Protein AF-0000000071196599 (afdb_homodimer)

Sequence (646 aa):
MSPQLPVIDVTPLLEGDSVRSRSTIKDISSALKDLGVFYATGHGISQERVRLILQHTRDFFNLSQEKKARLSYKKNEGYRGYLHFGSEQTAGQVDVKEGMLFGSECQNMSLMYGHNVFPEADDIPTFKEDIVDFMDSLNELGKVISRAFFMEFEAGDSFFKSAFNPPFYIFNLWHYPSNSDSSKFGIGQHTDYEAFTFLLQDDVGGLQVQKKDGSWIDVPPIQGTVLVMIGDAIESWTKGLYKAPVHRVKNTTSQSRYSMAFFFQPNLETVIKPMDIPEILKRNFVPTRKDIKLPYHYGQQLYKNYCQSFGVIEHAVDSTTIQMSPQLPVIDVTPLLEGDSVRSRSTIKDISSALKDLGVFYATGHGISQERVRLILQHTRDFFNLSQEKKARLSYKKNEGYRGYLHFGSEQTAGQVDVKEGMLFGSECQNMSLMYGHNVFPEADDIPTFKEDIVDFMDSLNELGKVISRAFFMEFEAGDSFFKSAFNPPFYIFNLWHYPSNSDSSKFGIGQHTDYEAFTFLLQDDVGGLQVQKKDGSWIDVPPIQGTVLVMIGDAIESWTKGLYKAPVHRVKNTTSQSRYSMAFFFQPNLETVIKPMDIPEILKRNFVPTRKDIKLPYHYGQQLYKNYCQSFGVIEHAVDSTTIQ

InterPro domains:
  IPR005123 Oxoglutarate/iron-dependent dioxygenase domain [PS51471] (166-266)
  IPR026992 Non-haem dioxygenase, N-terminal domain [PF14226] (5-120)
  IPR027443 Isopenicillin N synthase-like superfamily [G3DSA:2.60.120.330] (1-310)
  IPR044861 Isopenicillin N synthase-like, Fe(2+) 2OG dioxygenase domain [PF03171] (173-266)

Foldseek 3Di:
DQPAAAEAECLCLVVVPPVVLLVSLVVLLVSLLFFQKHKYFNLPDDLVLVVVLLVLLVLLVPDDPVQQVVFALLQWFLSAGKADQQLFDDPNHGAGKIKGKDWDADDDPFRNHTDHDDGDCVSPNCNVVSVVVVLVSVLVSLLSSCLSNLVVDDCSNVVSCVWPVPWIKMKMKMKHFADQDQVDFNWDKDFDLFAKKWKDWDQQFFKWWAGPVGDIDTDGDDRRIIMMGGGQLNCQQQLNSRATIIMTGGRNDNGMIIMMMMGIHTDQQDWRHHDPDPNRVPDHRDHPPNPDDPTDRSSVVVVVVCCNTRNDNDNPPVVPPVD/DQPAAAEAECLCLVVVPPPVLLVSLVVLLVSLLFFQKHKYFNLPDDLVLVVVLLVLLVLLVPDDPVQQVVFQLLQWFLSAGKADQQLFDDPNHGAGKIKGKDWDADDDPFRNHTDHDDGDCVSPNCNVVSVVVVLVSVLVSLLSSCLSNQVVDDCSNVVSCVWPVPWIKMKMKMKHFADQDQVDFNWDKDFDLFAKKWKFWDQPFFKWWAGPVRDIDTDGDDRRIIMMGGGQLNCQQQLNSRAGIIMTGTNNDNGMIIMMMMGIHTDQQDWRHHDPDPNRVPDHRDHPPNPDDPTDRSSVVVVVVCCNTRNDNDNPPVVPPVD

Solvent-accessible surface area (backbone atoms only — not comparable to full-atom values): 33947 Å² total; per-residue (Å²): 126,78,89,70,72,54,75,42,66,44,40,36,62,78,70,64,38,69,72,57,25,53,58,43,34,51,52,51,47,52,36,31,44,71,56,9,39,34,31,36,25,58,72,82,73,54,61,67,57,53,52,49,53,51,48,49,50,52,53,54,75,65,46,54,67,68,65,47,56,75,38,27,19,56,79,38,48,33,66,14,16,31,41,53,71,58,50,36,41,42,88,87,36,68,26,49,35,34,35,39,27,38,51,49,71,57,96,59,66,50,75,67,33,27,67,68,66,71,79,54,58,89,80,46,70,63,45,62,61,52,50,54,53,48,51,50,52,49,49,53,46,43,52,52,53,52,46,42,54,34,54,77,42,89,66,14,62,61,49,42,54,67,33,43,62,62,54,35,42,38,36,36,38,37,41,28,59,51,28,88,52,68,84,45,45,31,36,53,68,41,62,48,71,39,34,33,35,43,38,41,62,49,87,74,52,40,36,32,38,46,43,97,86,66,49,74,42,78,52,68,63,54,90,75,43,37,38,38,31,38,6,43,45,44,14,47,32,29,31,49,64,31,41,39,33,40,29,31,30,47,35,58,36,92,51,64,39,47,37,36,42,36,33,38,30,50,23,54,83,31,69,50,46,63,45,99,39,72,81,35,65,73,45,73,71,71,58,77,58,66,70,66,61,85,63,35,35,42,38,62,52,50,49,53,51,43,33,68,29,56,44,73,73,54,54,76,48,66,80,78,52,71,119,124,78,87,70,71,54,76,43,66,44,40,36,62,77,71,65,39,68,74,57,25,53,57,44,34,51,51,51,47,52,36,30,44,70,55,9,39,34,32,35,25,60,70,80,72,54,62,68,57,53,52,49,52,52,46,50,50,51,54,56,73,64,46,54,67,69,66,46,56,76,38,26,20,56,80,39,47,31,64,14,16,29,41,52,70,59,49,37,41,41,86,88,37,68,24,49,34,33,35,41,26,36,52,48,70,57,98,58,66,52,75,68,33,27,67,68,65,71,80,55,58,89,80,45,69,63,46,62,62,53,50,53,53,49,52,50,53,48,50,53,45,43,52,53,54,52,46,42,55,34,55,76,42,88,67,15,62,61,49,44,54,66,33,43,60,62,55,33,41,38,36,35,39,39,42,29,59,52,32,89,54,68,85,42,44,31,36,55,69,42,64,48,71,37,34,32,34,42,38,41,63,48,86,73,52,42,35,31,38,45,44,95,85,67,48,76,42,79,51,69,63,52,89,74,44,36,39,38,31,39,5,44,46,42,14,48,33,29,30,48,64,32,41,40,32,41,29,32,31,46,28,70,36,93,48,65,38,46,37,36,42,36,33,37,29,50,23,53,84,33,70,47,46,64,45,98,39,73,81,35,63,73,45,73,70,71,60,77,57,67,68,64,61,85,63,35,34,43,38,62,52,49,48,52,51,44,33,68,28,58,45,73,74,53,56,76,48,66,78,77,52,72,119

Nearest PDB structures (foldseek):
  8x7c-assembly2_A  TM=8.142E-01  e=5.885E-22  Zea mays
  3oox-assembly2_B  TM=7.912E-01  e=1.450E-21  Caulobacter vibrioides CB15
  6ku3-assembly1_C  TM=7.853E-01  e=7.022E-21  Oryza sativa Japonica Group
  6ku3-assembly1_D  TM=8.046E-01  e=7.486E-20  Oryza sativa Japonica Group
  8cvc-assembly1_A  TM=7.771E-01  e=3.427E-19  Atropa belladonna

Organism: Exaiptasia diaphana (NCBI:txid2652724)

Radius of gyration: 27.6 Å; Cα contacts (8 Å, |Δi|>4): 1364; chains: 2; bounding box: 57×80×72 Å

pLDDT: mean 89.81, std 12.91, range [29.56, 98.75]

Structure (mmCIF, N/CA/C/O backbone):
data_AF-0000000071196599-model_v1
#
loop_
_entity.id
_entity.type
_entity.pdbx_description
1 polymer 'Fe2OG dioxygenase domain-containing protein'
#
loop_
_atom_site.group_PDB
_atom_site.id
_atom_site.type_symbol
_atom_site.label_atom_id
_atom_site.label_alt_id
_atom_site.label_comp_id
_atom_site.label_asym_id
_atom_site.label_entity_id
_atom_site.label_seq_id
_atom_site.pdbx_PDB_ins_code
_atom_site.Cartn_x
_atom_site.Cartn_y
_atom_site.Cartn_z
_atom_site.occupancy
_atom_site.B_iso_or_equiv
_atom_site.auth_seq_id
_atom_site.auth_comp_id
_atom_site.auth_asym_id
_atom_site.auth_atom_id
_atom_site.pdbx_PDB_model_num
ATOM 1 N N . MET A 1 1 ? -21.312 37.875 15.031 1 33.12 1 MET A N 1
ATOM 2 C CA . MET A 1 1 ? -19.859 37.844 14.859 1 33.12 1 MET A CA 1
ATOM 3 C C . MET A 1 1 ? -19.375 36.5 14.359 1 33.12 1 MET A C 1
ATOM 5 O O . MET A 1 1 ? -19.844 35.438 14.844 1 33.12 1 MET A O 1
ATOM 9 N N . SER A 1 2 ? -19.094 36.219 13.133 1 43.03 2 SER A N 1
ATOM 10 C CA . SER A 1 2 ? -18.812 34.938 12.5 1 43.03 2 SER A CA 1
ATOM 11 C C . SER A 1 2 ? -17.984 34.031 13.414 1 43.03 2 SER A C 1
ATOM 13 O O . SER A 1 2 ? -17 34.469 14 1 43.03 2 SER A O 1
ATOM 15 N N . PRO A 1 3 ? -18.656 33 13.961 1 54.5 3 PRO A N 1
ATOM 16 C CA . PRO A 1 3 ? -18 32.219 15.031 1 54.5 3 PRO A CA 1
ATOM 17 C C . PRO A 1 3 ? -16.531 31.938 14.727 1 54.5 3 PRO A C 1
ATOM 19 O O . PRO A 1 3 ? -16.203 31.531 13.609 1 54.5 3 PRO A O 1
ATOM 22 N N . GLN A 1 4 ? -15.531 32.781 15.352 1 77.62 4 GLN A N 1
ATOM 23 C CA . GLN A 1 4 ? -14.07 32.781 15.289 1 77.62 4 GLN A CA 1
ATOM 24 C C . GLN A 1 4 ? -13.477 31.547 15.953 1 77.62 4 GLN A C 1
ATOM 26 O O . GLN A 1 4 ? -14 31.078 16.969 1 77.62 4 GLN A O 1
ATOM 31 N N . LEU A 1 5 ? -12.766 30.766 15.297 1 91.62 5 LEU A N 1
ATOM 32 C CA . LEU A 1 5 ? -12.039 29.641 15.875 1 91.62 5 LEU A CA 1
ATOM 33 C C . LEU A 1 5 ? -11.32 30.062 17.156 1 91.62 5 LEU A C 1
ATOM 35 O O . LEU A 1 5 ? -10.805 31.172 17.25 1 91.62 5 LEU A O 1
ATOM 39 N N . PRO A 1 6 ? -11.406 29.266 18.172 1 95.38 6 PRO A N 1
ATOM 40 C CA . PRO A 1 6 ? -10.711 29.578 19.422 1 95.38 6 PRO A CA 1
ATOM 41 C C . PRO A 1 6 ? -9.211 29.781 19.234 1 95.38 6 PRO A C 1
ATOM 43 O O . PRO A 1 6 ? -8.594 29.094 18.406 1 95.38 6 PRO A O 1
ATOM 46 N N . VAL A 1 7 ? -8.703 30.75 19.922 1 97.31 7 VAL A N 1
ATOM 47 C CA . VAL A 1 7 ? -7.262 30.938 20.062 1 97.31 7 VAL A CA 1
ATOM 48 C C . VAL A 1 7 ? -6.805 30.516 21.453 1 97.31 7 VAL A C 1
ATOM 50 O O . VAL A 1 7 ? -7.219 31.109 22.453 1 97.31 7 VAL A O 1
ATOM 53 N N . ILE A 1 8 ? -5.996 29.516 21.531 1 97.56 8 ILE A N 1
ATOM 54 C CA . ILE A 1 8 ? -5.621 28.938 22.812 1 97.56 8 ILE A CA 1
ATOM 55 C C . ILE A 1 8 ? -4.125 29.125 23.047 1 97.56 8 ILE A C 1
ATOM 57 O O . ILE A 1 8 ? -3.305 28.766 22.203 1 97.56 8 ILE A O 1
ATOM 61 N N . ASP A 1 9 ? -3.779 29.688 24.172 1 97.44 9 ASP A N 1
ATOM 62 C CA . ASP A 1 9 ? -2.385 29.812 24.594 1 97.44 9 ASP A CA 1
ATOM 63 C C . ASP A 1 9 ? -1.861 28.5 25.156 1 97.44 9 ASP A C 1
ATOM 65 O O . ASP A 1 9 ? -2.301 28.062 26.219 1 97.44 9 ASP A O 1
ATOM 69 N N . VAL A 1 10 ? -0.844 27.938 24.5 1 97.69 10 VAL A N 1
ATOM 70 C CA . VAL A 1 10 ? -0.401 26.609 24.906 1 97.69 10 VAL A CA 1
ATOM 71 C C . VAL A 1 10 ? 0.89 26.719 25.719 1 97.69 10 VAL A C 1
ATOM 73 O O . VAL A 1 10 ? 1.539 25.719 26.016 1 97.69 10 VAL A O 1
ATOM 76 N N . THR A 1 11 ? 1.28 27.906 26.109 1 96.56 11 THR A N 1
ATOM 77 C CA . THR A 1 11 ? 2.488 28.172 26.891 1 96.56 11 THR A CA 1
ATOM 78 C C . THR A 1 11 ? 2.535 27.281 28.125 1 96.56 11 THR A C 1
ATOM 80 O O . THR A 1 11 ? 3.584 26.734 28.469 1 96.56 11 THR A O 1
ATOM 83 N N . PRO A 1 12 ? 1.421 27.125 28.859 1 95.88 12 PRO A N 1
ATOM 84 C CA . PRO A 1 12 ? 1.46 26.312 30.078 1 95.88 12 PRO A CA 1
ATOM 85 C C . PRO A 1 12 ? 1.875 24.859 29.812 1 95.88 12 PRO A C 1
ATOM 87 O O . PRO A 1 12 ? 2.482 24.234 30.688 1 95.88 12 PRO A O 1
ATOM 90 N N . LEU A 1 13 ? 1.593 24.297 28.703 1 95.5 13 LEU A N 1
ATOM 91 C CA . LEU A 1 13 ? 1.948 22.922 28.375 1 95.5 13 LEU A CA 1
ATOM 92 C C . LEU A 1 13 ? 3.451 22.781 28.156 1 95.5 13 LEU A C 1
ATOM 94 O O . LEU A 1 13 ? 4.043 21.766 28.516 1 95.5 13 LEU A O 1
ATOM 98 N N . LEU A 1 14 ? 4.027 23.766 27.547 1 93.81 14 LEU A N 1
ATOM 99 C CA . LEU A 1 14 ? 5.453 23.75 27.25 1 93.81 14 LEU A CA 1
ATOM 100 C C . LEU A 1 14 ? 6.285 23.984 28.5 1 93.81 14 LEU A C 1
ATOM 102 O O . LEU A 1 14 ? 7.379 23.422 28.641 1 93.81 14 LEU A O 1
ATOM 106 N N . GLU A 1 15 ? 5.766 24.766 29.406 1 90.25 15 GLU A N 1
ATOM 107 C CA . GLU A 1 15 ? 6.484 25.125 30.625 1 90.25 15 GLU A CA 1
ATOM 108 C C . GLU A 1 15 ? 6.328 24.062 31.688 1 90.25 15 GLU A C 1
ATOM 110 O O . GLU A 1 15 ? 7.086 24.031 32.656 1 90.25 15 GLU A O 1
ATOM 115 N N . GLY A 1 16 ? 5.465 23.156 31.516 1 83.19 16 GLY A N 1
ATOM 116 C CA . GLY A 1 16 ? 5.238 22.109 32.5 1 83.19 16 GLY A CA 1
ATOM 117 C C . GLY A 1 16 ? 4.5 22.594 33.75 1 83.19 16 GLY A C 1
ATOM 118 O O . GLY A 1 16 ? 4.684 22.062 34.844 1 83.19 16 GLY A O 1
ATOM 119 N N . ASP A 1 17 ? 3.814 23.688 33.594 1 77.31 17 ASP A N 1
ATOM 120 C CA . ASP A 1 17 ? 2.967 24.188 34.656 1 77.31 17 ASP A CA 1
ATOM 121 C C . ASP A 1 17 ? 1.729 23.312 34.844 1 77.31 17 ASP A C 1
ATOM 123 O O . ASP A 1 17 ? 0.766 23.422 34.094 1 77.31 17 ASP A O 1
ATOM 127 N N . SER A 1 18 ? 1.711 22.594 35.875 1 75.94 18 SER A N 1
ATOM 128 C CA . SER A 1 18 ? 0.713 21.547 36.031 1 75.94 18 SER A CA 1
ATOM 129 C C . SER A 1 18 ? -0.692 22.125 36.156 1 75.94 18 SER A C 1
ATOM 131 O O . SER A 1 18 ? -1.635 21.609 35.531 1 75.94 18 SER A O 1
ATOM 133 N N . VAL A 1 19 ? -0.9 23.25 36.969 1 79.12 1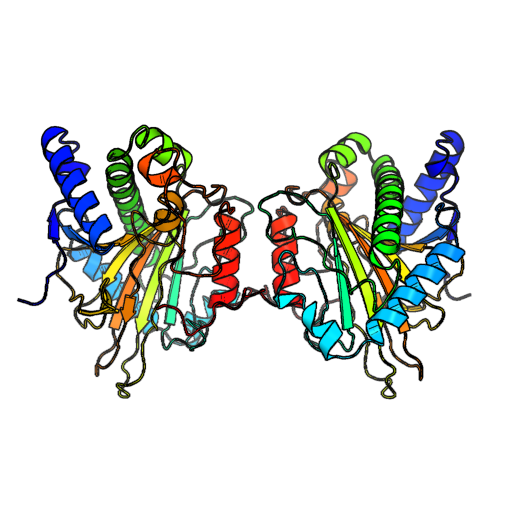9 VAL A N 1
ATOM 134 C CA . VAL A 1 19 ? -2.229 23.812 37.188 1 79.12 19 VAL A CA 1
ATOM 135 C C . VAL A 1 19 ? -2.752 24.438 35.906 1 79.12 19 VAL A C 1
ATOM 137 O O . VAL A 1 19 ? -3.855 24.125 35.469 1 79.12 19 VAL A O 1
ATOM 140 N N . ARG A 1 20 ? -2.045 25.234 35.312 1 86.19 20 ARG A N 1
ATOM 141 C CA . ARG A 1 20 ? -2.461 25.922 34.062 1 86.19 20 ARG A CA 1
ATOM 142 C C . ARG A 1 20 ? -2.58 24.938 32.906 1 86.19 20 ARG A C 1
ATOM 144 O O . ARG A 1 20 ? -3.389 25.141 32 1 86.19 20 ARG A O 1
ATOM 151 N N . SER A 1 21 ? -1.88 23.938 33.062 1 91.5 21 SER A N 1
ATOM 152 C CA . SER A 1 21 ? -1.918 22.922 32.031 1 91.5 21 SER A CA 1
ATOM 153 C C . SER A 1 21 ? -3.277 22.234 31.969 1 91.5 21 SER A C 1
ATOM 155 O O . SER A 1 21 ? -3.791 21.938 30.891 1 91.5 21 SER A O 1
ATOM 157 N N . ARG A 1 22 ? -3.852 22.047 33.062 1 92.44 22 ARG A N 1
ATOM 158 C CA . ARG A 1 22 ? -5.145 21.375 33.125 1 92.44 22 ARG A CA 1
ATOM 159 C C . ARG A 1 22 ? -6.219 22.188 32.406 1 92.44 22 ARG A C 1
ATOM 161 O O . ARG A 1 22 ? -7.027 21.641 31.672 1 92.44 22 ARG A O 1
ATOM 168 N N . SER A 1 23 ? -6.23 23.469 32.688 1 93.88 23 SER A N 1
ATOM 169 C CA . SER A 1 23 ? -7.188 24.344 32 1 93.88 23 SER A CA 1
ATOM 170 C C . SER A 1 23 ? -6.949 24.391 30.5 1 93.88 23 SER A C 1
ATOM 172 O O . SER A 1 23 ? -7.902 24.375 29.719 1 93.88 23 SER A O 1
ATOM 174 N N . THR A 1 24 ? -5.75 24.469 30.156 1 96.19 24 THR A N 1
ATOM 175 C CA . THR A 1 24 ? -5.391 24.5 28.734 1 96.19 24 THR A CA 1
ATOM 176 C C . THR A 1 24 ? -5.836 23.219 28.047 1 96.19 24 THR A C 1
ATOM 178 O O . THR A 1 24 ? -6.371 23.25 26.938 1 96.19 24 THR A O 1
ATOM 181 N N . ILE A 1 25 ? -5.629 22.109 28.719 1 95.69 25 ILE A N 1
ATOM 182 C CA . ILE A 1 25 ? -6.023 20.812 28.188 1 95.69 25 ILE A CA 1
ATOM 183 C C . ILE A 1 25 ? -7.531 20.781 27.953 1 95.69 25 ILE A C 1
ATOM 185 O O . ILE A 1 25 ? -7.996 20.312 26.906 1 95.69 25 ILE A O 1
ATOM 189 N N . LYS A 1 26 ? -8.273 21.281 28.844 1 95.38 26 LYS A N 1
ATOM 190 C CA . LYS A 1 26 ? -9.727 21.328 28.703 1 95.38 26 LYS A CA 1
ATOM 191 C C . LYS A 1 26 ? -10.141 22.219 27.531 1 95.38 26 LYS A C 1
ATOM 193 O O . LYS A 1 26 ? -11.078 21.891 26.812 1 95.38 26 LYS A O 1
ATOM 198 N N . ASP A 1 27 ? -9.461 23.328 27.422 1 96.25 27 ASP A N 1
ATOM 199 C CA . ASP A 1 27 ? -9.758 24.234 26.312 1 96.25 27 ASP A CA 1
ATOM 200 C C . ASP A 1 27 ? -9.492 23.562 24.969 1 96.25 27 ASP A C 1
ATOM 202 O O . ASP A 1 27 ? -10.305 23.672 24.031 1 96.25 27 ASP A O 1
ATOM 206 N N . ILE A 1 28 ? -8.398 22.875 24.875 1 97.06 28 ILE A N 1
ATOM 207 C CA . ILE A 1 28 ? -8.023 22.172 23.656 1 97.06 28 ILE A CA 1
ATOM 208 C C . ILE A 1 28 ? -9.062 21.094 23.344 1 97.06 28 ILE A C 1
ATOM 210 O O . ILE A 1 28 ? -9.555 21 22.219 1 97.06 28 ILE A O 1
ATOM 214 N N . SER A 1 29 ? -9.359 20.328 24.328 1 96.38 29 SER A N 1
ATOM 215 C CA . SER A 1 29 ? -10.336 19.25 24.172 1 96.38 29 SER A CA 1
ATOM 216 C C . SER A 1 29 ? -11.68 19.797 23.688 1 96.38 29 SER A C 1
ATOM 218 O O . SER A 1 29 ? -12.289 19.234 22.766 1 96.38 29 SER A O 1
ATOM 220 N N . SER A 1 30 ? -12.117 20.844 24.281 1 96.62 30 SER A N 1
ATOM 221 C CA . SER A 1 30 ? -13.391 21.453 23.922 1 96.62 30 SER A CA 1
ATOM 222 C C . SER A 1 30 ? -13.375 21.953 22.484 1 96.62 30 SER A C 1
ATOM 224 O O . SER A 1 30 ? -14.328 21.734 21.734 1 96.62 30 SER A O 1
ATOM 226 N N . ALA A 1 31 ? -12.328 22.625 22.109 1 96.62 31 ALA A N 1
ATOM 227 C CA . ALA A 1 31 ? -12.203 23.156 20.75 1 96.62 31 ALA A CA 1
ATOM 228 C C . ALA A 1 31 ? -12.211 22.031 19.719 1 96.62 31 ALA A C 1
ATOM 230 O O . ALA A 1 31 ? -12.883 22.125 18.688 1 96.62 31 ALA A O 1
ATOM 231 N N . LEU A 1 32 ? -11.484 20.953 20.016 1 97.44 32 LEU A N 1
ATOM 232 C CA . LEU A 1 32 ? -11.352 19.859 19.062 1 97.44 32 LEU A CA 1
ATOM 233 C C . LEU A 1 32 ? -12.633 19.031 19 1 97.44 32 LEU A C 1
ATOM 235 O O . LEU A 1 32 ? -12.953 18.453 17.969 1 97.44 32 LEU A O 1
ATOM 239 N N . LYS A 1 33 ? -13.32 19 20.078 1 96 33 LYS A N 1
ATOM 240 C CA . LYS A 1 33 ? -14.602 18.297 20.094 1 96 33 LYS A CA 1
ATOM 241 C C . LYS A 1 33 ? -15.641 19.062 19.266 1 96 33 LYS A C 1
ATOM 243 O O . LYS A 1 33 ? -16.516 18.453 18.641 1 96 33 LYS A O 1
ATOM 248 N N . ASP A 1 34 ? -15.539 20.297 19.266 1 94.5 34 ASP A N 1
ATOM 249 C CA . ASP A 1 34 ? -16.516 21.125 18.578 1 94.5 34 ASP A CA 1
ATOM 250 C C . ASP A 1 34 ? -16.25 21.156 17.078 1 94.5 34 ASP A C 1
ATOM 252 O O . ASP A 1 34 ? -16.969 20.516 16.297 1 94.5 34 ASP A O 1
ATOM 256 N N . LEU A 1 35 ? -15.102 21.688 16.641 1 94.75 35 LEU A N 1
ATOM 257 C CA . LEU A 1 35 ? -14.883 21.891 15.219 1 94.75 35 LEU A CA 1
ATOM 258 C C . LEU A 1 35 ? -13.656 21.125 14.742 1 94.75 35 LEU A C 1
ATOM 260 O O . LEU A 1 35 ? -13.367 21.094 13.539 1 94.75 35 LEU A O 1
ATOM 264 N N . GLY A 1 36 ? -12.945 20.625 15.641 1 97.31 36 GLY A N 1
ATOM 265 C CA . GLY A 1 36 ? -11.773 19.844 15.281 1 97.31 36 GLY A CA 1
ATOM 266 C C . GLY A 1 36 ? -10.57 20.703 14.93 1 97.31 36 GLY A C 1
ATOM 267 O O . GLY A 1 36 ? -9.609 20.219 14.336 1 97.31 36 GLY A O 1
ATOM 268 N N . VAL A 1 37 ? -10.633 22 15.289 1 97.88 37 VAL A N 1
ATOM 269 C CA . VAL A 1 37 ? -9.586 22.922 14.875 1 97.88 37 VAL A CA 1
ATOM 270 C C . VAL A 1 37 ? -9.484 24.078 15.875 1 97.88 37 VAL A C 1
ATOM 272 O O . VAL A 1 37 ? -10.484 24.484 16.469 1 97.88 37 VAL A O 1
ATOM 275 N N . PHE A 1 38 ? -8.305 24.594 16.109 1 97.94 38 PHE A N 1
ATOM 276 C CA . PHE A 1 38 ? -8.078 25.781 16.906 1 97.94 38 PHE A CA 1
ATOM 277 C C . PHE A 1 38 ? -6.75 26.438 16.531 1 97.94 38 PHE A C 1
ATOM 279 O O . PHE A 1 38 ? -5.914 25.812 15.875 1 97.94 38 PHE A O 1
ATOM 286 N N . TYR A 1 39 ? -6.609 27.719 16.922 1 97.94 39 TYR A N 1
ATOM 287 C CA . TYR A 1 39 ? -5.324 28.391 16.812 1 97.94 39 TYR A CA 1
ATOM 288 C C . TYR A 1 39 ? -4.516 28.25 18.094 1 97.94 39 TYR A C 1
ATOM 290 O O . TYR A 1 39 ? -5.035 28.453 19.188 1 97.94 39 TYR A O 1
ATOM 298 N N . ALA A 1 40 ? -3.283 27.859 17.953 1 98.19 40 ALA A N 1
ATOM 299 C CA . ALA A 1 40 ? -2.395 27.766 19.109 1 98.19 40 ALA A CA 1
ATOM 300 C C . ALA A 1 40 ? -1.428 28.953 19.156 1 98.19 40 ALA A C 1
ATOM 302 O O . ALA A 1 40 ? -0.688 29.188 18.203 1 98.19 40 ALA A O 1
ATOM 303 N N . THR A 1 41 ? -1.459 29.688 20.203 1 97.38 41 THR A N 1
ATOM 304 C CA . THR A 1 41 ? -0.448 30.703 20.484 1 97.38 41 THR A CA 1
ATOM 305 C C . THR A 1 41 ? 0.488 30.234 21.594 1 97.38 41 THR A C 1
ATOM 307 O O . THR A 1 41 ? 0.249 29.203 22.234 1 97.38 41 THR A O 1
ATOM 310 N N . GLY A 1 42 ? 1.642 30.969 21.719 1 96.88 42 GLY A N 1
ATOM 311 C CA . GLY A 1 42 ? 2.59 30.578 22.75 1 96.88 42 GLY A CA 1
ATOM 312 C C . GLY A 1 42 ? 3.252 29.234 22.469 1 96.88 42 GLY A C 1
ATOM 313 O O . GLY A 1 42 ? 3.613 28.516 23.406 1 96.88 42 GLY A O 1
ATOM 314 N N . HIS A 1 43 ? 3.367 28.844 21.219 1 96.75 43 HIS A N 1
ATOM 315 C CA . HIS A 1 43 ? 3.828 27.516 20.812 1 96.75 43 HIS A CA 1
ATOM 316 C C . HIS A 1 43 ? 5.352 27.469 20.766 1 96.75 43 HIS A C 1
ATOM 318 O O . HIS A 1 43 ? 5.926 26.391 20.531 1 96.75 43 HIS A O 1
ATOM 324 N N . GLY A 1 44 ? 6.043 28.516 20.922 1 94.94 44 GLY A N 1
ATOM 325 C CA . GLY A 1 44 ? 7.484 28.5 21.094 1 94.94 44 GLY A CA 1
ATOM 326 C C . GLY A 1 44 ? 8.242 28.672 19.797 1 94.94 44 GLY A C 1
ATOM 327 O O . GLY A 1 44 ? 9.477 28.75 19.797 1 94.94 44 GLY A O 1
ATOM 328 N N . ILE A 1 45 ? 7.637 28.766 18.656 1 96.44 45 ILE A N 1
ATOM 329 C CA . ILE A 1 45 ? 8.281 29.031 17.375 1 96.44 45 ILE A CA 1
ATOM 330 C C . ILE A 1 45 ? 8.203 30.516 17.047 1 96.44 45 ILE A C 1
ATOM 332 O O . ILE A 1 45 ? 7.113 31.078 16.938 1 96.44 45 ILE A O 1
ATOM 336 N N . SER A 1 46 ? 9.328 31.125 16.844 1 96.25 46 SER A N 1
ATOM 337 C CA . SER A 1 46 ? 9.344 32.562 16.625 1 96.25 46 SER A CA 1
ATOM 338 C C . SER A 1 46 ? 8.766 32.938 15.266 1 96.25 46 SER A C 1
ATOM 340 O O . SER A 1 46 ? 8.867 32.156 14.312 1 96.25 46 SER A O 1
ATOM 342 N N . GLN A 1 47 ? 8.211 34.094 15.242 1 95.56 47 GLN A N 1
ATOM 343 C CA . GLN A 1 47 ? 7.66 34.594 13.984 1 95.56 47 GLN A CA 1
ATOM 344 C C . GLN A 1 47 ? 8.758 34.75 12.938 1 95.56 47 GLN A C 1
ATOM 346 O O . GLN A 1 47 ? 8.516 34.562 11.742 1 95.56 47 GLN A O 1
ATOM 351 N N . GLU A 1 48 ? 9.883 35.125 13.367 1 96.5 48 GLU A N 1
ATOM 352 C CA . GLU A 1 48 ? 11.023 35.281 12.461 1 96.5 48 GLU A CA 1
ATOM 353 C C . GLU A 1 48 ? 11.344 33.969 11.758 1 96.5 48 GLU A C 1
ATOM 355 O O . GLU A 1 48 ? 11.633 33.938 10.562 1 96.5 48 GLU A O 1
ATOM 360 N N . ARG A 1 49 ? 11.312 32.875 12.5 1 97.06 49 ARG A N 1
ATOM 361 C CA . ARG A 1 49 ? 11.578 31.562 11.922 1 97.06 49 ARG A CA 1
ATOM 362 C C . ARG A 1 49 ? 10.492 31.172 10.922 1 97.06 49 ARG A C 1
ATOM 364 O O . ARG A 1 49 ? 10.789 30.609 9.867 1 97.06 49 ARG A O 1
ATOM 371 N N . VAL A 1 50 ? 9.289 31.469 11.266 1 97.62 50 VAL A N 1
ATOM 372 C CA . VAL A 1 50 ? 8.172 31.188 10.359 1 97.62 50 VAL A CA 1
ATOM 373 C C . VAL A 1 50 ? 8.359 31.953 9.055 1 97.62 50 VAL A C 1
ATOM 375 O O . VAL A 1 50 ? 8.219 31.391 7.969 1 97.62 50 VAL A O 1
ATOM 378 N N . ARG A 1 51 ? 8.711 33.219 9.148 1 97.06 51 ARG A N 1
ATOM 379 C CA . ARG A 1 51 ? 8.938 34.031 7.977 1 97.06 51 ARG A CA 1
ATOM 380 C C . ARG A 1 51 ? 10.086 33.5 7.129 1 97.06 51 ARG A C 1
ATOM 382 O O . ARG A 1 51 ? 10.023 33.531 5.898 1 97.06 51 ARG A O 1
ATOM 389 N N . LEU A 1 52 ? 11.07 33.062 7.816 1 97.94 52 LEU A N 1
ATOM 390 C CA . LEU A 1 52 ? 12.227 32.531 7.109 1 97.94 52 LEU A CA 1
ATOM 391 C C . LEU A 1 52 ? 11.836 31.297 6.293 1 97.94 52 LEU A C 1
ATOM 393 O O . LEU A 1 52 ? 12.211 31.188 5.125 1 97.94 52 LEU A O 1
ATOM 397 N N . ILE A 1 53 ? 11.117 30.359 6.879 1 98.44 53 ILE A N 1
ATOM 398 C CA . ILE A 1 53 ? 10.742 29.141 6.188 1 98.44 53 ILE A CA 1
ATOM 399 C C . ILE A 1 53 ? 9.789 29.453 5.043 1 98.44 53 ILE A C 1
ATOM 401 O O . ILE A 1 53 ? 9.844 28.844 3.977 1 98.44 53 ILE A O 1
ATOM 405 N N . LEU A 1 54 ? 8.891 30.422 5.242 1 97.88 54 LEU A N 1
ATOM 406 C CA . LEU A 1 54 ? 8.016 30.859 4.156 1 97.88 54 LEU A CA 1
ATOM 407 C C . LEU A 1 54 ? 8.828 31.438 3.002 1 97.88 54 LEU A C 1
ATOM 409 O O . LEU A 1 54 ? 8.492 31.219 1.834 1 97.88 54 LEU A O 1
ATOM 413 N N . GLN A 1 55 ? 9.812 32.156 3.357 1 97.81 55 GLN A N 1
ATOM 414 C CA . GLN A 1 55 ? 10.695 32.688 2.32 1 97.81 55 GLN A CA 1
ATOM 415 C C . GLN A 1 55 ? 11.391 31.562 1.573 1 97.81 55 GLN A C 1
ATOM 417 O O . GLN A 1 55 ? 11.484 31.578 0.344 1 97.81 55 GLN A O 1
ATOM 422 N N . HIS A 1 56 ? 11.898 30.578 2.357 1 98.25 56 HIS A N 1
ATOM 423 C CA . HIS A 1 56 ? 12.492 29.406 1.729 1 98.25 56 HIS A CA 1
ATOM 424 C C . HIS A 1 56 ? 11.5 28.734 0.785 1 98.25 56 HIS A C 1
ATOM 426 O O . HIS A 1 56 ? 11.875 28.281 -0.3 1 98.25 56 HIS A O 1
ATOM 432 N N . THR A 1 57 ? 10.297 28.656 1.217 1 98.38 57 THR A N 1
ATOM 433 C CA . THR A 1 57 ? 9.234 28.047 0.409 1 98.38 57 THR A CA 1
ATOM 434 C C . THR A 1 57 ? 9.07 28.812 -0.908 1 98.38 57 THR A C 1
ATOM 436 O O . THR A 1 57 ? 9.055 28.203 -1.979 1 98.38 57 THR A O 1
ATOM 439 N N . ARG A 1 58 ? 9.008 30.078 -0.83 1 97.19 58 ARG A N 1
ATOM 440 C CA . ARG A 1 58 ? 8.898 30.922 -2.02 1 97.19 58 ARG A CA 1
ATOM 441 C C . ARG A 1 58 ? 10.109 30.734 -2.93 1 97.19 58 ARG A C 1
ATOM 443 O O . ARG A 1 58 ? 9.961 30.594 -4.145 1 97.19 58 ARG A O 1
ATOM 450 N N . ASP A 1 59 ? 11.242 30.812 -2.312 1 98.19 59 ASP A N 1
ATOM 451 C CA . ASP A 1 59 ? 12.484 30.672 -3.076 1 98.19 59 ASP A CA 1
ATOM 452 C C . ASP A 1 59 ? 12.523 29.328 -3.814 1 98.19 59 ASP A C 1
ATOM 454 O O . ASP A 1 59 ? 12.93 29.266 -4.977 1 98.19 59 ASP A O 1
ATOM 458 N N . PHE A 1 60 ? 12.141 28.312 -3.182 1 98.44 60 PHE A N 1
ATOM 459 C CA . PHE A 1 60 ? 12.164 27 -3.809 1 98.44 60 PHE A CA 1
ATOM 460 C C . PHE A 1 60 ? 11.258 26.969 -5.027 1 98.44 60 PHE A C 1
ATOM 462 O O . PHE A 1 60 ? 11.664 26.516 -6.102 1 98.44 60 PHE A O 1
ATOM 469 N N . PHE A 1 61 ? 10.008 27.422 -4.82 1 97.56 61 PHE A N 1
ATOM 470 C CA . PHE A 1 61 ? 9.031 27.297 -5.895 1 97.56 61 PHE A CA 1
ATOM 471 C C . PHE A 1 61 ? 9.32 28.281 -7.016 1 97.56 61 PHE A C 1
ATOM 473 O O . PHE A 1 61 ? 8.719 28.203 -8.094 1 97.56 61 PHE A O 1
ATOM 480 N N . ASN A 1 62 ? 10.234 29.141 -6.789 1 96.88 62 ASN A N 1
ATOM 481 C CA . ASN A 1 62 ? 10.68 30.062 -7.828 1 96.88 62 ASN A CA 1
ATOM 482 C C . ASN A 1 62 ? 11.867 29.5 -8.609 1 96.88 62 ASN A C 1
ATOM 484 O O . ASN A 1 62 ? 12.297 30.094 -9.602 1 96.88 62 ASN A O 1
ATOM 488 N N . LEU A 1 63 ? 12.398 28.391 -8.156 1 97.56 63 LEU A N 1
ATOM 489 C CA . LEU A 1 63 ? 13.445 27.734 -8.938 1 97.56 63 LEU A CA 1
ATOM 490 C C . LEU A 1 63 ? 12.922 27.312 -10.305 1 97.56 63 LEU A C 1
ATOM 492 O O . LEU A 1 63 ? 11.711 27.219 -10.508 1 97.56 63 LEU A O 1
ATOM 496 N N . SER A 1 64 ? 13.914 27.062 -11.281 1 96.81 64 SER A N 1
ATOM 497 C CA . SER A 1 64 ? 13.523 26.562 -12.594 1 96.81 64 SER A CA 1
ATOM 498 C C . SER A 1 64 ? 12.859 25.203 -12.5 1 96.81 64 SER A C 1
ATOM 500 O O . SER A 1 64 ? 13.133 24.438 -11.57 1 96.81 64 SER A O 1
ATOM 502 N N . GLN A 1 65 ? 12.07 25 -13.445 1 95.31 65 GLN A N 1
ATOM 503 C CA . GLN A 1 65 ? 11.406 23.703 -13.484 1 95.31 65 GLN A CA 1
ATOM 504 C C . GLN A 1 65 ? 12.422 22.562 -13.5 1 95.31 65 GLN A C 1
ATOM 506 O O . GLN A 1 65 ? 12.195 21.5 -12.891 1 95.31 65 GLN A O 1
ATOM 511 N N . GLU A 1 66 ? 13.43 22.766 -14.164 1 95.25 66 GLU A N 1
ATOM 512 C CA . GLU A 1 66 ? 14.477 21.75 -14.258 1 95.25 66 GLU A CA 1
ATOM 513 C C . GLU A 1 66 ? 15.047 21.422 -12.883 1 95.25 66 GLU A C 1
ATOM 515 O O . GLU A 1 66 ? 15.211 20.25 -12.531 1 95.25 66 GLU A O 1
ATOM 520 N N . LYS A 1 67 ? 15.352 22.406 -12.141 1 96.56 67 LYS A N 1
ATOM 521 C CA . LYS A 1 67 ? 15.93 22.219 -10.812 1 96.56 67 LYS A CA 1
ATOM 522 C C . LYS A 1 67 ? 14.93 21.547 -9.867 1 96.56 67 LYS A C 1
ATOM 524 O O . LYS A 1 67 ? 15.297 20.656 -9.109 1 96.56 67 LYS A O 1
ATOM 529 N N . LYS A 1 68 ? 13.703 22 -9.922 1 97 68 LYS A N 1
ATOM 530 C CA . LYS A 1 68 ? 12.672 21.375 -9.094 1 97 68 LYS A CA 1
ATOM 531 C C . LYS A 1 68 ? 12.445 19.922 -9.484 1 97 68 LYS A C 1
ATOM 533 O O . LYS A 1 68 ? 12.344 19.047 -8.617 1 97 68 LYS A O 1
ATOM 538 N N . ALA A 1 69 ? 12.438 19.625 -10.75 1 95.06 69 ALA A N 1
ATOM 539 C CA . ALA A 1 69 ? 12.148 18.297 -11.266 1 95.06 69 ALA A CA 1
ATOM 540 C C . ALA A 1 69 ? 13.219 17.297 -10.844 1 95.06 69 ALA A C 1
ATOM 542 O O . ALA A 1 69 ? 12.945 16.094 -10.719 1 95.06 69 ALA A O 1
ATOM 543 N N . ARG A 1 70 ? 14.391 17.75 -10.609 1 95.06 70 ARG A N 1
ATOM 544 C CA . ARG A 1 70 ? 15.461 16.891 -10.141 1 95.06 70 ARG A CA 1
ATOM 545 C C . ARG A 1 70 ? 15.125 16.297 -8.766 1 95.06 70 ARG A C 1
ATOM 547 O O . ARG A 1 70 ? 15.664 15.266 -8.383 1 95.06 70 ARG A O 1
ATOM 554 N N . LEU A 1 71 ? 14.234 16.969 -8.117 1 96.81 71 LEU A N 1
ATOM 555 C CA . LEU A 1 71 ? 13.852 16.562 -6.77 1 96.81 71 LEU A CA 1
ATOM 556 C C . LEU A 1 71 ? 12.477 15.914 -6.766 1 96.81 71 LEU A C 1
ATOM 558 O O . LEU A 1 71 ? 11.812 15.852 -5.723 1 96.81 71 LEU A O 1
ATOM 562 N N . SER A 1 72 ? 12.055 15.422 -7.895 1 95.25 72 SER A N 1
ATOM 563 C CA . SER A 1 72 ? 10.719 14.859 -8.008 1 95.25 72 SER A CA 1
ATOM 564 C C . SER A 1 72 ? 10.492 13.75 -6.996 1 95.25 72 SER A C 1
ATOM 566 O O . SER A 1 72 ? 11.367 12.914 -6.777 1 95.25 72 SER A O 1
ATOM 568 N N . TYR A 1 73 ? 9.312 13.75 -6.426 1 93.25 73 TYR A N 1
ATOM 569 C CA . TYR A 1 73 ? 8.969 12.703 -5.465 1 93.25 73 TYR A CA 1
ATOM 570 C C . TYR A 1 73 ? 8.961 11.336 -6.129 1 93.25 73 TYR A C 1
ATOM 572 O O . TYR A 1 73 ? 9.141 10.312 -5.457 1 93.25 73 TYR A O 1
ATOM 580 N N . LYS A 1 74 ? 8.789 11.227 -7.355 1 88.75 74 LYS A N 1
ATOM 581 C CA . LYS A 1 74 ? 8.75 9.969 -8.102 1 88.75 74 LYS A CA 1
ATOM 582 C C . LYS A 1 74 ? 10.117 9.297 -8.109 1 88.75 74 LYS A C 1
ATOM 584 O O . LYS A 1 74 ? 10.234 8.109 -8.422 1 88.75 74 LYS A O 1
ATOM 589 N N . LYS A 1 75 ? 11.125 10.047 -7.812 1 88 75 LYS A N 1
ATOM 590 C CA . LYS A 1 75 ? 12.492 9.539 -7.832 1 88 75 LYS A CA 1
ATOM 591 C C . LYS A 1 75 ? 12.938 9.102 -6.441 1 88 75 LYS A C 1
ATOM 593 O O . LYS A 1 75 ? 14.055 8.609 -6.266 1 88 75 LYS A O 1
ATOM 598 N N . ASN A 1 76 ? 12.086 9.297 -5.492 1 88.19 76 ASN A N 1
ATOM 599 C CA . ASN A 1 76 ? 12.461 9.039 -4.105 1 88.19 76 ASN A CA 1
ATOM 600 C C . ASN A 1 76 ? 11.461 8.117 -3.414 1 88.19 76 ASN A C 1
ATOM 602 O O . ASN A 1 76 ? 10.32 7.988 -3.859 1 88.19 76 ASN A O 1
ATOM 606 N N . GLU A 1 77 ? 11.945 7.5 -2.375 1 86.19 77 GLU A N 1
ATOM 607 C CA . GLU A 1 77 ? 11.062 6.66 -1.566 1 86.19 77 GLU A CA 1
ATOM 608 C C . GLU A 1 77 ? 10.273 7.496 -0.56 1 86.19 77 GLU A C 1
ATOM 610 O O . GLU A 1 77 ? 10.688 8.602 -0.203 1 86.19 77 GLU A O 1
ATOM 615 N N . GLY A 1 78 ? 9.125 6.945 -0.171 1 89.94 78 GLY A N 1
ATOM 616 C CA . GLY A 1 78 ? 8.391 7.531 0.937 1 89.94 78 GLY A CA 1
ATOM 617 C C . GLY A 1 78 ? 7.719 8.844 0.58 1 89.94 78 GLY A C 1
ATOM 618 O O . GLY A 1 78 ? 7.492 9.688 1.449 1 89.94 78 GLY A O 1
ATOM 619 N N . TYR A 1 79 ? 7.566 9.109 -0.732 1 93.12 79 TYR A N 1
ATOM 620 C CA . TYR A 1 79 ? 6.914 10.328 -1.207 1 93.12 79 TYR A CA 1
ATOM 621 C C . TYR A 1 79 ? 7.66 11.562 -0.727 1 93.12 79 TYR A C 1
ATOM 623 O O . TYR A 1 79 ? 7.051 12.492 -0.188 1 93.12 79 TYR A O 1
ATOM 631 N N . ARG A 1 80 ? 8.969 11.547 -0.826 1 96.12 80 ARG A N 1
ATOM 632 C CA . ARG A 1 80 ? 9.828 12.688 -0.512 1 96.12 80 ARG A CA 1
ATOM 633 C C . ARG A 1 80 ? 10.188 13.461 -1.773 1 96.12 80 ARG A C 1
ATOM 635 O O . ARG A 1 80 ? 10.516 12.867 -2.801 1 96.12 80 ARG A O 1
ATOM 642 N N . GLY A 1 81 ? 10.039 14.75 -1.707 1 97.25 81 GLY A N 1
ATOM 643 C CA . GLY A 1 81 ? 10.5 15.562 -2.822 1 97.25 81 GLY A CA 1
ATOM 644 C C . GLY A 1 81 ? 9.414 16.422 -3.436 1 97.25 81 GLY A C 1
ATOM 645 O O . GLY A 1 81 ? 8.391 16.672 -2.795 1 97.25 81 GLY A O 1
ATOM 646 N N . TYR A 1 82 ? 9.711 16.859 -4.648 1 97.56 82 TYR A N 1
ATOM 647 C CA . TYR A 1 82 ? 8.898 17.844 -5.359 1 97.56 82 TYR A CA 1
ATOM 648 C C . TYR A 1 82 ? 7.684 17.188 -6.004 1 97.56 82 TYR A C 1
ATOM 650 O O . TYR A 1 82 ? 7.82 16.25 -6.793 1 97.56 82 TYR A O 1
ATOM 658 N N . LEU A 1 83 ? 6.562 17.609 -5.598 1 94.88 83 LEU A N 1
ATOM 659 C CA . LEU A 1 83 ? 5.293 17.266 -6.223 1 94.88 83 LEU A CA 1
ATOM 660 C C . LEU A 1 83 ? 4.918 18.266 -7.301 1 94.88 83 LEU A C 1
ATOM 662 O O . LEU A 1 83 ? 4.652 19.438 -7 1 94.88 83 LEU A O 1
ATOM 666 N N . HIS A 1 84 ? 4.789 17.828 -8.492 1 90.31 84 HIS A N 1
ATOM 667 C CA . HIS A 1 84 ? 4.508 18.719 -9.617 1 90.31 84 HIS A CA 1
ATOM 668 C C . HIS A 1 84 ? 3.02 19.031 -9.703 1 90.31 84 HIS A C 1
ATOM 670 O O . HIS A 1 84 ? 2.191 18.328 -9.133 1 90.31 84 HIS A O 1
ATOM 676 N N . PHE A 1 85 ? 2.771 20.094 -10.453 1 83.88 85 PHE A N 1
ATOM 677 C CA . PHE A 1 85 ? 1.378 20.453 -10.688 1 83.88 85 PHE A CA 1
ATOM 678 C C . PHE A 1 85 ? 0.614 19.281 -11.297 1 83.88 85 PHE A C 1
ATOM 680 O O . PHE A 1 85 ? 1.123 18.594 -12.188 1 83.88 85 PHE A O 1
ATOM 687 N N . GLY A 1 86 ? -0.564 19.031 -10.758 1 76.56 86 GLY A N 1
ATOM 688 C CA . GLY A 1 86 ? -1.43 18.016 -11.336 1 76.56 86 GLY A CA 1
ATOM 689 C C . GLY A 1 86 ? -1.136 16.625 -10.82 1 76.56 86 GLY A C 1
ATOM 690 O O . GLY A 1 86 ? -1.829 15.664 -11.18 1 76.56 86 GLY A O 1
ATOM 691 N N . SER A 1 87 ? -0.197 16.453 -10.031 1 76.44 87 SER A N 1
ATOM 692 C CA . SER A 1 87 ? 0.211 15.133 -9.555 1 76.44 87 SER A CA 1
ATOM 693 C C . SER A 1 87 ? -0.726 14.625 -8.469 1 76.44 87 SER A C 1
ATOM 695 O O . SER A 1 87 ? -0.733 13.43 -8.148 1 76.44 87 SER A O 1
ATOM 697 N N . GLU A 1 88 ? -1.497 15.484 -7.953 1 79.44 88 GLU A N 1
ATOM 698 C CA . GLU A 1 88 ? -2.361 15.117 -6.836 1 79.44 88 GLU A CA 1
ATOM 699 C C . GLU A 1 88 ? -3.834 15.281 -7.199 1 79.44 88 GLU A C 1
ATOM 701 O O . GLU A 1 88 ? -4.199 16.219 -7.918 1 79.44 88 GLU A O 1
ATOM 706 N N . GLN A 1 89 ? -4.594 14.305 -6.727 1 71 89 GLN A N 1
ATOM 707 C CA . GLN A 1 89 ? -6.043 14.391 -6.875 1 71 89 GLN A CA 1
ATOM 708 C C . GLN A 1 89 ? -6.742 14.305 -5.523 1 71 89 GLN A C 1
ATOM 710 O O . GLN A 1 89 ? -6.34 13.516 -4.664 1 71 89 GLN A O 1
ATOM 715 N N . THR A 1 90 ? -7.602 15.172 -5.363 1 63.59 90 THR A N 1
ATOM 716 C CA . THR A 1 90 ? -8.461 15.156 -4.184 1 63.59 90 THR A CA 1
ATOM 717 C C . THR A 1 90 ? -9.93 15.086 -4.586 1 63.59 90 THR A C 1
ATOM 719 O O . THR A 1 90 ? -10.391 15.883 -5.398 1 63.59 90 THR A O 1
ATOM 722 N N . ALA A 1 91 ? -10.594 14.109 -4.07 1 62.5 91 ALA A N 1
ATOM 723 C CA . ALA A 1 91 ? -12.008 13.891 -4.348 1 62.5 91 ALA A CA 1
ATOM 724 C C . ALA A 1 91 ? -12.266 13.844 -5.852 1 62.5 91 ALA A C 1
ATOM 726 O O . ALA A 1 91 ? -13.211 14.469 -6.344 1 62.5 91 ALA A O 1
ATOM 727 N N . GLY A 1 92 ? -11.367 13.289 -6.523 1 62.78 92 GLY A N 1
ATOM 728 C CA . GLY A 1 92 ? -11.57 13.078 -7.949 1 62.78 92 GLY A CA 1
ATOM 729 C C . GLY A 1 92 ? -11.195 14.281 -8.789 1 62.78 92 GLY A C 1
ATOM 730 O O . GLY A 1 92 ? -11.305 14.25 -10.016 1 62.78 92 GLY A O 1
ATOM 731 N N . GLN A 1 93 ? -10.781 15.344 -8.148 1 68.75 93 GLN A N 1
ATOM 732 C CA . GLN A 1 93 ? -10.398 16.547 -8.875 1 68.75 93 GLN A CA 1
ATOM 733 C C . GLN A 1 93 ? -8.898 16.812 -8.75 1 68.75 93 GLN A C 1
ATOM 735 O O . GLN A 1 93 ? -8.312 16.625 -7.68 1 68.75 93 GLN A O 1
ATOM 740 N N . VAL A 1 94 ? -8.359 17.172 -9.836 1 73.56 94 VAL A N 1
ATOM 741 C CA . VAL A 1 94 ? -6.93 17.484 -9.844 1 73.56 94 VAL A CA 1
ATOM 742 C C . VAL A 1 94 ? -6.684 18.797 -9.078 1 73.56 94 VAL A C 1
ATOM 744 O O . VAL A 1 94 ? -7.344 19.797 -9.336 1 73.56 94 VAL A O 1
ATOM 747 N N . ASP A 1 95 ? -5.82 18.734 -8.156 1 77 95 ASP A N 1
ATOM 748 C CA . ASP A 1 95 ? -5.449 19.922 -7.387 1 77 95 ASP A CA 1
ATOM 749 C C . ASP A 1 95 ? -4.512 20.828 -8.18 1 77 95 ASP A C 1
ATOM 751 O O . ASP A 1 95 ? -3.65 20.344 -8.922 1 77 95 ASP A O 1
ATOM 755 N N . VAL A 1 96 ? -4.711 22.094 -8.039 1 83 96 VAL A N 1
ATOM 756 C CA . VAL A 1 96 ? -3.838 23.047 -8.711 1 83 96 VAL A CA 1
ATOM 757 C C . VAL A 1 96 ? -2.824 23.609 -7.719 1 83 96 VAL A C 1
ATOM 759 O O . VAL A 1 96 ? -2.936 24.766 -7.289 1 83 96 VAL A O 1
ATOM 762 N N . LYS A 1 97 ? -1.944 22.828 -7.422 1 89.25 97 LYS A N 1
ATOM 763 C CA . LYS A 1 97 ? -0.875 23.203 -6.504 1 89.25 97 LYS A CA 1
ATOM 764 C C . LYS A 1 97 ? 0.375 22.359 -6.734 1 89.25 97 LYS A C 1
ATOM 766 O O . LYS A 1 97 ? 0.32 21.328 -7.398 1 89.25 97 LYS A O 1
ATOM 771 N N . GLU A 1 98 ? 1.465 22.859 -6.309 1 93.75 98 GLU A N 1
ATOM 772 C CA . GLU A 1 98 ? 2.707 22.094 -6.238 1 93.75 98 GLU A CA 1
ATOM 773 C C . GLU A 1 98 ? 3.242 22.047 -4.809 1 93.75 98 GLU A C 1
ATOM 775 O O . GLU A 1 98 ? 2.795 22.812 -3.947 1 93.75 98 GLU A O 1
ATOM 780 N N . GLY A 1 99 ? 4.117 21.078 -4.562 1 96.69 99 GLY A N 1
ATOM 781 C CA . GLY A 1 99 ? 4.551 20.891 -3.188 1 96.69 99 GLY A CA 1
ATOM 782 C C . GLY A 1 99 ? 5.957 20.328 -3.074 1 96.69 99 GLY A C 1
ATOM 783 O O . GLY A 1 99 ? 6.523 19.859 -4.059 1 96.69 99 GLY A O 1
ATOM 784 N N . MET A 1 100 ? 6.543 20.516 -2 1 98.31 100 MET A N 1
ATOM 785 C CA . MET A 1 100 ? 7.777 19.875 -1.564 1 98.31 100 MET A CA 1
ATOM 786 C C . MET A 1 100 ? 7.559 19.094 -0.27 1 98.31 100 MET A C 1
ATOM 788 O O . MET A 1 100 ? 7.223 19.688 0.76 1 98.31 100 MET A O 1
ATOM 792 N N . LEU A 1 101 ? 7.766 17.781 -0.363 1 97.94 101 LEU A N 1
ATOM 793 C CA . LEU A 1 101 ? 7.387 16.891 0.734 1 97.94 101 LEU A CA 1
ATOM 794 C C . LEU A 1 101 ? 8.617 16.359 1.452 1 97.94 101 LEU A C 1
ATOM 796 O O . LEU A 1 101 ? 9.555 15.883 0.812 1 97.94 101 LEU A O 1
ATOM 800 N N . PHE A 1 102 ? 8.625 16.469 2.803 1 98.19 102 PHE A N 1
ATOM 801 C CA . PHE A 1 102 ? 9.633 15.922 3.703 1 98.19 102 PHE A CA 1
ATOM 802 C C . PHE A 1 102 ? 8.992 15 4.734 1 98.19 102 PHE A C 1
ATOM 804 O O . PHE A 1 102 ? 7.77 14.891 4.805 1 98.19 102 PHE A O 1
ATOM 811 N N . GLY A 1 103 ? 9.828 14.32 5.527 1 96.5 103 GLY A N 1
ATOM 812 C CA . GLY A 1 103 ? 9.266 13.5 6.586 1 96.5 103 GLY A CA 1
ATOM 813 C C . GLY A 1 103 ? 10.328 12.852 7.457 1 96.5 103 GLY A C 1
ATOM 814 O O . GLY A 1 103 ? 11.516 13.156 7.336 1 96.5 103 GLY A O 1
ATOM 815 N N . SER A 1 104 ? 9.82 12.031 8.453 1 94.19 104 SER A N 1
ATOM 816 C CA . SER A 1 104 ? 10.695 11.258 9.32 1 94.19 104 SER A CA 1
ATOM 817 C C . SER A 1 104 ? 11.617 10.352 8.516 1 94.19 104 SER A C 1
ATOM 819 O O . SER A 1 104 ? 11.195 9.742 7.535 1 94.19 104 SER A O 1
ATOM 821 N N . GLU A 1 105 ? 12.812 10.422 9.039 1 90.38 105 GLU A N 1
ATOM 822 C CA . GLU A 1 105 ? 13.766 9.508 8.414 1 90.38 105 GLU A CA 1
ATOM 823 C C . GLU A 1 105 ? 14.102 8.344 9.344 1 90.38 105 GLU A C 1
ATOM 825 O O . GLU A 1 105 ? 14.219 8.523 10.555 1 90.38 105 GLU A O 1
ATOM 830 N N . CYS A 1 106 ? 13.711 7.18 9.016 1 76.5 106 CYS A N 1
ATOM 831 C CA . CYS A 1 106 ? 14.086 6.004 9.797 1 76.5 106 CYS A CA 1
ATOM 832 C C . CYS A 1 106 ? 14.469 4.848 8.883 1 76.5 106 CYS A C 1
ATOM 834 O O . CYS A 1 106 ? 14.148 4.852 7.695 1 76.5 106 CYS A O 1
ATOM 836 N N . GLN A 1 107 ? 15.25 4.066 9.531 1 66.38 107 GLN A N 1
ATOM 837 C CA . GLN A 1 107 ? 15.711 2.891 8.797 1 66.38 107 GLN A CA 1
ATOM 838 C C . GLN A 1 107 ? 14.742 1.723 8.961 1 66.38 107 GLN A C 1
ATOM 840 O O . GLN A 1 107 ? 15.031 0.765 9.68 1 66.38 107 GLN A O 1
ATOM 845 N N . ASN A 1 108 ? 13.438 2.039 8.719 1 68.69 108 ASN A N 1
ATOM 846 C CA . ASN A 1 108 ? 12.539 0.886 8.734 1 68.69 108 ASN A CA 1
ATOM 847 C C . ASN A 1 108 ? 12.055 0.537 7.328 1 68.69 108 ASN A C 1
ATOM 849 O O . ASN A 1 108 ? 12.375 1.229 6.363 1 68.69 108 ASN A O 1
ATOM 853 N N . MET A 1 109 ? 11.375 -0.569 7.258 1 73.94 109 MET A N 1
ATOM 854 C CA . MET A 1 109 ? 11.055 -1.146 5.953 1 73.94 109 MET A CA 1
ATOM 855 C C . MET A 1 109 ? 9.688 -0.679 5.473 1 73.94 109 MET A C 1
ATOM 857 O O . MET A 1 109 ? 9.141 -1.234 4.52 1 73.94 109 MET A O 1
ATOM 861 N N . SER A 1 110 ? 9.164 0.351 6.145 1 79 110 SER A N 1
ATOM 862 C CA . SER A 1 110 ? 7.895 0.878 5.664 1 79 110 SER A CA 1
ATOM 863 C C . SER A 1 110 ? 8.062 1.628 4.348 1 79 110 SER A C 1
ATOM 865 O O . SER A 1 110 ? 9.047 2.346 4.16 1 79 110 SER A O 1
ATOM 867 N N . LEU A 1 111 ? 7.027 1.509 3.541 1 83.56 111 LEU A N 1
ATOM 868 C CA . LEU A 1 111 ? 7.031 2.18 2.246 1 83.56 111 LEU A CA 1
ATOM 869 C C . LEU A 1 111 ? 6.82 3.682 2.412 1 83.56 111 LEU A C 1
ATOM 871 O O . LEU A 1 111 ? 7.035 4.449 1.472 1 83.56 111 LEU A O 1
ATOM 875 N N . MET A 1 112 ? 6.469 4.109 3.631 1 90.5 112 MET A N 1
ATOM 876 C CA . MET A 1 112 ? 6.238 5.531 3.879 1 90.5 112 MET A CA 1
ATOM 877 C C . MET A 1 112 ? 7.52 6.219 4.332 1 90.5 112 MET A C 1
ATOM 879 O O . MET A 1 112 ? 7.574 7.449 4.406 1 90.5 112 MET A O 1
ATOM 883 N N . TYR A 1 113 ? 8.508 5.461 4.609 1 90.06 113 TYR A N 1
ATOM 884 C CA . TYR A 1 113 ? 9.781 6.055 4.988 1 90.06 113 TYR A CA 1
ATOM 885 C C . TYR A 1 113 ? 10.633 6.348 3.76 1 90.06 113 TYR A C 1
ATOM 887 O O . TYR A 1 113 ? 10.539 5.645 2.748 1 90.06 113 TYR A O 1
ATOM 895 N N . GLY A 1 114 ? 11.461 7.348 3.867 1 89.44 114 GLY A N 1
ATOM 896 C CA . GLY A 1 114 ? 12.398 7.777 2.85 1 89.44 114 GLY A CA 1
ATOM 897 C C . GLY A 1 114 ? 13.383 8.82 3.346 1 89.44 114 GLY A C 1
ATOM 898 O O . GLY A 1 114 ? 13.234 9.344 4.453 1 89.44 114 GLY A O 1
ATOM 899 N N . HIS A 1 115 ? 14.344 9.031 2.516 1 92.81 115 HIS A N 1
ATOM 900 C CA . HIS A 1 115 ? 15.289 10.102 2.818 1 92.81 115 HIS A CA 1
ATOM 901 C C . HIS A 1 115 ? 14.836 11.422 2.213 1 92.81 115 HIS A C 1
ATOM 903 O O . HIS A 1 115 ? 14.367 11.461 1.074 1 92.81 115 HIS A O 1
ATOM 909 N N . ASN A 1 116 ? 14.961 12.445 3.016 1 96.81 116 ASN A N 1
ATOM 910 C CA . ASN A 1 116 ? 14.609 13.766 2.51 1 96.81 116 ASN A CA 1
ATOM 911 C C . ASN A 1 116 ? 15.617 14.25 1.468 1 96.81 116 ASN A C 1
ATOM 913 O O . ASN A 1 116 ? 16.812 13.953 1.563 1 96.81 116 ASN A O 1
ATOM 917 N N . VAL A 1 117 ? 15.117 14.961 0.505 1 97.19 117 VAL A N 1
ATOM 918 C CA . VAL A 1 117 ? 15.961 15.586 -0.511 1 97.19 117 VAL A CA 1
ATOM 919 C C . VAL A 1 117 ? 15.789 17.109 -0.466 1 97.19 117 VAL A C 1
ATOM 921 O O . VAL A 1 117 ? 14.719 17.594 -0.096 1 97.19 117 VAL A O 1
ATOM 924 N N . PHE A 1 118 ? 16.875 17.797 -0.778 1 98.25 118 PHE A N 1
ATOM 925 C CA . PHE A 1 118 ? 16.891 19.25 -0.654 1 98.25 118 PHE A CA 1
ATOM 926 C C . PHE A 1 118 ? 17.516 19.891 -1.892 1 98.25 118 PHE A C 1
ATOM 928 O O . PHE A 1 118 ? 18.281 19.25 -2.609 1 98.25 118 PHE A O 1
ATOM 935 N N . PRO A 1 119 ? 17.094 21.188 -2.131 1 97.62 119 PRO A N 1
ATOM 936 C CA . PRO A 1 119 ? 17.812 21.906 -3.191 1 97.62 119 PRO A CA 1
ATOM 937 C C . PRO A 1 119 ? 19.297 22.094 -2.891 1 97.62 119 PRO A C 1
ATOM 939 O O . PRO A 1 119 ? 19.703 22 -1.733 1 97.62 119 PRO A O 1
ATOM 942 N N . GLU A 1 120 ? 20.031 22.328 -3.969 1 95.75 120 GLU A N 1
ATOM 943 C CA . GLU A 1 120 ? 21.453 22.594 -3.805 1 95.75 120 GLU A CA 1
ATOM 944 C C . GLU A 1 120 ? 21.703 23.844 -2.961 1 95.75 120 GLU A C 1
ATOM 946 O O . GLU A 1 120 ? 20.953 24.828 -3.072 1 95.75 120 GLU A O 1
ATOM 951 N N . ALA A 1 121 ? 22.781 23.781 -2.246 1 94.94 121 ALA A N 1
ATOM 952 C CA . ALA A 1 121 ? 23.094 24.891 -1.342 1 94.94 121 ALA A CA 1
ATOM 953 C C . ALA A 1 121 ? 23.344 26.172 -2.119 1 94.94 121 ALA A C 1
ATOM 955 O O . ALA A 1 121 ? 23.047 27.266 -1.632 1 94.94 121 ALA A O 1
ATOM 956 N N . ASP A 1 122 ? 23.812 26.031 -3.305 1 95.75 122 ASP A N 1
ATOM 957 C CA . ASP A 1 122 ? 24.078 27.203 -4.129 1 95.75 122 ASP A CA 1
ATOM 958 C C . ASP A 1 122 ? 22.781 27.859 -4.598 1 95.75 122 ASP A C 1
ATOM 960 O O . ASP A 1 122 ? 22.75 29.078 -4.844 1 95.75 122 ASP A O 1
ATOM 964 N N . ASP A 1 123 ? 21.734 27.156 -4.688 1 96.62 123 ASP A N 1
ATOM 965 C CA . ASP A 1 123 ? 20.453 27.688 -5.137 1 96.62 123 ASP A CA 1
ATOM 966 C C . ASP A 1 123 ? 19.719 28.375 -3.994 1 96.62 123 ASP A C 1
ATOM 968 O O . ASP A 1 123 ? 19.156 29.453 -4.176 1 96.62 123 ASP A O 1
ATOM 972 N N . ILE A 1 124 ? 19.609 27.766 -2.877 1 97.69 124 ILE A N 1
ATOM 973 C CA . ILE A 1 124 ? 18.969 28.328 -1.689 1 97.69 124 ILE A CA 1
ATOM 974 C C . ILE A 1 124 ? 19.828 28.031 -0.46 1 97.69 124 ILE A C 1
ATOM 976 O O . ILE A 1 124 ? 19.641 27.016 0.203 1 97.69 124 ILE A O 1
ATOM 980 N N . PRO A 1 125 ? 20.656 28.969 -0.122 1 96.44 125 PRO A N 1
ATOM 981 C CA . PRO A 1 125 ? 21.547 28.75 1.029 1 96.44 125 PRO A CA 1
ATOM 982 C C . PRO A 1 125 ? 20.766 28.469 2.318 1 96.44 125 PRO A C 1
ATOM 984 O O . PRO A 1 125 ? 19.719 29.062 2.545 1 96.44 125 PRO A O 1
ATOM 987 N N . THR A 1 126 ? 21.172 27.547 3.131 1 97 126 THR A N 1
ATOM 988 C CA . THR A 1 126 ? 20.734 27.203 4.48 1 97 126 THR A CA 1
ATOM 989 C C . THR A 1 126 ? 19.359 26.547 4.461 1 97 126 THR A C 1
ATOM 991 O O . THR A 1 126 ? 18.766 26.312 5.512 1 97 126 THR A O 1
ATOM 994 N N . PHE A 1 127 ? 18.844 26.25 3.293 1 98.31 127 PHE A N 1
ATOM 995 C CA . PHE A 1 127 ? 17.531 25.656 3.168 1 98.31 127 PHE A CA 1
ATOM 996 C C . PHE A 1 127 ? 17.422 24.375 3.996 1 98.31 127 PHE A C 1
ATOM 998 O O . PHE A 1 127 ? 16.547 24.25 4.848 1 98.31 127 PHE A O 1
ATOM 1005 N N . LYS A 1 128 ? 18.297 23.469 3.803 1 98.12 128 LYS A N 1
ATOM 1006 C CA . LYS A 1 128 ? 18.266 22.172 4.465 1 98.12 128 LYS A CA 1
ATOM 1007 C C . LYS A 1 128 ? 18.312 22.328 5.984 1 98.12 128 LYS A C 1
ATOM 1009 O O . LYS A 1 128 ? 17.469 21.781 6.699 1 98.12 128 LYS A O 1
ATOM 1014 N N . GLU A 1 129 ? 19.219 23.078 6.469 1 97.88 129 GLU A N 1
ATOM 1015 C CA . GLU A 1 129 ? 19.406 23.25 7.902 1 97.88 129 GLU A CA 1
ATOM 1016 C C . GLU A 1 129 ? 18.172 23.875 8.547 1 97.88 129 GLU A C 1
ATOM 1018 O O . GLU A 1 129 ? 17.734 23.422 9.609 1 97.88 129 GLU A O 1
ATOM 1023 N N . ASP A 1 130 ? 17.688 24.891 7.898 1 98.31 130 ASP A N 1
ATOM 1024 C CA . ASP A 1 130 ? 16.531 25.609 8.453 1 98.31 130 ASP A CA 1
ATOM 1025 C C . ASP A 1 130 ? 15.289 24.734 8.453 1 98.31 130 ASP A C 1
ATOM 1027 O O . ASP A 1 130 ? 14.523 24.734 9.414 1 98.31 130 ASP A O 1
ATOM 1031 N N . ILE A 1 131 ? 15.102 23.953 7.367 1 98.56 131 ILE A N 1
ATOM 1032 C CA . ILE A 1 131 ? 13.938 23.078 7.25 1 98.56 131 ILE A CA 1
ATOM 1033 C C . ILE A 1 131 ? 14.016 21.969 8.297 1 98.56 131 ILE A C 1
ATOM 1035 O O . ILE A 1 131 ? 13.031 21.688 8.977 1 98.56 131 ILE A O 1
ATOM 1039 N N . VAL A 1 132 ? 15.117 21.359 8.43 1 98.19 132 VAL A N 1
ATOM 1040 C CA . VAL A 1 132 ? 15.305 20.25 9.375 1 98.19 132 VAL A CA 1
ATOM 1041 C C . VAL A 1 132 ? 15.062 20.75 10.805 1 98.19 132 VAL A C 1
ATOM 1043 O O . VAL A 1 132 ? 14.344 20.125 11.578 1 98.19 132 VAL A O 1
ATOM 1046 N N . ASP A 1 133 ? 15.648 21.891 11.086 1 97.94 133 ASP A N 1
ATOM 1047 C CA . ASP A 1 133 ? 15.469 22.484 12.406 1 97.94 133 ASP A CA 1
ATOM 1048 C C . ASP A 1 133 ? 13.992 2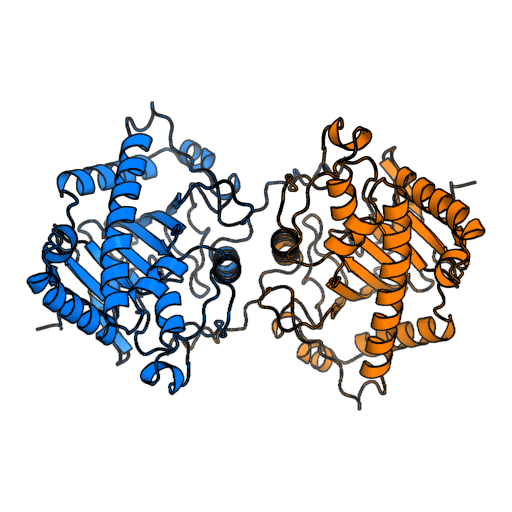2.797 12.664 1 97.94 133 ASP A C 1
ATOM 1050 O O . ASP A 1 133 ? 13.5 22.609 13.781 1 97.94 133 ASP A O 1
ATOM 1054 N N . PHE A 1 134 ? 13.344 23.328 11.672 1 98.38 134 PHE A N 1
ATOM 1055 C CA . PHE A 1 134 ? 11.938 23.688 11.797 1 98.38 134 PHE A CA 1
ATOM 1056 C C . PHE A 1 134 ? 11.078 22.453 12.023 1 98.38 134 PHE A C 1
ATOM 1058 O O . PHE A 1 134 ? 10.195 22.438 12.883 1 98.38 134 PHE A O 1
ATOM 1065 N N . MET A 1 135 ? 11.32 21.359 11.273 1 98.12 135 MET A N 1
ATOM 1066 C CA . MET A 1 135 ? 10.617 20.094 11.461 1 98.12 135 MET A CA 1
ATOM 1067 C C . MET A 1 135 ? 10.805 19.562 12.883 1 98.12 135 MET A C 1
ATOM 1069 O O . MET A 1 135 ? 9.859 19.062 13.492 1 98.12 135 MET A O 1
ATOM 1073 N N . ASP A 1 136 ? 11.992 19.719 13.406 1 97.5 136 ASP A N 1
ATOM 1074 C CA . ASP A 1 136 ? 12.266 19.266 14.773 1 97.5 136 ASP A CA 1
ATOM 1075 C C . ASP A 1 136 ? 11.414 20.031 15.781 1 97.5 136 ASP A C 1
ATOM 1077 O O . ASP A 1 136 ? 10.883 19.453 16.719 1 97.5 136 ASP A O 1
ATOM 1081 N N . SER A 1 137 ? 11.336 21.328 15.57 1 97.69 137 SER A N 1
ATOM 1082 C CA . SER A 1 137 ? 10.523 22.156 16.453 1 97.69 137 SER A CA 1
ATOM 1083 C C . SER A 1 137 ? 9.055 21.75 16.391 1 97.69 137 SER A C 1
ATOM 1085 O O . SER A 1 137 ? 8.383 21.688 17.438 1 97.69 137 SER A O 1
ATOM 1087 N N . LEU A 1 138 ? 8.594 21.516 15.195 1 98.38 138 LEU A N 1
ATOM 1088 C CA . LEU A 1 138 ? 7.199 21.109 15.023 1 98.38 138 LEU A CA 1
ATOM 1089 C C . LEU A 1 138 ? 6.953 19.734 15.625 1 98.38 138 LEU A C 1
ATOM 1091 O O . LEU A 1 138 ? 5.875 19.469 16.156 1 98.38 138 LEU A O 1
ATOM 1095 N N . ASN A 1 139 ? 7.914 18.844 15.477 1 97.81 139 ASN A N 1
ATOM 1096 C CA . ASN A 1 139 ? 7.812 17.531 16.094 1 97.81 139 ASN A CA 1
ATOM 1097 C C . ASN A 1 139 ? 7.652 17.625 17.609 1 97.81 139 ASN A C 1
ATOM 1099 O O . ASN A 1 139 ? 6.824 16.938 18.188 1 97.81 139 ASN A O 1
ATOM 1103 N N . GLU A 1 140 ? 8.438 18.484 18.188 1 97 140 GLU A N 1
ATOM 1104 C CA . GLU A 1 140 ? 8.336 18.688 19.641 1 97 140 GLU A CA 1
ATOM 1105 C C . GLU A 1 140 ? 6.977 19.281 20.016 1 97 140 GLU A C 1
ATOM 1107 O O . GLU A 1 140 ? 6.367 18.859 21 1 97 140 GLU A O 1
ATOM 1112 N N . LEU A 1 141 ? 6.559 20.266 19.266 1 97.75 141 LEU A N 1
ATOM 1113 C CA . LEU A 1 141 ? 5.234 20.828 19.5 1 97.75 141 LEU A CA 1
ATOM 1114 C C . LEU A 1 141 ? 4.152 19.766 19.359 1 97.75 141 LEU A C 1
ATOM 1116 O O . LEU A 1 141 ? 3.211 19.719 20.156 1 97.75 141 LEU A O 1
ATOM 1120 N N . GLY A 1 142 ? 4.234 18.938 18.297 1 98 142 GLY A N 1
ATOM 1121 C CA . GLY A 1 142 ? 3.307 17.844 18.094 1 98 142 GLY A CA 1
ATOM 1122 C C . GLY A 1 142 ? 3.223 16.906 19.281 1 98 142 GLY A C 1
ATOM 1123 O O . GLY A 1 142 ? 2.131 16.5 19.688 1 98 142 GLY A O 1
ATOM 1124 N N . LYS A 1 143 ? 4.344 16.578 19.859 1 96.75 143 LYS A N 1
ATOM 1125 C CA . LYS A 1 143 ? 4.375 15.727 21.047 1 96.75 143 LYS A CA 1
ATOM 1126 C C . LYS A 1 143 ? 3.631 16.375 22.203 1 96.75 143 LYS A C 1
ATOM 1128 O O . LYS A 1 143 ? 2.83 15.719 22.875 1 96.75 143 LYS A O 1
ATOM 1133 N N . VAL A 1 144 ? 3.867 17.609 22.391 1 95.69 144 VAL A N 1
ATOM 1134 C CA . VAL A 1 144 ? 3.293 18.328 23.531 1 95.69 144 VAL A CA 1
ATOM 1135 C C . VAL A 1 144 ? 1.774 18.406 23.375 1 95.69 144 VAL A C 1
ATOM 1137 O O . VAL A 1 144 ? 1.035 18.062 24.297 1 95.69 144 VAL A O 1
ATOM 1140 N N . ILE A 1 145 ? 1.326 18.812 22.25 1 96.81 145 ILE A N 1
ATOM 1141 C CA . ILE A 1 145 ? -0.1 19.031 22.016 1 96.81 145 ILE A CA 1
ATOM 1142 C C . ILE A 1 145 ? -0.829 17.688 22 1 96.81 145 ILE A C 1
ATOM 1144 O O . ILE A 1 145 ? -1.91 17.547 22.594 1 96.81 145 ILE A O 1
ATOM 1148 N N . SER A 1 146 ? -0.286 16.672 21.344 1 96.5 146 SER A N 1
ATOM 1149 C CA . SER A 1 146 ? -0.916 15.359 21.297 1 96.5 146 SER A CA 1
ATOM 1150 C C . SER A 1 146 ? -1.011 14.734 22.672 1 96.5 146 SER A C 1
ATOM 1152 O O . SER A 1 146 ? -2.041 14.156 23.031 1 96.5 146 SER A O 1
ATOM 1154 N N . ARG A 1 147 ? 0.04 14.844 23.422 1 94.5 147 ARG A N 1
ATOM 1155 C CA . ARG A 1 147 ? 0.003 14.328 24.797 1 94.5 147 ARG A CA 1
ATOM 1156 C C . ARG A 1 147 ? -1.086 15.016 25.609 1 94.5 147 ARG A C 1
ATOM 1158 O O . ARG A 1 147 ? -1.84 14.359 26.328 1 94.5 147 ARG A O 1
ATOM 1165 N N . ALA A 1 148 ? -1.101 16.312 25.516 1 95 148 ALA A N 1
ATOM 1166 C CA . ALA A 1 148 ? -2.123 17.078 26.219 1 95 148 ALA A CA 1
ATOM 1167 C C . ALA A 1 148 ? -3.523 16.594 25.859 1 95 148 ALA A C 1
ATOM 1169 O O . ALA A 1 148 ? -4.371 16.406 26.734 1 95 148 ALA A O 1
ATOM 1170 N N . PHE A 1 149 ? -3.781 16.375 24.641 1 96 149 PHE A N 1
ATOM 1171 C CA . PHE A 1 149 ? -5.082 15.906 24.188 1 96 149 PHE A CA 1
ATOM 1172 C C . PHE A 1 149 ? -5.434 14.578 24.844 1 96 149 PHE A C 1
ATOM 1174 O O . PHE A 1 149 ? -6.535 14.414 25.375 1 96 149 PHE A O 1
ATOM 1181 N N . PHE A 1 150 ? -4.512 13.609 24.781 1 94.69 150 PHE A N 1
ATOM 1182 C CA . PHE A 1 150 ? -4.809 12.266 25.266 1 94.69 150 PHE A CA 1
ATOM 1183 C C . PHE A 1 150 ? -4.918 12.242 26.781 1 94.69 150 PHE A C 1
ATOM 1185 O O . PHE A 1 150 ? -5.551 11.352 27.344 1 94.69 150 PHE A O 1
ATOM 1192 N N . MET A 1 151 ? -4.336 13.18 27.453 1 91.31 151 MET A N 1
ATOM 1193 C CA . MET A 1 151 ? -4.398 13.258 28.906 1 91.31 151 MET A CA 1
ATOM 1194 C C . MET A 1 151 ? -5.828 13.516 29.375 1 91.31 151 MET A C 1
ATOM 1196 O O . MET A 1 151 ? -6.152 13.297 30.547 1 91.31 151 MET A O 1
ATOM 1200 N N . GLU A 1 152 ? -6.613 13.992 28.5 1 88.56 152 GLU A N 1
ATOM 1201 C CA . GLU A 1 152 ? -8.023 14.18 28.828 1 88.56 152 GLU A CA 1
ATOM 1202 C C . GLU A 1 152 ? -8.719 12.844 29.078 1 88.56 152 GLU A C 1
ATOM 1204 O O . GLU A 1 152 ? -9.789 12.805 29.688 1 88.56 152 GLU A O 1
ATOM 1209 N N . PHE A 1 153 ? -8.164 11.773 28.609 1 89.44 153 PHE A N 1
ATOM 1210 C CA . PHE A 1 153 ? -8.758 10.445 28.734 1 89.44 153 PHE A CA 1
ATOM 1211 C C . PHE A 1 153 ? -8.047 9.633 29.797 1 89.44 153 PHE A C 1
ATOM 1213 O O . PHE A 1 153 ? -6.863 9.852 30.078 1 89.44 153 PHE A O 1
ATOM 1220 N N . GLU A 1 154 ? -8.805 8.695 30.297 1 83 154 GLU A N 1
ATOM 1221 C CA . GLU A 1 154 ? -8.18 7.746 31.203 1 83 154 GLU A CA 1
ATOM 1222 C C . GLU A 1 154 ? -7.074 6.961 30.5 1 83 154 GLU A C 1
ATOM 1224 O O . GLU A 1 154 ? -7.234 6.539 29.359 1 83 154 GLU A O 1
ATOM 1229 N N . ALA A 1 155 ? -5.949 6.73 31.078 1 78.5 155 ALA A N 1
ATOM 1230 C CA . ALA A 1 155 ? -4.789 6.02 30.547 1 78.5 155 ALA A CA 1
ATOM 1231 C C . ALA A 1 155 ? -4.254 6.707 29.297 1 78.5 155 ALA A C 1
ATOM 1233 O O . ALA A 1 155 ? -3.664 6.059 28.422 1 78.5 155 ALA A O 1
ATOM 1234 N N . GLY A 1 156 ? -4.57 7.953 29.266 1 85.5 156 GLY A N 1
ATOM 1235 C CA . GLY A 1 156 ? -4.195 8.719 28.094 1 85.5 156 GLY A CA 1
ATOM 1236 C C . GLY A 1 156 ? -2.699 8.758 27.859 1 85.5 156 GLY A C 1
ATOM 1237 O O . GLY A 1 156 ? -2.24 8.641 26.719 1 85.5 156 GLY A O 1
ATOM 1238 N N . ASP A 1 157 ? -1.939 8.836 28.906 1 86.56 157 ASP A N 1
ATOM 1239 C CA . ASP A 1 157 ? -0.487 8.906 28.781 1 86.56 157 ASP A CA 1
ATOM 1240 C C . ASP A 1 157 ? 0.074 7.605 28.203 1 86.56 157 ASP A C 1
ATOM 1242 O O . ASP A 1 157 ? 0.957 7.637 27.344 1 86.56 157 ASP A O 1
ATOM 1246 N N . SER A 1 158 ? -0.41 6.52 28.656 1 89.5 158 SER A N 1
ATOM 1247 C CA . SER A 1 158 ? 0.02 5.219 28.156 1 89.5 158 SER A CA 1
ATOM 1248 C C . SER A 1 158 ? -0.339 5.051 26.688 1 89.5 158 SER A C 1
ATOM 1250 O O . SER A 1 158 ? 0.447 4.508 25.906 1 89.5 158 SER A O 1
ATOM 1252 N N . PHE A 1 159 ? -1.471 5.543 26.422 1 90.5 159 PHE A N 1
ATOM 1253 C CA . PHE A 1 159 ? -1.911 5.477 25.031 1 90.5 159 PHE A CA 1
ATOM 1254 C C . PHE A 1 159 ? -0.986 6.285 24.141 1 90.5 159 PHE A C 1
ATOM 1256 O O . PHE A 1 159 ? -0.53 5.789 23.109 1 90.5 159 PHE A O 1
ATOM 1263 N N . PHE A 1 160 ? -0.716 7.441 24.578 1 91.06 160 PHE A N 1
ATOM 1264 C CA . PHE A 1 160 ? 0.181 8.305 23.812 1 91.06 160 PHE A CA 1
ATOM 1265 C C . PHE A 1 160 ? 1.539 7.641 23.625 1 91.06 160 PHE A C 1
ATOM 1267 O O . PHE A 1 160 ? 2.061 7.594 22.516 1 91.06 160 PHE A O 1
ATOM 1274 N N . LYS A 1 161 ? 2.062 7.07 24.609 1 91.88 161 LYS A N 1
ATOM 1275 C CA . LYS A 1 161 ? 3.385 6.453 24.547 1 91.88 161 LYS A CA 1
ATOM 1276 C C . LYS A 1 161 ? 3.391 5.246 23.625 1 91.88 161 LYS A C 1
ATOM 1278 O O . LYS A 1 161 ? 4.387 4.984 22.938 1 91.88 161 LYS A O 1
ATOM 1283 N N . SER A 1 162 ? 2.369 4.633 23.594 1 92.94 162 SER A N 1
ATOM 1284 C CA . SER A 1 162 ? 2.291 3.443 22.75 1 92.94 162 SER A CA 1
ATOM 1285 C C . SER A 1 162 ? 2.146 3.816 21.281 1 92.94 162 SER A C 1
ATOM 1287 O O . SER A 1 162 ? 2.723 3.164 20.406 1 92.94 162 SER A O 1
ATOM 1289 N N . ALA A 1 163 ? 1.434 4.859 21.031 1 94.62 163 ALA A N 1
ATOM 1290 C CA . ALA A 1 163 ? 1.074 5.188 19.656 1 94.62 163 ALA A CA 1
ATOM 1291 C C . ALA A 1 163 ? 2.109 6.109 19.016 1 94.62 163 ALA A C 1
ATOM 1293 O O . ALA A 1 163 ? 2.314 6.082 17.797 1 94.62 163 ALA A O 1
ATOM 1294 N N . PHE A 1 164 ? 2.74 6.926 19.828 1 95.81 164 PHE A N 1
ATOM 1295 C CA . PHE A 1 164 ? 3.561 7.984 19.266 1 95.81 164 PHE A CA 1
ATOM 1296 C C . PHE A 1 164 ? 5.02 7.828 19.672 1 95.81 164 PHE A C 1
ATOM 1298 O O . PHE A 1 164 ? 5.727 8.82 19.859 1 95.81 164 PHE A O 1
ATOM 1305 N N . ASN A 1 165 ? 5.48 6.586 19.797 1 89.75 165 ASN A N 1
ATOM 1306 C CA . ASN A 1 165 ? 6.871 6.34 20.172 1 89.75 165 ASN A CA 1
ATOM 1307 C C . ASN A 1 165 ? 7.527 5.328 19.234 1 89.75 165 ASN A C 1
ATOM 1309 O O . ASN A 1 165 ? 7.406 4.121 19.438 1 89.75 165 ASN A O 1
ATOM 1313 N N . PRO A 1 166 ? 8.398 5.75 18.422 1 91.69 166 PRO A N 1
ATOM 1314 C CA . PRO A 1 166 ? 8.469 7.156 18.016 1 91.69 166 PRO A CA 1
ATOM 1315 C C . PRO A 1 166 ? 7.312 7.582 17.125 1 91.69 166 PRO A C 1
ATOM 1317 O O . PRO A 1 166 ? 6.688 6.734 16.484 1 91.69 166 PRO A O 1
ATOM 1320 N N . PRO A 1 167 ? 7.008 8.844 17.125 1 95.56 167 PRO A N 1
ATOM 1321 C CA . PRO A 1 167 ? 6.027 9.328 16.156 1 95.56 167 PRO A CA 1
ATOM 1322 C C . PRO A 1 167 ? 6.57 9.336 14.719 1 95.56 167 PRO A C 1
ATOM 1324 O O . PRO A 1 167 ? 7.773 9.156 14.516 1 95.56 167 PRO A O 1
ATOM 1327 N N . PHE A 1 168 ? 5.672 9.344 13.789 1 96.19 168 PHE A N 1
ATOM 1328 C CA . PHE A 1 168 ? 5.957 9.602 12.391 1 96.19 168 PHE A CA 1
ATOM 1329 C C . PHE A 1 168 ? 5.445 10.977 11.977 1 96.19 168 PHE A C 1
ATOM 1331 O O . PHE A 1 168 ? 4.531 11.516 12.609 1 96.19 168 PHE A O 1
ATOM 1338 N N . TYR A 1 169 ? 6.117 11.609 11.031 1 97.75 169 TYR A N 1
ATOM 1339 C CA . TYR A 1 169 ? 5.57 12.875 10.555 1 97.75 169 TYR A CA 1
ATOM 1340 C C . TYR A 1 169 ? 5.914 13.102 9.086 1 97.75 169 TYR A C 1
ATOM 1342 O O . TYR A 1 169 ? 6.848 12.492 8.555 1 97.75 169 TYR A O 1
ATOM 1350 N N . ILE A 1 170 ? 5.094 13.867 8.453 1 97.94 170 ILE A N 1
ATOM 1351 C CA . ILE A 1 170 ? 5.285 14.422 7.117 1 97.94 170 ILE A CA 1
ATOM 1352 C C . ILE A 1 170 ? 5.18 15.938 7.164 1 97.94 170 ILE A C 1
ATOM 1354 O O . ILE A 1 170 ? 4.328 16.484 7.871 1 97.94 170 ILE A O 1
ATOM 1358 N N . PHE A 1 171 ? 6.094 16.609 6.5 1 98.62 171 PHE A N 1
ATOM 1359 C CA . PHE A 1 171 ? 6.086 18.062 6.406 1 98.62 171 PHE A CA 1
ATOM 1360 C C . PHE A 1 171 ? 6.027 18.516 4.949 1 98.62 171 PHE A C 1
ATOM 1362 O O . PHE A 1 171 ? 6.93 18.203 4.168 1 98.62 171 PHE A O 1
ATOM 1369 N N . ASN A 1 172 ? 4.957 19.234 4.613 1 98.38 172 ASN A N 1
ATOM 1370 C CA . ASN A 1 172 ? 4.746 19.672 3.236 1 98.38 172 ASN A CA 1
ATOM 1371 C C . ASN A 1 172 ? 4.805 21.188 3.111 1 98.38 172 ASN A C 1
ATOM 1373 O O . ASN A 1 172 ? 4.156 21.906 3.877 1 98.38 172 ASN A O 1
ATOM 1377 N N . LEU A 1 173 ? 5.602 21.625 2.176 1 98.44 173 LEU A N 1
ATOM 1378 C CA . LEU A 1 173 ? 5.508 23 1.692 1 98.44 173 LEU A CA 1
ATOM 1379 C C . LEU A 1 173 ? 4.602 23.078 0.47 1 98.44 173 LEU A C 1
ATOM 1381 O O . LEU A 1 173 ? 4.75 22.297 -0.475 1 98.44 173 LEU A O 1
ATOM 1385 N N . TRP A 1 174 ? 3.688 24.047 0.495 1 96.44 174 TRP A N 1
ATOM 1386 C CA . TRP A 1 174 ? 2.715 24.125 -0.588 1 96.44 174 TRP A CA 1
ATOM 1387 C C . TRP A 1 174 ? 2.783 25.5 -1.273 1 96.44 174 TRP A C 1
ATOM 1389 O O . TRP A 1 174 ? 2.943 26.516 -0.611 1 96.44 174 TRP A O 1
ATOM 1399 N N . HIS A 1 175 ? 2.586 25.469 -2.564 1 95.38 175 HIS A N 1
ATOM 1400 C CA . HIS A 1 175 ? 2.396 26.656 -3.4 1 95.38 175 HIS A CA 1
ATOM 1401 C C . HIS A 1 175 ? 1.108 26.547 -4.211 1 95.38 175 HIS A C 1
ATOM 1403 O O . HIS A 1 175 ? 0.946 25.625 -5.016 1 95.38 175 HIS A O 1
ATOM 1409 N N . TYR A 1 176 ? 0.221 27.422 -3.955 1 91.5 176 TYR A N 1
ATOM 1410 C CA . TYR A 1 176 ? -1.001 27.594 -4.734 1 91.5 176 TYR A CA 1
ATOM 1411 C C . TYR A 1 176 ? -0.897 28.797 -5.664 1 91.5 176 TYR A C 1
ATOM 1413 O O . TYR A 1 176 ? -0.977 29.938 -5.215 1 91.5 176 TYR A O 1
ATOM 1421 N N . PRO A 1 177 ? -0.824 28.5 -6.891 1 88.31 177 PRO A N 1
ATOM 1422 C CA . PRO A 1 177 ? -0.696 29.641 -7.805 1 88.31 177 PRO A CA 1
ATOM 1423 C C . PRO A 1 177 ? -1.966 30.484 -7.875 1 88.31 177 PRO A C 1
ATOM 1425 O O . PRO A 1 177 ? -3.049 30 -7.523 1 88.31 177 PRO A O 1
ATOM 1428 N N . SER A 1 178 ? -1.703 31.656 -8.297 1 83.88 178 SER A N 1
ATOM 1429 C CA . SER A 1 178 ? -2.855 32.531 -8.516 1 83.88 178 SER A CA 1
ATOM 1430 C C . SER A 1 178 ? -3.764 31.984 -9.609 1 83.88 178 SER A C 1
ATOM 1432 O O . SER A 1 178 ? -3.291 31.344 -10.547 1 83.88 178 SER A O 1
ATOM 1434 N N . ASN A 1 179 ? -4.996 32.062 -9.328 1 76 179 ASN A N 1
ATOM 1435 C CA . ASN A 1 179 ? -5.977 31.594 -10.305 1 76 179 ASN A CA 1
ATOM 1436 C C . ASN A 1 179 ? -7.121 32.594 -10.453 1 76 179 ASN A C 1
ATOM 1438 O O . ASN A 1 179 ? -7.75 32.969 -9.469 1 76 179 ASN A O 1
ATOM 1442 N N . SER A 1 180 ? -7.312 33 -11.641 1 68.94 180 SER A N 1
ATOM 1443 C CA . SER A 1 180 ? -8.359 33.969 -11.891 1 68.94 180 SER A CA 1
ATOM 1444 C C . SER A 1 180 ? -9.742 33.312 -11.906 1 68.94 180 SER A C 1
ATOM 1446 O O . SER A 1 180 ? -10.758 34 -11.773 1 68.94 180 SER A O 1
ATOM 1448 N N . ASP A 1 181 ? -9.719 32.094 -12.047 1 69.94 181 ASP A N 1
ATOM 1449 C CA . ASP A 1 181 ? -10.992 31.391 -12.07 1 69.94 181 ASP A CA 1
ATOM 1450 C C . ASP A 1 181 ? -11.484 31.094 -10.656 1 69.94 181 ASP A C 1
ATOM 1452 O O . ASP A 1 181 ? -10.969 30.188 -10 1 69.94 181 ASP A O 1
ATOM 1456 N N . SER A 1 182 ? -12.453 31.781 -10.203 1 65.06 182 SER A N 1
ATOM 1457 C CA . SER A 1 182 ? -12.961 31.719 -8.836 1 65.06 182 SER A CA 1
ATOM 1458 C C . SER A 1 182 ? -13.641 30.375 -8.562 1 65.06 182 SER A C 1
ATOM 1460 O O . SER A 1 182 ? -13.914 30.047 -7.41 1 65.06 182 SER A O 1
ATOM 1462 N N . SER A 1 183 ? -13.828 29.672 -9.547 1 66.38 183 SER A N 1
ATOM 1463 C CA . SER A 1 183 ? -14.531 28.406 -9.375 1 66.38 183 SER A CA 1
ATOM 1464 C C . SER A 1 183 ? -13.57 27.266 -9.031 1 66.38 183 SER A C 1
ATOM 1466 O O . SER A 1 183 ? -13.992 26.203 -8.602 1 66.38 183 SER A O 1
ATOM 1468 N N . LYS A 1 184 ? -12.336 27.578 -9.102 1 72.44 184 LYS A N 1
ATOM 1469 C CA . LYS A 1 184 ? -11.375 26.5 -8.906 1 72.44 184 LYS A CA 1
ATOM 1470 C C . LYS A 1 184 ? -10.797 26.531 -7.496 1 72.44 184 LYS A C 1
ATOM 1472 O O . LYS A 1 184 ? -10.547 27.594 -6.941 1 72.44 184 LYS A O 1
ATOM 1477 N N . PHE A 1 185 ? -10.789 25.422 -6.992 1 77.5 185 PHE A N 1
ATOM 1478 C CA . PHE A 1 185 ? -10.172 25.266 -5.68 1 77.5 185 PHE A CA 1
ATOM 1479 C C . PHE A 1 185 ? -8.695 24.906 -5.816 1 77.5 185 PHE A C 1
ATOM 1481 O O . PHE A 1 185 ? -8.312 24.203 -6.75 1 77.5 185 PHE A O 1
ATOM 1488 N N . GLY A 1 186 ? -7.902 25.578 -4.906 1 80.12 186 GLY A N 1
ATOM 1489 C CA . GLY A 1 186 ? -6.551 25.047 -4.785 1 80.12 186 GLY A CA 1
ATOM 1490 C C . GLY A 1 186 ? -6.512 23.594 -4.402 1 80.12 186 GLY A C 1
ATOM 1491 O O . GLY A 1 186 ? -5.844 22.781 -5.059 1 80.12 186 GLY A O 1
ATOM 1492 N N . ILE A 1 187 ? -7.238 23.281 -3.365 1 84.38 187 ILE A N 1
ATOM 1493 C CA . ILE A 1 187 ? -7.492 21.906 -2.961 1 84.38 187 ILE A CA 1
ATOM 1494 C C . ILE A 1 187 ? -8.953 21.75 -2.543 1 84.38 187 ILE A C 1
ATOM 1496 O O . ILE A 1 187 ? -9.5 22.609 -1.847 1 84.38 187 ILE A O 1
ATOM 1500 N N . GLY A 1 188 ? -9.617 20.734 -2.98 1 85.56 188 GLY A N 1
ATOM 1501 C CA . GLY A 1 188 ? -11.016 20.453 -2.678 1 85.56 188 GLY A CA 1
ATOM 1502 C C . GLY A 1 188 ? -11.242 20 -1.249 1 85.56 188 GLY A C 1
ATOM 1503 O O . GLY A 1 188 ? -10.289 19.891 -0.471 1 85.56 188 GLY A O 1
ATOM 1504 N N . GLN A 1 189 ? -12.547 19.859 -0.893 1 89.75 189 GLN A N 1
ATOM 1505 C CA . GLN A 1 189 ? -12.914 19.453 0.457 1 89.75 189 GLN A CA 1
ATOM 1506 C C . GLN A 1 189 ? -12.297 18.094 0.806 1 89.75 189 GLN A C 1
ATOM 1508 O O . GLN A 1 189 ? -12.258 17.188 -0.031 1 89.75 189 GLN A O 1
ATOM 1513 N N . HIS A 1 190 ? -11.758 17.984 1.981 1 92.06 190 HIS A N 1
ATOM 1514 C CA . HIS A 1 190 ? -11.125 16.766 2.447 1 92.06 190 HIS A CA 1
ATOM 1515 C C . HIS A 1 190 ? -10.906 16.797 3.957 1 92.06 190 HIS A C 1
ATOM 1517 O O . HIS A 1 190 ? -11.117 17.828 4.598 1 92.06 190 HIS A O 1
ATOM 1523 N N . THR A 1 191 ? -10.656 15.672 4.48 1 95.44 191 THR A N 1
ATOM 1524 C CA . THR A 1 191 ? -10.094 15.547 5.82 1 95.44 191 THR A CA 1
ATOM 1525 C C . THR A 1 191 ? -8.641 15.078 5.754 1 95.44 191 THR A C 1
ATOM 1527 O O . THR A 1 191 ? -8.211 14.531 4.738 1 95.44 191 THR A O 1
ATOM 1530 N N . ASP A 1 192 ? -7.922 15.414 6.75 1 96.56 192 ASP A N 1
ATOM 1531 C CA . ASP A 1 192 ? -6.551 14.922 6.832 1 96.56 192 ASP A CA 1
ATOM 1532 C C . ASP A 1 192 ? -6.512 13.484 7.344 1 96.56 192 ASP A C 1
ATOM 1534 O O . ASP A 1 192 ? -7.266 13.125 8.25 1 96.56 192 ASP A O 1
ATOM 1538 N N . TYR A 1 193 ? -5.621 12.68 6.863 1 95.69 193 TYR A N 1
ATOM 1539 C CA . TYR A 1 193 ? -5.5 11.273 7.227 1 95.69 193 TYR A CA 1
ATOM 1540 C C . TYR A 1 193 ? -4.945 11.117 8.633 1 95.69 193 TYR A C 1
ATOM 1542 O O . TYR A 1 193 ? -5.262 10.156 9.336 1 95.69 193 TYR A O 1
ATOM 1550 N N . GLU A 1 194 ? -4.145 12.031 9.055 1 97.25 194 GLU A N 1
ATOM 1551 C CA . GLU A 1 194 ? -3.213 11.898 10.172 1 97.25 194 GLU A CA 1
ATOM 1552 C C . GLU A 1 194 ? -3.898 12.188 11.5 1 97.25 194 GLU A C 1
ATOM 1554 O O . GLU A 1 194 ? -5.129 12.242 11.578 1 97.25 194 GLU A O 1
ATOM 1559 N N . ALA A 1 195 ? -3.119 12.195 12.57 1 98.31 195 ALA A N 1
ATOM 1560 C CA . ALA A 1 195 ? -3.674 12.484 13.891 1 98.31 195 ALA A CA 1
ATOM 1561 C C . ALA A 1 195 ? -3.852 13.984 14.102 1 98.31 195 ALA A C 1
ATOM 1563 O O . ALA A 1 195 ? -4.965 14.453 14.352 1 98.31 195 ALA A O 1
ATOM 1564 N N . PHE A 1 196 ? -2.771 14.703 13.891 1 98.69 196 PHE A N 1
ATOM 1565 C CA . PHE A 1 196 ? -2.799 16.156 14.047 1 98.69 196 PHE A CA 1
ATOM 1566 C C . PHE A 1 196 ? -2.115 16.828 12.867 1 98.69 196 PHE A C 1
ATOM 1568 O O . PHE A 1 196 ? -1.104 16.344 12.359 1 98.69 196 PHE A O 1
ATOM 1575 N N . THR A 1 197 ? -2.637 17.906 12.508 1 98.75 197 THR A N 1
ATOM 1576 C CA . THR A 1 197 ? -2.031 18.781 11.508 1 98.75 197 THR A CA 1
ATOM 1577 C C . THR A 1 197 ? -1.703 20.141 12.109 1 98.75 197 THR A C 1
ATOM 1579 O O . THR A 1 197 ? -2.541 20.75 12.781 1 98.75 197 THR A O 1
ATOM 1582 N N . PHE A 1 198 ? -0.53 20.562 11.977 1 98.69 198 PHE A N 1
ATOM 1583 C CA . PHE A 1 198 ? -0.087 21.906 12.289 1 98.69 198 PHE A CA 1
ATOM 1584 C C . PHE A 1 198 ? 0.13 22.719 11.023 1 98.69 198 PHE A C 1
ATOM 1586 O O . PHE A 1 198 ? 1.066 22.469 10.266 1 98.69 198 PHE A O 1
ATOM 1593 N N . LEU A 1 199 ? -0.734 23.672 10.836 1 98.19 199 LEU A N 1
ATOM 1594 C CA . LEU A 1 199 ? -0.763 24.391 9.57 1 98.19 199 LEU A CA 1
ATOM 1595 C C . LEU A 1 199 ? -0.328 25.844 9.758 1 98.19 199 LEU A C 1
ATOM 1597 O O . LEU A 1 199 ? -0.842 26.531 10.641 1 98.19 199 LEU A O 1
ATOM 1601 N N . LEU A 1 200 ? 0.657 26.234 9.008 1 96.75 200 LEU A N 1
ATOM 1602 C CA . LEU A 1 200 ? 1.109 27.609 8.914 1 96.75 200 LEU A CA 1
ATOM 1603 C C . LEU A 1 200 ? 0.9 28.156 7.508 1 96.75 200 LEU A C 1
ATOM 1605 O O . LEU A 1 200 ? 1.076 27.438 6.523 1 96.75 200 LEU A O 1
ATOM 1609 N N . GLN A 1 201 ? 0.486 29.344 7.414 1 92.88 201 GLN A N 1
ATOM 1610 C CA . GLN A 1 201 ? 0.15 29.906 6.109 1 92.88 201 GLN A CA 1
ATOM 1611 C C . GLN A 1 201 ? 0.561 31.375 6.023 1 92.88 201 GLN A C 1
ATOM 1613 O O . GLN A 1 201 ? 0.767 32.031 7.047 1 92.88 201 GLN A O 1
ATOM 1618 N N . ASP A 1 202 ? 0.679 31.875 4.812 1 93 202 ASP A N 1
ATOM 1619 C CA . ASP A 1 202 ? 0.932 33.312 4.605 1 93 202 ASP A CA 1
ATOM 1620 C C . ASP A 1 202 ? -0.33 34.125 4.852 1 93 202 ASP A C 1
ATOM 1622 O O . ASP A 1 202 ? -1.258 33.656 5.52 1 93 202 ASP A O 1
ATOM 1626 N N . ASP A 1 203 ? -0.312 35.312 4.348 1 91.62 203 ASP A N 1
ATOM 1627 C CA . ASP A 1 203 ? -1.377 36.25 4.727 1 91.62 203 ASP A CA 1
ATOM 1628 C C . ASP A 1 203 ? -2.479 36.25 3.668 1 91.62 203 ASP A C 1
ATOM 1630 O O . ASP A 1 203 ? -3.377 37.094 3.725 1 91.62 203 ASP A O 1
ATOM 1634 N N . VAL A 1 204 ? -2.498 35.406 2.752 1 88.94 204 VAL A N 1
ATOM 1635 C CA . VAL A 1 204 ? -3.398 35.469 1.606 1 88.94 204 VAL A CA 1
ATOM 1636 C C . VAL A 1 204 ? -4.777 34.938 2.004 1 88.94 204 VAL A C 1
ATOM 1638 O O . VAL A 1 204 ? -5.801 35.469 1.552 1 88.94 204 VAL A O 1
ATOM 1641 N N . GLY A 1 205 ? -4.77 33.938 2.895 1 89.25 205 GLY A N 1
ATOM 1642 C CA . GLY A 1 205 ? -6.039 33.344 3.301 1 89.25 205 GLY A CA 1
ATOM 1643 C C . GLY A 1 205 ? -6.559 32.312 2.324 1 89.25 205 GLY A C 1
ATOM 1644 O O . GLY A 1 205 ? -5.773 31.656 1.637 1 89.25 205 GLY A O 1
ATOM 1645 N N . GLY A 1 206 ? -7.953 32 2.432 1 89.56 206 GLY A N 1
ATOM 1646 C CA . GLY A 1 206 ? -8.586 31.062 1.521 1 89.56 206 GLY A CA 1
ATOM 1647 C C . GLY A 1 206 ? -8.992 29.766 2.189 1 89.56 206 GLY A C 1
ATOM 1648 O O . GLY A 1 206 ? -9.82 29.016 1.663 1 89.56 206 GLY A O 1
ATOM 1649 N N . LEU A 1 207 ? -8.43 29.453 3.285 1 93 207 LEU A N 1
ATOM 1650 C CA . LEU A 1 207 ? -8.766 28.219 3.996 1 93 207 LEU A CA 1
ATOM 1651 C C . LEU A 1 207 ? -10.156 28.312 4.613 1 93 207 LEU A C 1
ATOM 1653 O O . LEU A 1 207 ? -10.523 29.328 5.191 1 93 207 LEU A O 1
ATOM 1657 N N . GLN A 1 208 ? -10.898 27.266 4.387 1 93.38 208 GLN A N 1
ATOM 1658 C CA . GLN A 1 208 ? -12.234 27.156 4.973 1 93.38 208 GLN A CA 1
ATOM 1659 C C . GLN A 1 208 ? -12.438 25.812 5.668 1 93.38 208 GLN A C 1
ATOM 1661 O O . GLN A 1 208 ? -11.852 24.812 5.266 1 93.38 208 GLN A O 1
ATOM 1666 N N . VAL A 1 209 ? -13.234 25.844 6.684 1 95.5 209 VAL A N 1
ATOM 1667 C CA . VAL A 1 209 ? -13.633 24.641 7.391 1 95.5 209 VAL A CA 1
ATOM 1668 C C . VAL A 1 209 ? -15.156 24.5 7.383 1 95.5 209 VAL A C 1
ATOM 1670 O O . VAL A 1 209 ? -15.867 25.516 7.438 1 95.5 209 VAL A O 1
ATOM 1673 N N . GLN A 1 210 ? -15.594 23.297 7.344 1 94.75 210 GLN A N 1
ATOM 1674 C CA . GLN A 1 210 ? -17.031 23.016 7.328 1 94.75 210 GLN A CA 1
ATOM 1675 C C . GLN A 1 210 ? -17.578 22.859 8.742 1 94.75 210 GLN A C 1
ATOM 1677 O O . GLN A 1 210 ? -17.016 22.078 9.539 1 94.75 210 GLN A O 1
ATOM 1682 N N . LYS A 1 211 ? -18.672 23.5 9.016 1 93.38 211 LYS A N 1
ATOM 1683 C CA . LYS A 1 211 ? -19.359 23.344 10.297 1 93.38 211 LYS A CA 1
ATOM 1684 C C . LYS A 1 211 ? -20.25 22.094 10.297 1 93.38 211 LYS A C 1
ATOM 1686 O O . LYS A 1 211 ? -20.453 21.469 9.258 1 93.38 211 LYS A O 1
ATOM 1691 N N . LYS A 1 212 ? -20.688 21.844 11.492 1 88.62 212 LYS A N 1
ATOM 1692 C CA . LYS A 1 212 ? -21.531 20.656 11.664 1 88.62 212 LYS A CA 1
ATOM 1693 C C . LYS A 1 212 ? -22.812 20.781 10.836 1 88.62 212 LYS A C 1
ATOM 1695 O O . LYS A 1 212 ? -23.344 19.766 10.359 1 88.62 212 LYS A O 1
ATOM 1700 N N . ASP A 1 213 ? -23.25 21.984 10.602 1 90.44 213 ASP A N 1
ATOM 1701 C CA . ASP A 1 213 ? -24.5 22.188 9.867 1 90.44 213 ASP A CA 1
ATOM 1702 C C . ASP A 1 213 ? -24.25 22.203 8.367 1 90.44 213 ASP A C 1
ATOM 1704 O O . ASP A 1 213 ? -25.172 22.453 7.582 1 90.44 213 ASP A O 1
ATOM 1708 N N . GLY A 1 214 ? -23 22.047 7.984 1 91.5 214 GLY A N 1
ATOM 1709 C CA . GLY A 1 214 ? -22.672 21.984 6.57 1 91.5 214 GLY A CA 1
ATOM 1710 C C . GLY A 1 214 ? -22.188 23.297 6 1 91.5 214 GLY A C 1
ATOM 1711 O O . GLY A 1 214 ? -21.656 23.344 4.891 1 91.5 214 GLY A O 1
ATOM 1712 N N . SER A 1 215 ? -22.406 24.344 6.781 1 93.44 215 SER A N 1
ATOM 1713 C CA . SER A 1 215 ? -21.938 25.656 6.305 1 93.44 215 SER A CA 1
ATOM 1714 C C . SER A 1 215 ? -20.438 25.781 6.445 1 93.44 215 SER A C 1
ATOM 1716 O O . SER A 1 215 ? -19.797 25.031 7.191 1 93.44 215 SER A O 1
ATOM 1718 N N . TRP A 1 216 ? -19.891 26.75 5.703 1 93 216 TRP A N 1
ATOM 1719 C CA . TRP A 1 216 ? -18.438 26.938 5.684 1 93 216 TRP A CA 1
ATOM 1720 C C . TRP A 1 216 ? -18.047 28.234 6.406 1 93 216 TRP A C 1
ATOM 1722 O O . TRP A 1 216 ? -18.734 29.25 6.277 1 93 216 TRP A O 1
ATOM 1732 N N . ILE A 1 217 ? -16.984 28.188 7.098 1 93.19 217 ILE A N 1
ATOM 1733 C CA . ILE A 1 217 ? -16.438 29.391 7.711 1 93.19 217 ILE A CA 1
ATOM 1734 C C . ILE A 1 217 ? -14.992 29.594 7.258 1 93.19 217 ILE A C 1
ATOM 1736 O O . ILE A 1 217 ? -14.25 28.625 7.066 1 93.19 217 ILE A O 1
ATOM 1740 N N . ASP A 1 218 ? -14.586 30.859 7.137 1 93 218 ASP A N 1
ATOM 1741 C CA . ASP A 1 218 ? -13.211 31.188 6.797 1 93 218 ASP A CA 1
ATOM 1742 C C . ASP A 1 218 ? -12.281 31 8 1 93 218 ASP A C 1
ATOM 1744 O O . ASP A 1 218 ? -12.695 31.203 9.141 1 93 218 ASP A O 1
ATOM 1748 N N . VAL A 1 219 ? -11.109 30.578 7.668 1 94.25 219 VAL A N 1
ATOM 1749 C CA . VAL A 1 219 ? -10.047 30.438 8.656 1 94.25 219 VAL A CA 1
ATOM 1750 C C . VAL A 1 219 ? -8.883 31.359 8.297 1 94.25 219 VAL A C 1
ATOM 1752 O O . VAL A 1 219 ? -7.871 30.906 7.754 1 94.25 219 VAL A O 1
ATOM 1755 N N . PRO A 1 220 ? -9.008 32.625 8.656 1 93.38 220 PRO A N 1
ATOM 1756 C CA . PRO A 1 220 ? -7.961 33.594 8.273 1 93.38 220 PRO A CA 1
ATOM 1757 C C . PRO A 1 220 ? -6.641 33.312 9 1 93.38 220 PRO A C 1
ATOM 1759 O O . PRO A 1 220 ? -6.641 32.844 10.133 1 93.38 220 PRO A O 1
ATOM 1762 N N . PRO A 1 221 ? -5.543 33.688 8.297 1 93.62 221 PRO A N 1
ATOM 1763 C CA . PRO A 1 221 ? -4.27 33.625 9.023 1 93.62 221 PRO A CA 1
ATOM 1764 C C . PRO A 1 221 ? -4.207 34.594 10.195 1 93.62 221 PRO A C 1
ATOM 1766 O O . PRO A 1 221 ? -4.734 35.688 10.109 1 93.62 221 PRO A O 1
ATOM 1769 N N . ILE A 1 222 ? -3.678 34.094 11.297 1 94.75 222 ILE A N 1
ATOM 1770 C CA . ILE A 1 222 ? -3.395 34.938 12.453 1 94.75 222 ILE A CA 1
ATOM 1771 C C . ILE A 1 222 ? -1.907 34.875 12.789 1 94.75 222 ILE A C 1
ATOM 1773 O O . ILE A 1 222 ? -1.391 33.812 13.133 1 94.75 222 ILE A O 1
ATOM 1777 N N . GLN A 1 223 ? -1.273 36.031 12.703 1 94.06 223 GLN A N 1
ATOM 1778 C CA . GLN A 1 223 ? 0.161 36.062 12.961 1 94.06 223 GLN A CA 1
ATOM 1779 C C . GLN A 1 223 ? 0.479 35.562 14.367 1 94.06 223 GLN A C 1
ATOM 1781 O O . GLN A 1 223 ? -0.235 35.875 15.32 1 94.06 223 GLN A O 1
ATOM 1786 N N . GLY A 1 224 ? 1.497 34.781 14.438 1 95.19 224 GLY A N 1
ATOM 1787 C CA . GLY A 1 224 ? 1.956 34.312 15.727 1 95.19 224 GLY A CA 1
ATOM 1788 C C . GLY A 1 224 ? 1.234 33.062 16.188 1 95.19 224 GLY A C 1
ATOM 1789 O O . GLY A 1 224 ? 1.492 32.531 17.281 1 95.19 224 GLY A O 1
ATOM 1790 N N . THR A 1 225 ? 0.352 32.531 15.352 1 96.88 225 THR A N 1
ATOM 1791 C CA . THR A 1 225 ? -0.369 31.328 15.719 1 96.88 225 THR A CA 1
ATOM 1792 C C . THR A 1 225 ? -0.087 30.203 14.727 1 96.88 225 THR A C 1
ATOM 1794 O O . THR A 1 225 ? 0.383 30.469 13.617 1 96.88 225 THR A O 1
ATOM 1797 N N . VAL A 1 226 ? -0.271 29 15.188 1 97.81 226 VAL A N 1
ATOM 1798 C CA . VAL A 1 226 ? -0.31 27.797 14.367 1 97.81 226 VAL A CA 1
ATOM 1799 C C . VAL A 1 226 ? -1.712 27.188 14.414 1 97.81 226 VAL A C 1
ATOM 1801 O O . VAL A 1 226 ? -2.307 27.062 15.484 1 97.81 226 VAL A O 1
ATOM 1804 N N . LEU A 1 227 ? -2.234 26.953 13.258 1 98 227 LEU A N 1
ATOM 1805 C CA . LEU A 1 227 ? -3.523 26.266 13.219 1 98 227 LEU A CA 1
ATOM 1806 C C . LEU A 1 227 ? -3.357 24.781 13.5 1 98 227 LEU A C 1
ATOM 1808 O O . LEU A 1 227 ? -2.57 24.094 12.828 1 98 227 LEU A O 1
ATOM 1812 N N . VAL A 1 228 ? -4.086 24.266 14.477 1 98.62 228 VAL A N 1
ATOM 1813 C CA . VAL A 1 228 ? -4.031 22.859 14.836 1 98.62 228 VAL A CA 1
ATOM 1814 C C . VAL A 1 228 ? -5.355 22.172 14.492 1 98.62 228 VAL A C 1
ATOM 1816 O O . VAL A 1 228 ? -6.422 22.656 14.891 1 98.62 228 VAL A O 1
ATOM 1819 N N . MET A 1 229 ? -5.281 21.062 13.75 1 98.44 229 MET A N 1
ATOM 1820 C CA . MET A 1 229 ? -6.461 20.297 13.359 1 98.44 229 MET A CA 1
ATOM 1821 C C . MET A 1 229 ? -6.258 18.812 13.633 1 98.44 229 MET A C 1
ATOM 1823 O O . MET A 1 229 ? -5.137 18.297 13.523 1 98.44 229 MET A O 1
ATOM 1827 N N . ILE A 1 230 ? -7.316 18.109 13.953 1 98.44 230 ILE A N 1
ATOM 1828 C CA . ILE A 1 230 ? -7.234 16.656 14.094 1 98.44 230 ILE A CA 1
ATOM 1829 C C . ILE A 1 230 ? -7.629 15.984 12.781 1 98.44 230 ILE A C 1
ATOM 1831 O O . ILE A 1 230 ? -8.258 16.609 11.922 1 98.44 230 ILE A O 1
ATOM 1835 N N . GLY A 1 231 ? -7.219 14.789 12.617 1 98.25 231 GLY A N 1
ATOM 1836 C CA . GLY A 1 231 ? -7.5 14.062 11.391 1 98.25 231 GLY A CA 1
ATOM 1837 C C . GLY A 1 231 ? -8.273 12.773 11.617 1 98.25 231 GLY A C 1
ATOM 1838 O O . GLY A 1 231 ? -8.867 12.586 12.68 1 98.25 231 GLY A O 1
ATOM 1839 N N . ASP A 1 232 ? -8.305 11.953 10.617 1 97.69 232 ASP A N 1
ATOM 1840 C CA . ASP A 1 232 ? -9.094 10.727 10.578 1 97.69 232 ASP A CA 1
ATOM 1841 C C . ASP A 1 232 ? -8.648 9.75 11.656 1 97.69 232 ASP A C 1
ATOM 1843 O O . ASP A 1 232 ? -9.453 8.977 12.18 1 97.69 232 ASP A O 1
ATOM 1847 N N . ALA A 1 233 ? -7.348 9.766 11.984 1 98 233 ALA A N 1
ATOM 1848 C CA . ALA A 1 233 ? -6.852 8.852 13.008 1 98 233 ALA A CA 1
ATOM 1849 C C . ALA A 1 233 ? -7.512 9.125 14.359 1 98 233 ALA A C 1
ATOM 1851 O O . ALA A 1 233 ? -7.961 8.203 15.039 1 98 233 ALA A O 1
ATOM 1852 N N . ILE A 1 234 ? -7.578 10.414 14.719 1 98 234 ILE A N 1
ATOM 1853 C CA . ILE A 1 234 ? -8.219 10.781 15.977 1 98 234 ILE A CA 1
ATOM 1854 C C . ILE A 1 234 ? -9.703 10.461 15.922 1 98 234 ILE A C 1
ATOM 1856 O O . ILE A 1 234 ? -10.266 9.93 16.875 1 98 234 ILE A O 1
ATOM 1860 N N . GLU A 1 235 ? -10.344 10.82 14.828 1 97.94 235 GLU A N 1
ATOM 1861 C CA . GLU A 1 235 ? -11.758 10.477 14.648 1 97.94 235 GLU A CA 1
ATOM 1862 C C . GLU A 1 235 ? -11.984 8.977 14.828 1 97.94 235 GLU A C 1
ATOM 1864 O O . GLU A 1 235 ? -12.945 8.562 15.477 1 97.94 235 GLU A O 1
ATOM 1869 N N . SER A 1 236 ? -11.125 8.172 14.273 1 97.44 236 SER A N 1
ATOM 1870 C CA . SER A 1 236 ? -11.219 6.715 14.352 1 97.44 236 SER A CA 1
ATOM 1871 C C . SER A 1 236 ? -11.016 6.227 15.781 1 97.44 236 SER A C 1
ATOM 1873 O O . SER A 1 236 ? -11.82 5.445 16.297 1 97.44 236 SER A O 1
ATOM 1875 N N . TRP A 1 237 ? -9.953 6.719 16.469 1 97.25 237 TRP A N 1
ATOM 1876 C CA . TRP A 1 237 ? -9.672 6.328 17.859 1 97.25 237 TRP A CA 1
ATOM 1877 C C . TRP A 1 237 ? -10.852 6.656 18.766 1 97.25 237 TRP A C 1
ATOM 1879 O O . TRP A 1 237 ? -11.07 5.977 19.766 1 97.25 237 TRP A O 1
ATOM 1889 N N . THR A 1 238 ? -11.625 7.66 18.406 1 97.06 238 THR A N 1
ATOM 1890 C CA . THR A 1 238 ? -12.664 8.148 19.312 1 97.06 238 THR A CA 1
ATOM 1891 C C . THR A 1 238 ? -14.055 7.824 18.766 1 97.06 238 THR A C 1
ATOM 1893 O O . THR A 1 238 ? -15.062 8.32 19.266 1 97.06 238 THR A O 1
ATOM 1896 N N . LYS A 1 239 ? -14.094 7.07 17.672 1 96.94 239 LYS A N 1
ATOM 1897 C CA . LYS A 1 239 ? -15.336 6.691 17 1 96.94 239 LYS A CA 1
ATOM 1898 C C . LYS A 1 239 ? -16.234 7.902 16.766 1 96.94 239 LYS A C 1
ATOM 1900 O O . LYS A 1 239 ? -17.438 7.855 17.047 1 96.94 239 LYS A O 1
ATOM 1905 N N . GLY A 1 240 ? -15.586 9.023 16.5 1 96.5 240 GLY A N 1
ATOM 1906 C CA . GLY A 1 240 ? -16.344 10.188 16.078 1 96.5 240 GLY A CA 1
ATOM 1907 C C . GLY A 1 240 ? -16.672 11.133 17.234 1 96.5 240 GLY A C 1
ATOM 1908 O O . GLY A 1 240 ? -17.281 12.188 17.016 1 96.5 240 GLY A O 1
ATOM 1909 N N . LEU A 1 241 ? -16.328 10.766 18.422 1 96.44 241 LEU A N 1
ATOM 1910 C CA . LEU A 1 241 ? -16.453 11.75 19.5 1 96.44 241 LEU A CA 1
ATOM 1911 C C . LEU A 1 241 ? -15.734 13.047 19.141 1 96.44 241 LEU A C 1
ATOM 1913 O O . LEU A 1 241 ? -16.234 14.141 19.422 1 96.44 241 LEU A O 1
ATOM 1917 N N . TYR A 1 242 ? -14.594 12.953 18.656 1 97.12 242 TYR A N 1
ATOM 1918 C CA . TYR A 1 242 ? -13.867 14.023 17.984 1 97.12 242 TYR A CA 1
ATOM 1919 C C . TYR A 1 242 ? -13.828 13.797 16.484 1 97.12 242 TYR A C 1
ATOM 1921 O O . TYR A 1 242 ? -13.32 12.773 16.016 1 97.12 242 TYR A O 1
ATOM 1929 N N . LYS A 1 243 ? -14.266 14.711 15.703 1 96.94 243 LYS A N 1
ATOM 1930 C CA . LYS A 1 243 ? -14.391 14.523 14.266 1 96.94 243 LYS A CA 1
ATOM 1931 C C . LYS A 1 243 ? -13.344 15.336 13.508 1 96.94 243 LYS A C 1
ATOM 1933 O O . LYS A 1 243 ? -13.078 16.5 13.844 1 96.94 243 LYS A O 1
ATOM 1938 N N . ALA A 1 244 ? -12.75 14.688 12.555 1 97.5 244 ALA A N 1
ATOM 1939 C CA . ALA A 1 244 ? -11.844 15.406 11.656 1 97.5 244 ALA A CA 1
ATOM 1940 C C . ALA A 1 244 ? -12.594 16.484 10.883 1 97.5 244 ALA A C 1
ATOM 1942 O O . ALA A 1 244 ? -13.609 16.219 10.25 1 97.5 244 ALA A O 1
ATOM 1943 N N . PRO A 1 245 ? -12.109 17.672 10.93 1 96.75 245 PRO A N 1
ATOM 1944 C CA . PRO A 1 245 ? -12.805 18.734 10.195 1 96.75 245 PRO A CA 1
ATOM 1945 C C . PRO A 1 245 ? -12.625 18.625 8.68 1 96.75 245 PRO A C 1
ATOM 1947 O O . PRO A 1 245 ? -11.508 18.453 8.203 1 96.75 245 PRO A O 1
ATOM 1950 N N . VAL A 1 246 ? -13.734 18.703 8.008 1 95.5 246 VAL A N 1
ATOM 1951 C CA . VAL A 1 246 ? -13.672 18.859 6.559 1 95.5 246 VAL A CA 1
ATOM 1952 C C . VAL A 1 246 ? -13.219 20.281 6.215 1 95.5 246 VAL A C 1
ATOM 1954 O O . VAL A 1 246 ? -13.719 21.25 6.781 1 95.5 246 VAL A O 1
ATOM 1957 N N . HIS A 1 247 ? -12.25 20.406 5.363 1 94.5 247 HIS A N 1
ATOM 1958 C CA . HIS A 1 247 ? -11.734 21.719 5.023 1 94.5 247 HIS A CA 1
ATOM 1959 C C . HIS A 1 247 ? -11.328 21.797 3.557 1 94.5 247 HIS A C 1
ATOM 1961 O O . HIS A 1 247 ? -11.227 20.766 2.885 1 94.5 247 HIS A O 1
ATOM 1967 N N . ARG A 1 248 ? -11.172 22.969 3.062 1 90.94 248 ARG A N 1
ATOM 1968 C CA . ARG A 1 248 ? -10.797 23.25 1.68 1 90.94 248 ARG A CA 1
ATOM 1969 C C . ARG A 1 248 ? -10.07 24.578 1.573 1 90.94 248 ARG A C 1
ATOM 1971 O O . ARG A 1 248 ? -10.016 25.344 2.539 1 90.94 248 ARG A O 1
ATOM 1978 N N . VAL A 1 249 ? -9.359 24.766 0.471 1 89.44 249 VAL A N 1
ATOM 1979 C CA . VAL A 1 249 ? -8.695 26.031 0.21 1 89.44 249 VAL A CA 1
ATOM 1980 C C . VAL A 1 249 ? -9.227 26.641 -1.084 1 89.44 249 VAL A C 1
ATOM 1982 O O . VAL A 1 249 ? -9.172 26.016 -2.143 1 89.44 249 VAL A O 1
ATOM 1985 N N . LYS A 1 250 ? -9.766 27.812 -0.979 1 82.25 250 LYS A N 1
ATOM 1986 C CA . LYS A 1 250 ? -10.203 28.594 -2.133 1 82.25 250 LYS A CA 1
ATOM 1987 C C . LYS A 1 250 ? -9.133 29.594 -2.561 1 82.25 250 LYS A C 1
ATOM 1989 O O . LYS A 1 250 ? -8.742 30.469 -1.78 1 82.25 250 LYS A O 1
ATOM 1994 N N . ASN A 1 251 ? -8.477 29.359 -3.648 1 72.69 251 ASN A N 1
ATOM 1995 C CA . ASN A 1 251 ? -7.477 30.328 -4.109 1 72.69 251 ASN A CA 1
ATOM 1996 C C . ASN A 1 251 ? -8.062 31.297 -5.129 1 72.69 251 ASN A C 1
ATOM 1998 O O . ASN A 1 251 ? -7.969 31.078 -6.336 1 72.69 251 ASN A O 1
ATOM 2002 N N . THR A 1 252 ? -8.789 32.188 -4.789 1 65.88 252 THR A N 1
ATOM 2003 C CA . THR A 1 252 ? -9.469 33.062 -5.727 1 65.88 252 THR A CA 1
ATOM 2004 C C . THR A 1 252 ? -8.75 34.406 -5.828 1 65.88 252 THR A C 1
ATOM 2006 O O . THR A 1 252 ? -9.273 35.344 -6.426 1 65.88 252 THR A O 1
ATOM 2009 N N . THR A 1 253 ? -7.586 34.312 -5.402 1 67.5 253 THR A N 1
ATOM 2010 C CA . THR A 1 253 ? -6.961 35.625 -5.387 1 67.5 253 THR A CA 1
ATOM 2011 C C . THR A 1 253 ? -5.945 35.75 -6.52 1 67.5 253 THR A C 1
ATOM 2013 O O . THR A 1 253 ? -5.645 34.781 -7.207 1 67.5 253 THR A O 1
ATOM 2016 N N . SER A 1 254 ? -5.691 36.938 -6.781 1 77.5 254 SER A N 1
ATOM 2017 C CA . SER A 1 254 ? -4.676 37.312 -7.754 1 77.5 254 SER A CA 1
ATOM 2018 C C . SER A 1 254 ? -3.273 37.031 -7.238 1 77.5 254 SER A C 1
ATOM 2020 O O . SER A 1 254 ? -2.289 37.219 -7.957 1 77.5 254 SER A O 1
ATOM 2022 N N . GLN A 1 255 ? -3.232 36.5 -6.102 1 85.88 255 GLN A N 1
ATOM 2023 C CA . GLN A 1 255 ? -1.917 36.25 -5.523 1 85.88 255 GLN A CA 1
ATOM 2024 C C . GLN A 1 255 ? -1.716 34.75 -5.242 1 85.88 255 GLN A C 1
ATOM 2026 O O . GLN A 1 255 ? -2.668 34.031 -4.91 1 85.88 255 GLN A O 1
ATOM 2031 N N . SER A 1 256 ? -0.439 34.375 -5.305 1 90.56 256 SER A N 1
ATOM 2032 C CA . SER A 1 256 ? -0.075 33.031 -4.898 1 90.56 256 SER A CA 1
ATOM 2033 C C . SER A 1 256 ? -0.182 32.875 -3.389 1 90.56 256 SER A C 1
ATOM 2035 O O . SER A 1 256 ? 0.126 33.781 -2.631 1 90.56 256 SER A O 1
ATOM 2037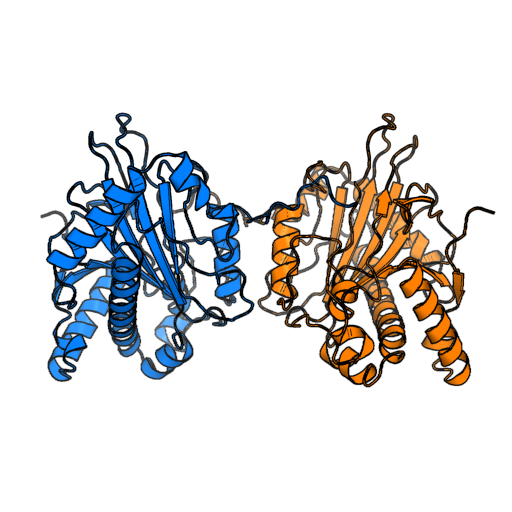 N N . ARG A 1 257 ? -0.609 31.719 -3.07 1 92.38 257 ARG A N 1
ATOM 2038 C CA . ARG A 1 257 ? -0.687 31.344 -1.661 1 92.38 257 ARG A CA 1
ATOM 2039 C C . ARG A 1 257 ? 0.369 30.297 -1.312 1 92.38 257 ARG A C 1
ATOM 2041 O O . ARG A 1 257 ? 0.601 29.359 -2.078 1 92.38 257 ARG A O 1
ATOM 2048 N N . TYR A 1 258 ? 1.077 30.547 -0.189 1 95.31 258 TYR A N 1
ATOM 2049 C CA . TYR A 1 258 ? 2.035 29.578 0.332 1 95.31 258 TYR A CA 1
ATOM 2050 C C . TYR A 1 258 ? 1.629 29.109 1.722 1 95.31 258 TYR A C 1
ATOM 2052 O O . TYR A 1 258 ? 1.149 29.891 2.539 1 95.31 258 TYR A O 1
ATOM 2060 N N . SER A 1 259 ? 1.764 27.859 1.935 1 96.31 259 SER A N 1
ATOM 2061 C CA . SER A 1 259 ? 1.452 27.281 3.242 1 96.31 259 SER A CA 1
ATOM 2062 C C . SER A 1 259 ? 2.387 26.125 3.576 1 96.31 259 SER A C 1
ATOM 2064 O O . SER A 1 259 ? 3.109 25.641 2.707 1 96.31 259 SER A O 1
ATOM 2066 N N . MET A 1 260 ? 2.441 25.828 4.801 1 98.12 260 MET A N 1
ATOM 2067 C CA . MET A 1 260 ? 3.223 24.719 5.34 1 98.12 260 MET A CA 1
ATOM 2068 C C . MET A 1 260 ? 2.363 23.828 6.23 1 98.12 260 MET A C 1
ATOM 2070 O O . MET A 1 260 ? 1.716 24.312 7.16 1 98.12 260 MET A O 1
ATOM 2074 N N . ALA A 1 261 ? 2.348 22.578 5.957 1 98.44 261 ALA A N 1
ATOM 2075 C CA . ALA A 1 261 ? 1.545 21.625 6.738 1 98.44 261 ALA A CA 1
ATOM 2076 C C . ALA A 1 261 ? 2.42 20.547 7.352 1 98.44 261 ALA A C 1
ATOM 2078 O O . ALA A 1 261 ? 3.119 19.828 6.637 1 98.44 261 ALA A O 1
ATOM 2079 N N . PHE A 1 262 ? 2.441 20.484 8.656 1 98.75 262 PHE A N 1
ATOM 2080 C CA . PHE A 1 262 ? 3.125 19.438 9.398 1 98.75 262 PHE A CA 1
ATOM 2081 C C . PHE A 1 262 ? 2.127 18.422 9.945 1 98.75 262 PHE A C 1
ATOM 2083 O O . PHE A 1 262 ? 1.299 18.75 10.797 1 98.75 262 PHE A O 1
ATOM 2090 N N . PHE A 1 263 ? 2.252 17.219 9.469 1 98.75 263 PHE A N 1
ATOM 2091 C CA . PHE A 1 263 ? 1.347 16.141 9.859 1 98.75 263 PHE A CA 1
ATOM 2092 C C . PHE A 1 263 ? 1.991 15.242 10.906 1 98.75 263 PHE A C 1
ATOM 2094 O O . PHE A 1 263 ? 2.889 14.461 10.594 1 98.75 263 PHE A O 1
ATOM 2101 N N . PHE A 1 264 ? 1.518 15.406 12.102 1 98.56 264 PHE A N 1
ATOM 2102 C CA . PHE A 1 264 ? 1.993 14.602 13.227 1 98.56 264 PHE A CA 1
ATOM 2103 C C . PHE A 1 264 ? 1.165 13.336 13.367 1 98.56 264 PHE A C 1
ATOM 2105 O O . PHE A 1 264 ? -0.062 13.391 13.477 1 98.56 264 PHE A O 1
ATOM 2112 N N . GLN A 1 265 ? 1.852 12.227 13.359 1 97.62 265 GLN A N 1
ATOM 2113 C CA . GLN A 1 265 ? 1.187 10.938 13.188 1 97.62 265 GLN A CA 1
ATOM 2114 C C . GLN A 1 265 ? 1.724 9.898 14.164 1 97.62 265 GLN A C 1
ATOM 2116 O O . GLN A 1 265 ? 2.818 10.062 14.703 1 97.62 265 GLN A O 1
ATOM 2121 N N . PRO A 1 266 ? 0.913 8.836 14.453 1 97.06 266 PRO A N 1
ATOM 2122 C CA . PRO A 1 266 ? 1.448 7.73 15.258 1 97.06 266 PRO A CA 1
ATOM 2123 C C . PRO A 1 266 ? 2.516 6.926 14.516 1 97.06 266 PRO A C 1
ATOM 2125 O O . PRO A 1 266 ? 2.725 7.133 13.312 1 97.06 266 PRO A O 1
ATOM 2128 N N . ASN A 1 267 ? 3.1 6.102 15.328 1 94.62 267 ASN A N 1
ATOM 2129 C CA . ASN A 1 267 ? 3.992 5.125 14.719 1 94.62 267 ASN A CA 1
ATOM 2130 C C . ASN A 1 267 ? 3.295 4.359 13.594 1 94.62 267 ASN A C 1
ATOM 2132 O O . ASN A 1 267 ? 2.135 3.969 13.734 1 94.62 267 ASN A O 1
ATOM 2136 N N . LEU A 1 268 ? 4.031 4.105 12.492 1 93 268 LEU A N 1
ATOM 2137 C CA . LEU A 1 268 ? 3.439 3.492 11.312 1 93 268 LEU A CA 1
ATOM 2138 C C . LEU A 1 268 ? 2.967 2.074 11.617 1 93 268 LEU A C 1
ATOM 2140 O O . LEU A 1 268 ? 2.146 1.519 10.883 1 93 268 LEU A O 1
ATOM 2144 N N . GLU A 1 269 ? 3.426 1.439 12.656 1 89.94 269 GLU A N 1
ATOM 2145 C CA . GLU A 1 269 ? 3.035 0.081 13.023 1 89.94 269 GLU A CA 1
ATOM 2146 C C . GLU A 1 269 ? 1.809 0.084 13.93 1 89.94 269 GLU A C 1
ATOM 2148 O O . GLU A 1 269 ? 1.3 -0.977 14.297 1 89.94 269 GLU A O 1
ATOM 2153 N N . THR A 1 270 ? 1.311 1.222 14.195 1 93.94 270 THR A N 1
ATOM 2154 C CA . THR A 1 270 ? 0.177 1.348 15.102 1 93.94 270 THR A CA 1
ATOM 2155 C C . THR A 1 270 ? -1.083 0.752 14.484 1 93.94 270 THR A C 1
ATOM 2157 O O . THR A 1 270 ? -1.353 0.957 13.297 1 93.94 270 THR A O 1
ATOM 2160 N N . VAL A 1 271 ? -1.806 0.002 15.305 1 94 271 VAL A N 1
ATOM 2161 C CA . VAL A 1 271 ? -3.15 -0.423 14.93 1 94 271 VAL A CA 1
ATOM 2162 C C . VAL A 1 271 ? -4.176 0.56 15.492 1 94 271 VAL A C 1
ATOM 2164 O O . VAL A 1 271 ? -4.23 0.795 16.703 1 94 271 VAL A O 1
ATOM 2167 N N . ILE A 1 272 ? -4.945 1.137 14.617 1 96.31 272 ILE A N 1
ATOM 2168 C CA . ILE A 1 272 ? -5.988 2.07 15.023 1 96.31 272 ILE A CA 1
ATOM 2169 C C . ILE A 1 272 ? -7.266 1.303 15.367 1 96.31 272 ILE A C 1
ATOM 2171 O O . ILE A 1 272 ? -7.855 0.651 14.5 1 96.31 272 ILE A O 1
ATOM 2175 N N . LYS A 1 273 ? -7.629 1.355 16.562 1 95.75 273 LYS A N 1
ATOM 2176 C CA . LYS A 1 273 ? -8.875 0.822 17.109 1 95.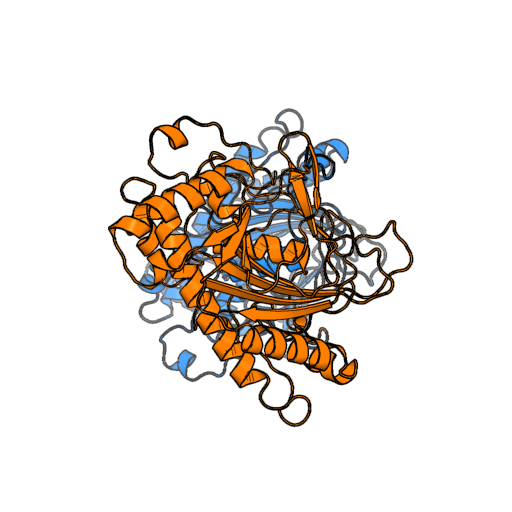75 273 LYS A CA 1
ATOM 2177 C C . LYS A 1 273 ? -9.461 1.752 18.172 1 95.75 273 LYS A C 1
ATOM 2179 O O . LYS A 1 273 ? -8.734 2.561 18.75 1 95.75 273 LYS A O 1
ATOM 2184 N N . PRO A 1 274 ? -10.781 1.638 18.375 1 95.94 274 PRO A N 1
ATOM 2185 C CA . PRO A 1 274 ? -11.375 2.535 19.359 1 95.94 274 PRO A CA 1
ATOM 2186 C C . PRO A 1 274 ? -10.711 2.434 20.734 1 95.94 274 PRO A C 1
ATOM 2188 O O . PRO A 1 274 ? -10.359 1.334 21.172 1 95.94 274 PRO A O 1
ATOM 2191 N N . MET A 1 275 ? -10.469 3.564 21.312 1 94.25 275 MET A N 1
ATOM 2192 C CA . MET A 1 275 ? -9.945 3.572 22.688 1 94.25 275 MET A CA 1
ATOM 2193 C C . MET A 1 275 ? -10.906 2.865 23.641 1 94.25 275 MET A C 1
ATOM 2195 O O . MET A 1 275 ? -12.125 2.977 23.484 1 94.25 275 MET A O 1
ATOM 2199 N N . ASP A 1 276 ? -10.297 2.25 24.641 1 92.19 276 ASP A N 1
ATOM 2200 C CA . ASP A 1 276 ? -11.086 1.485 25.609 1 92.19 276 ASP A CA 1
ATOM 2201 C C . ASP A 1 276 ? -11.703 2.398 26.656 1 92.19 276 ASP A C 1
ATOM 2203 O O . ASP A 1 276 ? -11.352 2.314 27.844 1 92.19 276 ASP A O 1
ATOM 2207 N N . ILE A 1 277 ? -12.555 3.25 26.266 1 92.75 277 ILE A N 1
ATOM 2208 C CA . ILE A 1 277 ? -13.32 4.195 27.078 1 92.75 277 ILE A CA 1
ATOM 2209 C C . ILE A 1 277 ? -14.812 3.988 26.828 1 92.75 277 ILE A C 1
ATOM 2211 O O . ILE A 1 277 ? -15.273 3.986 25.688 1 92.75 277 ILE A O 1
ATOM 2215 N N . PRO A 1 278 ? -15.578 3.812 27.891 1 93.19 278 PRO A N 1
ATOM 2216 C CA . PRO A 1 278 ? -17 3.469 27.75 1 93.19 278 PRO A CA 1
ATOM 2217 C C . PRO A 1 278 ? -17.734 4.414 26.812 1 93.19 278 PRO A C 1
ATOM 2219 O O . PRO A 1 278 ? -18.516 3.965 25.969 1 93.19 278 PRO A O 1
ATOM 2222 N N . GLU A 1 279 ? -17.484 5.699 26.953 1 92.88 279 GLU A N 1
ATOM 2223 C CA . GLU A 1 279 ? -18.172 6.684 26.125 1 92.88 279 GLU A CA 1
ATOM 2224 C C . GLU A 1 279 ? -17.875 6.465 24.641 1 92.88 279 GLU A C 1
ATOM 2226 O O . GLU A 1 279 ? -18.719 6.738 23.781 1 92.88 279 GLU A O 1
ATOM 2231 N N . ILE A 1 280 ? -16.766 6 24.328 1 94.81 280 ILE A N 1
ATOM 2232 C CA . ILE A 1 280 ? -16.312 5.785 22.953 1 94.81 280 ILE A CA 1
ATOM 2233 C C . ILE A 1 280 ? -16.828 4.434 22.469 1 94.81 280 ILE A C 1
ATOM 2235 O O . ILE A 1 280 ? -17.344 4.328 21.344 1 94.81 280 ILE A O 1
ATOM 2239 N N . LEU A 1 281 ? -16.719 3.428 23.281 1 94.31 281 LEU A N 1
ATOM 2240 C CA . LEU A 1 281 ? -17.078 2.066 22.891 1 94.31 281 LEU A CA 1
ATOM 2241 C C . LEU A 1 281 ? -18.562 1.968 22.578 1 94.31 281 LEU A C 1
ATOM 2243 O O . LEU A 1 281 ? -18.984 1.142 21.766 1 94.31 281 LEU A O 1
ATOM 2247 N N . LYS A 1 282 ? -19.359 2.803 23.156 1 96.06 282 LYS A N 1
ATOM 2248 C CA . LYS A 1 282 ? -20.812 2.764 22.984 1 96.06 282 LYS A CA 1
ATOM 2249 C C . LYS A 1 282 ? -21.219 3.445 21.672 1 96.06 282 LYS A C 1
ATOM 2251 O O . LYS A 1 282 ? -22.359 3.291 21.219 1 96.06 282 LYS A O 1
ATOM 2256 N N . ARG A 1 283 ? -20.375 4.129 21.062 1 95.31 283 ARG A N 1
ATOM 2257 C CA . ARG A 1 283 ? -20.688 4.879 19.859 1 95.31 283 ARG A CA 1
ATOM 2258 C C . ARG A 1 283 ? -20.672 3.975 18.625 1 95.31 283 ARG A C 1
ATOM 2260 O O . ARG A 1 283 ? -19.891 3.014 18.578 1 95.31 283 ARG A O 1
ATOM 2267 N N . ASN A 1 284 ? -21.516 4.363 17.672 1 94.75 284 ASN A N 1
ATOM 2268 C CA . ASN A 1 284 ? -21.406 3.805 16.328 1 94.75 284 ASN A CA 1
ATOM 2269 C C . ASN A 1 284 ? -20.422 4.605 15.477 1 94.75 284 ASN A C 1
ATOM 2271 O O . ASN A 1 284 ? -20.484 5.832 15.438 1 94.75 284 ASN A O 1
ATOM 2275 N N . PHE A 1 285 ? -19.609 3.924 14.93 1 93.12 285 PHE A N 1
ATOM 2276 C CA . PHE A 1 285 ? -18.594 4.621 14.141 1 93.12 285 PHE A CA 1
ATOM 2277 C C . PHE A 1 285 ? -19.109 4.879 12.727 1 93.12 285 PHE A C 1
ATOM 2279 O O . PHE A 1 285 ? -19.391 3.939 11.984 1 93.12 285 PHE A O 1
ATOM 2286 N N . VAL A 1 286 ? -19.219 6.105 12.375 1 92.31 286 VAL A N 1
ATOM 2287 C CA . VAL A 1 286 ? -19.531 6.582 11.031 1 92.31 286 VAL A CA 1
ATOM 2288 C C . VAL A 1 286 ? -18.406 7.492 10.539 1 92.31 286 VAL A C 1
ATOM 2290 O O . VAL A 1 286 ? -18.422 8.695 10.797 1 92.31 286 VAL A O 1
ATOM 2293 N N . PRO A 1 287 ? -17.5 6.914 9.852 1 91.75 287 PRO A N 1
ATOM 2294 C CA . PRO A 1 287 ? -16.344 7.707 9.461 1 91.75 287 PRO A CA 1
ATOM 2295 C C . PRO A 1 287 ? -16.688 8.82 8.477 1 91.75 287 PRO A C 1
ATOM 2297 O O . PRO A 1 287 ? -17.562 8.641 7.617 1 91.75 287 PRO A O 1
ATOM 2300 N N . THR A 1 288 ? -16.047 9.953 8.586 1 90.19 288 THR A N 1
ATOM 2301 C CA . THR A 1 288 ? -16.172 11.023 7.602 1 90.19 288 THR A CA 1
ATOM 2302 C C . THR A 1 288 ? -15.664 10.555 6.238 1 90.19 288 THR A C 1
ATOM 2304 O O . THR A 1 288 ? -16.328 10.781 5.219 1 90.19 288 THR A O 1
ATOM 2307 N N . ARG A 1 289 ? -14.555 9.914 6.285 1 86.94 289 ARG A N 1
ATOM 2308 C CA . ARG A 1 289 ? -14.062 9.25 5.086 1 86.94 289 ARG A CA 1
ATOM 2309 C C . ARG A 1 289 ? -14.609 7.832 4.973 1 86.94 289 ARG A C 1
ATOM 2311 O O . ARG A 1 289 ? -14.234 6.949 5.746 1 86.94 289 ARG A O 1
ATOM 2318 N N . LYS A 1 290 ? -15.352 7.52 4.066 1 79.06 290 LYS A N 1
ATOM 2319 C CA . LYS A 1 290 ? -16.203 6.34 4 1 79.06 290 LYS A CA 1
ATOM 2320 C C . LYS A 1 290 ? -15.383 5.07 3.828 1 79.06 290 LYS A C 1
ATOM 2322 O O . LYS A 1 290 ? -15.844 3.971 4.145 1 79.06 290 LYS A O 1
ATOM 2327 N N . ASP A 1 291 ? -14.203 5.137 3.396 1 77.56 291 ASP A N 1
ATOM 2328 C CA . ASP A 1 291 ? -13.43 3.932 3.104 1 77.56 291 ASP A CA 1
ATOM 2329 C C . ASP A 1 291 ? -12.672 3.449 4.34 1 77.56 291 ASP A C 1
ATOM 2331 O O . ASP A 1 291 ? -11.961 2.443 4.285 1 77.56 291 ASP A O 1
ATOM 2335 N N . ILE A 1 292 ? -12.906 4.055 5.441 1 86.81 292 ILE A N 1
ATOM 2336 C CA . ILE A 1 292 ? -12.211 3.658 6.66 1 86.81 292 ILE A CA 1
ATOM 2337 C C . ILE A 1 292 ? -13.039 2.627 7.422 1 86.81 292 ILE A C 1
ATOM 2339 O O . ILE A 1 292 ? -14.211 2.865 7.723 1 86.81 292 ILE A O 1
ATOM 2343 N N . LYS A 1 293 ? -12.477 1.515 7.703 1 86 293 LYS A N 1
ATOM 2344 C CA . LYS A 1 293 ? -13.055 0.465 8.539 1 86 293 LYS A CA 1
ATOM 2345 C C . LYS A 1 293 ? -12.148 0.136 9.719 1 86 293 LYS A C 1
ATOM 2347 O O . LYS A 1 293 ? -10.938 -0.007 9.555 1 86 293 LYS A O 1
ATOM 2352 N N . LEU A 1 294 ? -12.797 0.002 10.859 1 91.25 294 LEU A N 1
ATOM 2353 C CA . LEU A 1 294 ? -12.031 -0.298 12.062 1 91.25 294 LEU A CA 1
ATOM 2354 C C . LEU A 1 294 ? -12.031 -1.796 12.352 1 91.25 294 LEU A C 1
ATOM 2356 O O . LEU A 1 294 ? -13.023 -2.479 12.102 1 91.25 294 LEU A O 1
ATOM 2360 N N . PRO A 1 295 ? -10.953 -2.367 12.945 1 93.31 295 PRO A N 1
ATOM 2361 C CA . PRO A 1 295 ? -9.648 -1.726 13.102 1 93.31 295 PRO A CA 1
ATOM 2362 C C . PRO A 1 295 ? -8.828 -1.732 11.82 1 93.31 295 PRO A C 1
ATOM 2364 O O . PRO A 1 295 ? -9.141 -2.473 10.883 1 93.31 295 PRO A O 1
ATOM 2367 N N . TYR A 1 296 ? -7.84 -0.857 11.711 1 91.56 296 TYR A N 1
ATOM 2368 C CA . TYR A 1 296 ? -6.938 -0.893 10.562 1 91.56 296 TYR A CA 1
ATOM 2369 C C . TYR A 1 296 ? -5.5 -0.631 10.992 1 91.56 296 TYR A C 1
ATOM 2371 O O . TYR A 1 296 ? -5.258 -0.013 12.031 1 91.56 296 TYR A O 1
ATOM 2379 N N . HIS A 1 297 ? -4.551 -1.152 10.234 1 92.12 297 HIS A N 1
ATOM 2380 C CA . HIS A 1 297 ? -3.129 -0.856 10.391 1 92.12 297 HIS A CA 1
ATOM 2381 C C . HIS A 1 297 ? -2.787 0.516 9.812 1 92.12 297 HIS A C 1
ATOM 2383 O O . HIS A 1 297 ? -2.926 0.745 8.609 1 92.12 297 HIS A O 1
ATOM 2389 N N . TYR A 1 298 ? -2.252 1.416 10.594 1 94.31 298 TYR A N 1
ATOM 2390 C CA . TYR A 1 298 ? -2.137 2.824 10.234 1 94.31 298 TYR A CA 1
ATOM 2391 C C . TYR A 1 298 ? -1.229 3.004 9.023 1 94.31 298 TYR A C 1
ATOM 2393 O O . TYR A 1 298 ? -1.606 3.662 8.047 1 94.31 298 TYR A O 1
ATOM 2401 N N . GLY A 1 299 ? -0.036 2.408 9.109 1 93 299 GLY A N 1
ATOM 2402 C CA . GLY A 1 299 ? 0.916 2.568 8.023 1 93 299 GLY A CA 1
ATOM 2403 C C . GLY A 1 299 ? 0.385 2.078 6.688 1 93 299 GLY A C 1
ATOM 2404 O O . GLY A 1 299 ? 0.601 2.719 5.656 1 93 299 GLY A O 1
ATOM 2405 N N . GLN A 1 300 ? -0.27 0.981 6.672 1 90.19 300 GLN A N 1
ATOM 2406 C CA . GLN A 1 300 ? -0.829 0.43 5.441 1 90.19 300 GLN A CA 1
ATOM 2407 C C . GLN A 1 300 ? -1.935 1.325 4.891 1 90.19 300 GLN A C 1
ATOM 2409 O O . GLN A 1 300 ? -1.987 1.586 3.688 1 90.19 300 GLN A O 1
ATOM 2414 N N . GLN A 1 301 ? -2.803 1.77 5.809 1 91.81 301 GLN A N 1
ATOM 2415 C CA . GLN A 1 301 ? -3.881 2.658 5.387 1 91.81 301 GLN A CA 1
ATOM 2416 C C . GLN A 1 301 ? -3.33 3.969 4.832 1 91.81 301 GLN A C 1
ATOM 2418 O O . GLN A 1 301 ? -3.828 4.48 3.828 1 91.81 301 GLN A O 1
ATOM 2423 N N . LEU A 1 302 ? -2.352 4.449 5.523 1 94.25 302 LEU A N 1
ATOM 2424 C CA . LEU A 1 302 ? -1.73 5.688 5.062 1 94.25 302 LEU A CA 1
ATOM 2425 C C . LEU A 1 302 ? -1.149 5.516 3.662 1 94.25 302 LEU A C 1
ATOM 2427 O O . LEU A 1 302 ? -1.342 6.371 2.795 1 94.25 302 LEU A O 1
ATOM 2431 N N . TYR A 1 303 ? -0.44 4.465 3.449 1 92.75 303 TYR A N 1
ATOM 2432 C CA . TYR A 1 303 ? 0.149 4.195 2.143 1 92.75 303 TYR A CA 1
ATOM 2433 C C . TYR A 1 303 ? -0.927 4.094 1.069 1 92.75 303 TYR A C 1
ATOM 2435 O O . TYR A 1 303 ? -0.771 4.633 -0.028 1 92.75 303 TYR A O 1
ATOM 2443 N N . LYS A 1 304 ? -1.93 3.357 1.376 1 90.31 304 LYS A N 1
ATOM 2444 C CA . LYS A 1 304 ? -3.057 3.26 0.452 1 90.31 304 LYS A CA 1
ATOM 2445 C C . LYS A 1 304 ? -3.582 4.645 0.081 1 90.31 304 LYS A C 1
ATOM 2447 O O . LYS A 1 304 ? -3.814 4.93 -1.096 1 90.31 304 LYS A O 1
ATOM 2452 N N . ASN A 1 305 ? -3.771 5.488 1.071 1 91.25 305 ASN A N 1
ATOM 2453 C CA . ASN A 1 305 ? -4.266 6.844 0.846 1 91.25 305 ASN A CA 1
ATOM 2454 C C . ASN A 1 305 ? -3.324 7.645 -0.047 1 91.25 305 ASN A C 1
ATOM 2456 O O . ASN A 1 305 ? -3.773 8.383 -0.925 1 91.25 305 ASN A O 1
ATOM 2460 N N . TYR A 1 306 ? -2.041 7.512 0.188 1 91.31 306 TYR A N 1
ATOM 2461 C CA . TYR A 1 306 ? -1.057 8.227 -0.614 1 91.31 306 TYR A CA 1
ATOM 2462 C C . TYR A 1 306 ? -1.042 7.715 -2.049 1 91.31 306 TYR A C 1
ATOM 2464 O O . TYR A 1 306 ? -0.902 8.492 -2.992 1 91.31 306 TYR A O 1
ATOM 2472 N N . CYS A 1 307 ? -1.151 6.426 -2.229 1 88.19 307 CYS A N 1
ATOM 2473 C CA . CYS A 1 307 ? -1.256 5.879 -3.576 1 88.19 307 CYS A CA 1
ATOM 2474 C C . CYS A 1 307 ? -2.443 6.477 -4.32 1 88.19 307 CYS A C 1
ATOM 2476 O O . CYS A 1 307 ? -2.336 6.809 -5.504 1 88.19 307 CYS A O 1
ATOM 2478 N N . GLN A 1 308 ? -3.504 6.633 -3.633 1 84.56 308 GLN A N 1
ATOM 2479 C CA . GLN A 1 308 ? -4.719 7.176 -4.234 1 84.56 308 GLN A CA 1
ATOM 2480 C C . GLN A 1 308 ? -4.539 8.641 -4.605 1 84.56 308 GLN A C 1
ATOM 2482 O O . GLN A 1 308 ? -4.98 9.078 -5.672 1 84.56 308 GLN A O 1
ATOM 2487 N N . SER A 1 309 ? -3.877 9.336 -3.729 1 85.69 309 SER A N 1
ATOM 2488 C CA . SER A 1 309 ? -3.779 10.781 -3.896 1 85.69 309 SER A CA 1
ATOM 2489 C C . SER A 1 309 ? -2.637 11.156 -4.836 1 85.69 309 SER A C 1
ATOM 2491 O O . SER A 1 309 ? -2.748 12.102 -5.609 1 85.69 309 SER A O 1
ATOM 2493 N N . PHE A 1 310 ? -1.472 10.367 -4.738 1 86.88 310 PHE A N 1
ATOM 2494 C CA . PHE A 1 310 ? -0.253 10.797 -5.41 1 86.88 310 PHE A CA 1
ATOM 2495 C C . PHE A 1 310 ? 0.189 9.773 -6.449 1 86.88 310 PHE A C 1
ATOM 2497 O O . PHE A 1 310 ? 1.15 10.008 -7.188 1 86.88 310 PHE A O 1
ATOM 2504 N N . GLY A 1 311 ? -0.513 8.68 -6.52 1 82.75 311 GLY A N 1
ATOM 2505 C CA . GLY A 1 311 ? -0.091 7.594 -7.391 1 82.75 311 GLY A CA 1
ATOM 2506 C C . GLY A 1 311 ? 0.941 6.684 -6.754 1 82.75 311 GLY A C 1
ATOM 2507 O O . GLY A 1 311 ? 1.512 7.016 -5.711 1 82.75 311 GLY A O 1
ATOM 2508 N N . VAL A 1 312 ? 1.1 5.574 -7.383 1 81.38 312 VAL A N 1
ATOM 2509 C CA . VAL A 1 312 ? 2.113 4.633 -6.918 1 81.38 312 VAL A CA 1
ATOM 2510 C C . VAL A 1 312 ? 3.482 5.039 -7.461 1 81.38 312 VAL A C 1
ATOM 2512 O O . VAL A 1 312 ? 3.625 5.32 -8.656 1 81.38 312 VAL A O 1
ATOM 2515 N N . ILE A 1 313 ? 4.43 5.16 -6.594 1 77.31 313 ILE A N 1
ATOM 2516 C CA . ILE A 1 313 ? 5.773 5.535 -7.02 1 77.31 313 ILE A CA 1
ATOM 2517 C C . ILE A 1 313 ? 6.465 4.34 -7.672 1 77.31 313 ILE A C 1
ATOM 2519 O O . ILE A 1 313 ? 6.57 3.271 -7.062 1 77.31 313 ILE A O 1
ATOM 2523 N N . GLU A 1 314 ? 6.672 4.508 -8.938 1 68.81 314 GLU A N 1
ATOM 2524 C CA . GLU A 1 314 ? 7.383 3.477 -9.688 1 68.81 314 GLU A CA 1
ATOM 2525 C C . GLU A 1 314 ? 8.875 3.787 -9.773 1 68.81 314 GLU A C 1
ATOM 2527 O O . GLU A 1 314 ? 9.266 4.93 -10.031 1 68.81 314 GLU A O 1
ATOM 2532 N N . HIS A 1 315 ? 9.602 3.256 -9.078 1 55.5 315 HIS A N 1
ATOM 2533 C CA . HIS A 1 315 ? 11 3.547 -9.367 1 55.5 315 HIS A CA 1
ATOM 2534 C C . HIS A 1 315 ? 11.406 3.012 -10.734 1 55.5 315 HIS A C 1
ATOM 2536 O O . HIS A 1 315 ? 11.125 1.857 -11.062 1 55.5 315 HIS A O 1
ATOM 2542 N N . ALA A 1 316 ? 11.133 4.059 -11.688 1 43.62 316 ALA A N 1
ATOM 2543 C CA . ALA A 1 316 ? 11.375 3.793 -13.102 1 43.62 316 ALA A CA 1
ATOM 2544 C C . ALA A 1 316 ? 12.281 2.58 -13.289 1 43.62 316 ALA A C 1
ATOM 2546 O O . ALA A 1 316 ? 13.406 2.555 -12.789 1 43.62 316 ALA A O 1
ATOM 2547 N N . VAL A 1 317 ? 11.562 1.426 -13.32 1 36.69 317 VAL A N 1
ATOM 2548 C CA . VAL A 1 317 ? 12.289 0.384 -14.031 1 36.69 317 VAL A CA 1
ATOM 2549 C C . VAL A 1 317 ? 12.469 0.791 -15.492 1 36.69 317 VAL A C 1
ATOM 2551 O O . VAL A 1 317 ? 11.547 1.314 -16.125 1 36.69 317 VAL A O 1
ATOM 2554 N N . ASP A 1 318 ? 13.469 1.397 -15.953 1 30.61 318 ASP A N 1
ATOM 2555 C CA . ASP A 1 318 ? 13.68 1.396 -17.391 1 30.61 318 ASP A CA 1
ATOM 2556 C C . ASP A 1 318 ? 12.922 0.243 -18.062 1 30.61 318 ASP A C 1
ATOM 2558 O O . ASP A 1 318 ? 13.18 -0.925 -17.75 1 30.61 318 ASP A O 1
ATOM 2562 N N . SER A 1 319 ? 11.641 0.385 -18.266 1 33.34 319 SER A N 1
ATOM 2563 C CA . SER A 1 319 ? 10.828 -0.572 -19 1 33.34 319 SER A CA 1
ATOM 2564 C C . SER A 1 319 ? 11.688 -1.505 -19.844 1 33.34 319 SER A C 1
ATOM 2566 O O . SER A 1 319 ? 11.234 -2.578 -20.25 1 33.34 319 SER A O 1
ATOM 2568 N N . THR A 1 320 ? 12.562 -0.928 -20.625 1 32.22 320 THR A N 1
ATOM 2569 C CA . THR A 1 320 ? 13.32 -1.687 -21.609 1 32.22 320 THR A CA 1
ATOM 2570 C C . THR A 1 320 ? 14.008 -2.883 -20.953 1 32.22 320 THR A C 1
ATOM 2572 O O . THR A 1 320 ? 14.555 -3.746 -21.656 1 32.22 320 THR A O 1
ATOM 2575 N N . THR A 1 321 ? 14.406 -2.861 -19.578 1 31.75 321 THR A N 1
ATOM 2576 C CA . THR A 1 321 ? 15.562 -3.703 -19.297 1 31.75 321 THR A CA 1
ATOM 2577 C C . THR A 1 321 ? 15.125 -5.027 -18.672 1 31.75 321 THR A C 1
ATOM 2579 O O . THR A 1 321 ? 15.18 -5.199 -17.453 1 31.75 321 THR A O 1
ATOM 2582 N N . ILE A 1 322 ? 13.992 -5.301 -18.625 1 33.66 322 ILE A N 1
ATOM 2583 C CA . ILE A 1 322 ? 14.117 -6.75 -18.531 1 33.66 322 ILE A CA 1
ATOM 2584 C C . ILE A 1 322 ? 15.164 -7.242 -19.531 1 33.66 322 ILE A C 1
ATOM 2586 O O . ILE A 1 322 ? 14.984 -7.113 -20.75 1 33.66 322 ILE A O 1
ATOM 2590 N N . GLN A 1 323 ? 16.484 -6.934 -19.406 1 29.56 323 GLN A N 1
ATOM 2591 C CA . GLN A 1 323 ? 17.5 -7.555 -20.25 1 29.56 323 GLN A CA 1
ATOM 2592 C C . GLN A 1 323 ? 17.5 -9.07 -20.078 1 29.56 323 GLN A C 1
ATOM 2594 O O . GLN A 1 323 ? 17.344 -9.586 -18.969 1 29.56 323 GLN A O 1
ATOM 2599 N N . MET B 1 1 ? 17.125 -31.344 -29.719 1 32.81 1 MET B N 1
ATOM 2600 C CA . MET B 1 1 ? 15.812 -31.531 -29.094 1 32.81 1 MET B CA 1
ATOM 2601 C C . MET B 1 1 ? 15.477 -30.359 -28.172 1 32.81 1 MET B C 1
ATOM 2603 O O . MET B 1 1 ? 16.344 -29.891 -27.422 1 32.81 1 MET B O 1
ATOM 2607 N N . SER B 1 2 ? 14.711 -29.375 -28.469 1 42.94 2 SER B N 1
ATOM 2608 C CA . SER B 1 2 ? 14.445 -28.125 -27.766 1 42.94 2 SER B CA 1
ATOM 2609 C C . SER B 1 2 ? 14.406 -28.344 -26.266 1 42.94 2 SER B C 1
ATOM 2611 O O . SER B 1 2 ? 13.75 -29.266 -25.766 1 42.94 2 SER B O 1
ATOM 2613 N N . PRO B 1 3 ? 15.469 -27.891 -25.594 1 54.28 3 PRO B N 1
ATOM 2614 C CA . PRO B 1 3 ? 15.641 -28.266 -24.188 1 54.28 3 PRO B CA 1
ATOM 2615 C C . PRO B 1 3 ? 14.344 -28.172 -23.391 1 54.28 3 PRO B C 1
ATOM 2617 O O . PRO B 1 3 ? 13.625 -27.188 -23.5 1 54.28 3 PRO B O 1
ATOM 2620 N N . GLN B 1 4 ? 13.586 -29.406 -23.172 1 77.62 4 GLN B N 1
ATOM 2621 C CA . GLN B 1 4 ? 12.344 -29.688 -22.469 1 77.62 4 GLN B CA 1
ATOM 2622 C C . GLN B 1 4 ? 12.477 -29.453 -20.969 1 77.62 4 GLN B C 1
ATOM 2624 O O . GLN B 1 4 ? 13.523 -29.734 -20.391 1 77.62 4 GLN B O 1
ATOM 2629 N N . LEU B 1 5 ? 11.727 -28.641 -20.406 1 91.56 5 LEU B N 1
ATOM 2630 C CA . LEU B 1 5 ? 11.664 -28.453 -18.969 1 91.56 5 LEU B CA 1
ATOM 2631 C C . LEU B 1 5 ? 11.609 -29.797 -18.234 1 91.56 5 LEU B C 1
ATOM 2633 O O . LEU B 1 5 ? 10.969 -30.734 -18.719 1 91.56 5 LEU B O 1
ATOM 2637 N N . PRO B 1 6 ? 12.398 -29.938 -17.219 1 95.38 6 PRO B N 1
ATOM 2638 C CA . PRO B 1 6 ? 12.375 -31.188 -16.453 1 95.38 6 PRO B CA 1
ATOM 2639 C C . PRO B 1 6 ? 10.984 -31.531 -15.93 1 95.38 6 PRO B C 1
ATOM 2641 O O . PRO B 1 6 ? 10.211 -30.641 -15.562 1 95.38 6 PRO B O 1
ATOM 2644 N N . VAL B 1 7 ? 10.68 -32.812 -16.016 1 97.25 7 VAL B N 1
ATOM 2645 C CA . VAL B 1 7 ? 9.5 -33.375 -15.352 1 97.25 7 VAL B CA 1
ATOM 2646 C C . VAL B 1 7 ? 9.93 -34.156 -14.117 1 97.25 7 VAL B C 1
ATOM 2648 O O . VAL B 1 7 ? 10.641 -35.156 -14.234 1 97.25 7 VAL B O 1
ATOM 2651 N N . ILE B 1 8 ? 9.531 -33.719 -12.969 1 97.56 8 ILE B N 1
ATOM 2652 C CA . ILE B 1 8 ? 10 -34.312 -11.719 1 97.56 8 ILE B CA 1
ATOM 2653 C C . ILE B 1 8 ? 8.836 -34.969 -10.977 1 97.56 8 ILE B C 1
ATOM 2655 O O . ILE B 1 8 ? 7.809 -34.312 -10.75 1 97.56 8 ILE B O 1
ATOM 2659 N N . ASP B 1 9 ? 8.984 -36.219 -10.625 1 97.38 9 ASP B N 1
ATOM 2660 C CA . ASP B 1 9 ? 8 -36.906 -9.797 1 97.38 9 ASP B CA 1
ATOM 2661 C C . ASP B 1 9 ? 8.156 -36.531 -8.328 1 97.38 9 ASP B C 1
ATOM 2663 O O . ASP B 1 9 ? 9.172 -36.844 -7.703 1 97.38 9 ASP B O 1
ATOM 2667 N N . VAL B 1 10 ? 7.109 -35.938 -7.754 1 97.62 10 VAL B N 1
ATOM 2668 C CA . VAL B 1 10 ? 7.262 -35.406 -6.395 1 97.62 10 VAL B CA 1
ATOM 2669 C C . VAL B 1 10 ? 6.57 -36.375 -5.414 1 97.62 10 VAL B C 1
ATOM 2671 O O . VAL B 1 10 ? 6.406 -36.031 -4.238 1 97.62 10 VAL B O 1
ATOM 2674 N N . THR B 1 11 ? 6.168 -37.531 -5.844 1 96.56 11 THR B N 1
ATOM 2675 C CA . THR B 1 11 ? 5.492 -38.531 -5.027 1 96.56 11 THR B CA 1
ATOM 2676 C C . THR B 1 11 ? 6.289 -38.812 -3.754 1 96.56 11 THR B C 1
ATOM 2678 O O . THR B 1 11 ? 5.715 -38.938 -2.668 1 96.56 11 THR B O 1
ATOM 2681 N N . PRO B 1 12 ? 7.617 -38.969 -3.836 1 95.88 12 PRO B N 1
ATOM 2682 C CA . PRO B 1 12 ? 8.391 -39.281 -2.633 1 95.88 12 PRO B CA 1
ATOM 2683 C C . PRO B 1 12 ? 8.25 -38.219 -1.544 1 95.88 12 PRO B C 1
ATOM 2685 O O . PRO B 1 12 ? 8.328 -38.531 -0.354 1 95.88 12 PRO B O 1
ATOM 2688 N N . LEU B 1 13 ? 8.062 -37 -1.846 1 95.5 13 LEU B N 1
ATOM 2689 C CA . LEU B 1 13 ? 7.922 -35.906 -0.875 1 95.5 13 LEU B CA 1
ATOM 2690 C C . LEU B 1 13 ? 6.598 -36.031 -0.131 1 95.5 13 LEU B C 1
ATOM 2692 O O . LEU B 1 13 ? 6.523 -35.719 1.064 1 95.5 13 LEU B O 1
ATOM 2696 N N . LEU B 1 14 ? 5.582 -36.375 -0.836 1 93.88 14 LEU B N 1
ATOM 2697 C CA . LEU B 1 14 ? 4.242 -36.5 -0.264 1 93.88 14 LEU B CA 1
ATOM 2698 C C . LEU B 1 14 ? 4.129 -37.719 0.634 1 93.88 14 LEU B C 1
ATOM 2700 O O . LEU B 1 14 ? 3.42 -37.688 1.642 1 93.88 14 LEU B O 1
ATOM 2704 N N . GLU B 1 15 ? 4.82 -38.75 0.274 1 90.38 15 GLU B N 1
ATOM 2705 C CA . GLU B 1 15 ? 4.754 -40.031 1.002 1 90.38 15 GLU B CA 1
ATOM 2706 C C . GLU B 1 15 ? 5.672 -40 2.219 1 90.38 15 GLU B C 1
ATOM 2708 O O . GLU B 1 15 ? 5.539 -40.844 3.115 1 90.38 15 GLU B O 1
ATOM 2713 N N . GLY B 1 16 ? 6.523 -39.062 2.33 1 83.19 16 GLY B N 1
ATOM 2714 C CA . GLY B 1 16 ? 7.445 -39 3.451 1 83.19 16 GLY B CA 1
ATOM 2715 C C . GLY B 1 16 ? 8.57 -40.031 3.367 1 83.19 16 GLY B C 1
ATOM 2716 O O . GLY B 1 16 ? 9.094 -40.469 4.391 1 83.19 16 GLY B O 1
ATOM 2717 N N . ASP B 1 17 ? 8.805 -40.5 2.189 1 77.44 17 ASP B N 1
ATOM 2718 C CA . ASP B 1 17 ? 9.938 -41.406 1.958 1 77.44 17 ASP B CA 1
ATOM 2719 C C . ASP B 1 17 ? 11.266 -40.656 2.039 1 77.44 17 ASP B C 1
ATOM 2721 O O . ASP B 1 17 ? 11.656 -39.969 1.089 1 77.44 17 ASP B O 1
ATOM 2725 N N . SER B 1 18 ? 11.969 -40.875 3.068 1 75.88 18 SER B N 1
ATOM 2726 C CA . SER B 1 18 ? 13.125 -40.031 3.377 1 75.88 18 SER B CA 1
ATOM 2727 C C . SER B 1 18 ? 14.211 -40.188 2.322 1 75.88 18 SER B C 1
ATOM 2729 O O . SER B 1 18 ? 14.82 -39.188 1.897 1 75.88 18 SER B O 1
ATOM 2731 N N . VAL B 1 19 ? 14.523 -41.469 1.837 1 79.69 19 VAL B N 1
ATOM 2732 C CA . VAL B 1 19 ? 15.617 -41.688 0.896 1 79.69 19 VAL B CA 1
ATOM 2733 C C . VAL B 1 19 ? 15.258 -41.125 -0.466 1 79.69 19 VAL B C 1
ATOM 2735 O O . VAL B 1 19 ? 16.031 -40.312 -1.029 1 79.69 19 VAL B O 1
ATOM 2738 N N . ARG B 1 20 ? 14.18 -41.375 -0.978 1 86.19 20 ARG B N 1
ATOM 2739 C CA . ARG B 1 20 ? 13.75 -40.906 -2.287 1 86.19 20 ARG B CA 1
ATOM 2740 C C . ARG B 1 20 ? 13.492 -39.406 -2.26 1 86.19 20 ARG B C 1
ATOM 2742 O O . ARG B 1 20 ? 13.672 -38.719 -3.27 1 86.19 20 ARG B O 1
ATOM 2749 N N . SER B 1 21 ? 13.227 -38.969 -1.124 1 91.5 21 SER B N 1
ATOM 2750 C CA . SER B 1 21 ? 12.969 -37.562 -0.973 1 91.5 21 SER B CA 1
ATOM 2751 C C . SER B 1 21 ? 14.234 -36.719 -1.206 1 91.5 21 SER B C 1
ATOM 2753 O O . SER B 1 21 ? 14.18 -35.656 -1.811 1 91.5 21 SER B O 1
ATOM 2755 N N . ARG B 1 22 ? 15.297 -37.25 -0.807 1 92.38 22 ARG B N 1
ATOM 2756 C CA . ARG B 1 22 ? 16.562 -36.531 -0.961 1 92.38 22 ARG B CA 1
ATOM 2757 C C . ARG B 1 22 ? 16.906 -36.344 -2.436 1 92.38 22 ARG B C 1
ATOM 2759 O O . ARG B 1 22 ? 17.312 -35.25 -2.846 1 92.38 22 ARG B O 1
ATOM 2766 N N . SER B 1 23 ? 16.75 -37.375 -3.211 1 93.88 23 SER B N 1
ATOM 2767 C CA . SER B 1 23 ? 17.016 -37.281 -4.645 1 93.88 23 SER B CA 1
ATOM 2768 C C . SER B 1 23 ? 16.047 -36.312 -5.32 1 93.88 23 SER B C 1
ATOM 2770 O O . SER B 1 23 ? 16.438 -35.531 -6.188 1 93.88 23 SER B O 1
ATOM 2772 N N . THR B 1 24 ? 14.852 -36.406 -4.949 1 96.12 24 THR B N 1
ATOM 2773 C CA . THR B 1 24 ? 13.828 -35.5 -5.504 1 96.12 24 THR B CA 1
ATOM 2774 C C . THR B 1 24 ? 14.148 -34.062 -5.18 1 96.12 24 THR B C 1
ATOM 2776 O O . THR B 1 24 ? 14.031 -33.188 -6.043 1 96.12 24 THR B O 1
ATOM 2779 N N . ILE B 1 25 ? 14.586 -33.812 -3.953 1 95.69 25 ILE B N 1
ATOM 2780 C CA . ILE B 1 25 ? 14.953 -32.469 -3.512 1 95.69 25 ILE B CA 1
ATOM 2781 C C . ILE B 1 25 ? 16.094 -31.953 -4.375 1 95.69 25 ILE B C 1
ATOM 2783 O O . ILE B 1 25 ? 16.062 -30.797 -4.812 1 95.69 25 ILE B O 1
ATOM 2787 N N . LYS B 1 26 ? 17.031 -32.75 -4.645 1 95.31 26 LYS B N 1
ATOM 2788 C CA . LYS B 1 26 ? 18.156 -32.344 -5.477 1 95.31 26 LYS B CA 1
ATOM 2789 C C . LYS B 1 26 ? 17.719 -32.031 -6.898 1 95.31 26 LYS B C 1
ATOM 2791 O O . LYS B 1 26 ? 18.203 -31.078 -7.512 1 95.31 26 LYS B O 1
ATOM 2796 N N . ASP B 1 27 ? 16.828 -32.844 -7.398 1 96.25 27 ASP B N 1
ATOM 2797 C CA . ASP B 1 27 ? 16.297 -32.625 -8.742 1 96.25 27 ASP B CA 1
ATOM 2798 C C . ASP B 1 27 ? 15.562 -31.281 -8.82 1 96.25 27 ASP B C 1
ATOM 2800 O O . ASP B 1 27 ? 15.742 -30.516 -9.773 1 96.25 27 ASP B O 1
ATOM 2804 N N . ILE B 1 28 ? 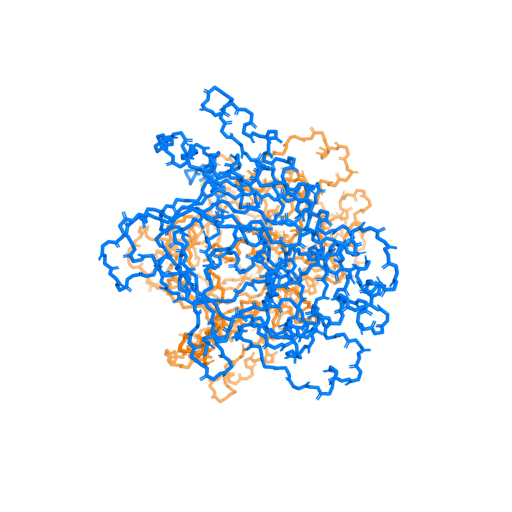14.766 -31.016 -7.84 1 97 28 ILE B N 1
ATOM 2805 C CA . ILE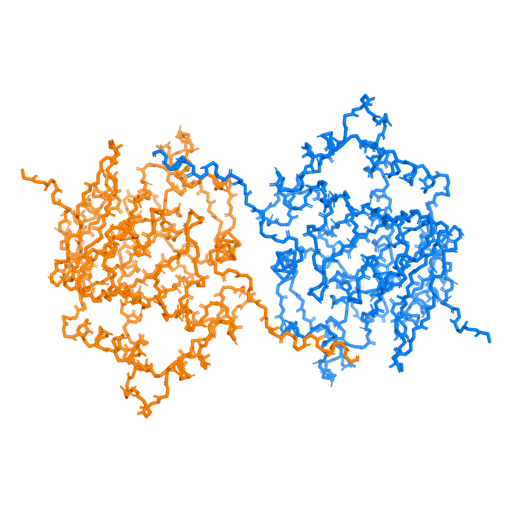 B 1 28 ? 14.008 -29.766 -7.781 1 97 28 ILE B CA 1
ATOM 2806 C C . ILE B 1 28 ? 14.961 -28.578 -7.707 1 97 28 ILE B C 1
ATOM 2808 O O . ILE B 1 28 ? 14.828 -27.625 -8.469 1 97 28 ILE B O 1
ATOM 2812 N N . SER B 1 29 ? 15.891 -28.688 -6.816 1 96.31 29 SER B N 1
ATOM 2813 C CA . SER B 1 29 ? 16.875 -27.625 -6.641 1 96.31 29 SER B CA 1
ATOM 2814 C C . SER B 1 29 ? 17.609 -27.344 -7.941 1 96.31 29 SER B C 1
ATOM 2816 O O . SER B 1 29 ? 17.797 -26.188 -8.328 1 96.31 29 SER B O 1
ATOM 2818 N N . SER B 1 30 ? 18.031 -28.359 -8.594 1 96.56 30 SER B N 1
ATOM 2819 C CA . SER B 1 30 ? 18.766 -28.219 -9.844 1 96.56 30 SER B CA 1
ATOM 2820 C C . SER B 1 30 ? 17.906 -27.562 -10.922 1 96.56 30 SER B C 1
ATOM 2822 O O . SER B 1 30 ? 18.375 -26.672 -11.625 1 96.56 30 SER B O 1
ATOM 2824 N N . ALA B 1 31 ? 16.703 -27.984 -11.055 1 96.62 31 ALA B N 1
ATOM 2825 C CA . ALA B 1 31 ? 15.781 -27.422 -12.047 1 96.62 31 ALA B CA 1
ATOM 2826 C C . ALA B 1 31 ? 15.531 -25.953 -11.789 1 96.62 31 ALA B C 1
ATOM 2828 O O . ALA B 1 31 ? 15.562 -25.141 -12.719 1 96.62 31 ALA B O 1
ATOM 2829 N N . LEU B 1 32 ? 15.328 -25.594 -10.523 1 97.38 32 LEU B N 1
ATOM 2830 C CA . LEU B 1 32 ? 15 -24.219 -10.164 1 97.38 32 LEU B CA 1
ATOM 2831 C C . LEU B 1 32 ? 16.234 -23.328 -10.266 1 97.38 32 LEU B C 1
ATOM 2833 O O . LEU B 1 32 ? 16.109 -22.125 -10.555 1 97.38 32 LEU B O 1
ATOM 2837 N N . LYS B 1 33 ? 17.344 -23.891 -10.047 1 95.88 33 LYS B N 1
ATOM 2838 C CA . LYS B 1 33 ? 18.578 -23.125 -10.203 1 95.88 33 LYS B CA 1
ATOM 2839 C C . LYS B 1 33 ? 18.859 -22.828 -11.672 1 95.88 33 LYS B C 1
ATOM 2841 O O . LYS B 1 33 ? 19.422 -21.781 -12 1 95.88 33 LYS B O 1
ATOM 2846 N N . ASP B 1 34 ? 18.469 -23.688 -12.484 1 94.44 34 ASP B N 1
ATOM 2847 C CA . ASP B 1 34 ? 18.75 -23.547 -13.906 1 94.44 34 ASP B CA 1
ATOM 2848 C C . ASP B 1 34 ? 17.766 -22.578 -14.562 1 94.44 34 ASP B C 1
ATOM 2850 O O . ASP B 1 34 ? 18.109 -21.422 -14.859 1 94.44 34 ASP B O 1
ATOM 2854 N N . LEU B 1 35 ? 16.453 -22.906 -14.57 1 94.69 35 LEU B N 1
ATOM 2855 C CA . LEU B 1 35 ? 15.516 -22.094 -15.328 1 94.69 35 LEU B CA 1
ATOM 2856 C C . LEU B 1 35 ? 14.43 -21.531 -14.414 1 94.69 35 LEU B C 1
ATOM 2858 O O . LEU B 1 35 ? 13.594 -20.734 -14.852 1 94.69 35 LEU B O 1
ATOM 2862 N N . GLY B 1 36 ? 14.414 -21.969 -13.242 1 97.25 36 GLY B N 1
ATOM 2863 C CA . GLY B 1 36 ? 13.438 -21.469 -12.289 1 97.25 36 GLY B CA 1
ATOM 2864 C C . GLY B 1 36 ? 12.062 -22.094 -12.469 1 97.25 36 GLY B C 1
ATOM 2865 O O . GLY B 1 36 ? 11.07 -21.578 -11.945 1 97.25 36 GLY B O 1
ATOM 2866 N N . VAL B 1 37 ? 12 -23.203 -13.219 1 97.88 37 VAL B N 1
ATOM 2867 C CA . VAL B 1 37 ? 10.695 -23.781 -13.547 1 97.88 37 VAL B CA 1
ATOM 2868 C C . VAL B 1 37 ? 10.852 -25.281 -13.789 1 97.88 37 VAL B C 1
ATOM 2870 O O . VAL B 1 37 ? 11.891 -25.75 -14.273 1 97.88 37 VAL B O 1
ATOM 2873 N N . PHE B 1 38 ? 9.875 -26.062 -13.438 1 97.88 38 PHE B N 1
ATOM 2874 C CA . PHE B 1 38 ? 9.797 -27.484 -13.758 1 97.88 38 PHE B CA 1
ATOM 2875 C C . PHE B 1 38 ? 8.359 -27.984 -13.734 1 97.88 38 PHE B C 1
ATOM 2877 O O . PHE B 1 38 ? 7.473 -27.297 -13.211 1 97.88 38 PHE B O 1
ATOM 2884 N N . TYR B 1 39 ? 8.133 -29.141 -14.352 1 97.88 39 TYR B N 1
ATOM 2885 C CA . TYR B 1 39 ? 6.848 -29.828 -14.242 1 97.88 39 TYR B CA 1
ATOM 2886 C C . TYR B 1 39 ? 6.859 -30.812 -13.07 1 97.88 39 TYR B C 1
ATOM 2888 O O . TYR B 1 39 ? 7.793 -31.609 -12.93 1 97.88 39 TYR B O 1
ATOM 2896 N N . ALA B 1 40 ? 5.855 -30.75 -12.258 1 98.19 40 ALA B N 1
ATOM 2897 C CA . ALA B 1 40 ? 5.723 -31.703 -11.164 1 98.19 40 ALA B CA 1
ATOM 2898 C C . ALA B 1 40 ? 4.668 -32.75 -11.477 1 98.19 40 ALA B C 1
ATOM 2900 O O . ALA B 1 40 ? 3.514 -32.438 -11.758 1 98.19 40 ALA B O 1
ATOM 2901 N N . THR B 1 41 ? 5.055 -34 -11.461 1 97.38 41 THR B N 1
ATOM 2902 C CA . THR B 1 41 ? 4.121 -35.094 -11.516 1 97.38 41 THR B CA 1
ATOM 2903 C C . THR B 1 41 ? 4.012 -35.781 -10.156 1 97.38 41 THR B C 1
ATOM 2905 O O . THR B 1 41 ? 4.777 -35.469 -9.242 1 97.38 41 THR B O 1
ATOM 2908 N N . GLY B 1 42 ? 2.936 -36.625 -10.023 1 96.88 42 GLY B N 1
ATOM 2909 C CA . GLY B 1 42 ? 2.758 -37.281 -8.75 1 96.88 42 GLY B CA 1
ATOM 2910 C C . GLY B 1 42 ? 2.383 -36.344 -7.621 1 96.88 42 GLY B C 1
ATOM 2911 O O . GLY B 1 42 ? 2.723 -36.594 -6.461 1 96.88 42 GLY B O 1
ATOM 2912 N N . HIS B 1 43 ? 1.746 -35.25 -7.938 1 96.69 43 HIS B N 1
ATOM 2913 C CA . HIS B 1 43 ? 1.473 -34.188 -6.98 1 96.69 43 HIS B CA 1
ATOM 2914 C C . HIS B 1 43 ? 0.191 -34.438 -6.203 1 96.69 43 HIS B C 1
ATOM 2916 O O . HIS B 1 43 ? -0.154 -33.688 -5.281 1 96.69 43 HIS B O 1
ATOM 2922 N N . GLY B 1 44 ? -0.545 -35.438 -6.504 1 94.81 44 GLY B N 1
ATOM 2923 C CA . GLY B 1 44 ? -1.655 -35.875 -5.68 1 94.81 44 GLY B CA 1
ATOM 2924 C C . GLY B 1 44 ? -2.984 -35.25 -6.082 1 94.81 44 GLY B C 1
ATOM 2925 O O . GLY B 1 44 ? -4.023 -35.594 -5.516 1 94.81 44 GLY B O 1
ATOM 2926 N N . ILE B 1 45 ? -3.082 -34.375 -7.031 1 96.38 45 ILE B N 1
ATOM 2927 C CA . ILE B 1 45 ? -4.324 -33.812 -7.539 1 96.38 45 ILE B CA 1
ATOM 2928 C C . ILE B 1 45 ? -4.77 -34.594 -8.789 1 96.38 45 ILE B C 1
ATOM 2930 O O . ILE B 1 45 ? -4.043 -34.625 -9.781 1 96.38 45 ILE B O 1
ATOM 2934 N N . SER B 1 46 ? -5.938 -35.125 -8.742 1 96.19 46 SER B N 1
ATOM 2935 C CA . SER B 1 46 ? -6.398 -35.938 -9.852 1 96.19 46 SER B CA 1
ATOM 2936 C C . SER B 1 46 ? -6.691 -35.094 -11.086 1 96.19 46 SER B C 1
ATOM 2938 O O . SER B 1 46 ? -7.074 -33.938 -10.969 1 96.19 46 SER B O 1
ATOM 2940 N N . GLN B 1 47 ? -6.523 -35.75 -12.195 1 95.5 47 GLN B N 1
ATOM 2941 C CA . GLN B 1 47 ? -6.816 -35.062 -13.453 1 95.5 47 GLN B CA 1
ATOM 2942 C C . GLN B 1 47 ? -8.297 -34.719 -13.547 1 95.5 47 GLN B C 1
ATOM 2944 O O . GLN B 1 47 ? -8.656 -33.688 -14.148 1 95.5 47 GLN B O 1
ATOM 2949 N N . GLU B 1 48 ? -9.102 -35.5 -13.016 1 96.38 48 GLU B N 1
ATOM 2950 C CA . GLU B 1 48 ? -10.531 -35.25 -13.008 1 96.38 48 GLU B CA 1
ATOM 2951 C C . GLU B 1 48 ? -10.852 -33.938 -12.281 1 96.38 48 GLU B C 1
ATOM 2953 O O . GLU B 1 48 ? -11.688 -33.156 -12.727 1 96.38 48 GLU B O 1
ATOM 2958 N N . ARG B 1 49 ? -10.195 -33.719 -11.18 1 97 49 ARG B N 1
ATOM 2959 C CA . ARG B 1 49 ? -10.398 -32.5 -10.414 1 97 49 ARG B CA 1
ATOM 2960 C C . ARG B 1 49 ? -9.906 -31.266 -11.195 1 97 49 ARG B C 1
ATOM 2962 O O . ARG B 1 49 ? -10.562 -30.219 -11.195 1 97 49 ARG B O 1
ATOM 2969 N N . VAL B 1 50 ? -8.805 -31.438 -11.836 1 97.56 50 VAL B N 1
ATOM 2970 C CA . VAL B 1 50 ? -8.266 -30.359 -12.664 1 97.56 50 VAL B CA 1
ATOM 2971 C C . VAL B 1 50 ? -9.266 -30 -13.766 1 97.56 50 VAL B C 1
ATOM 2973 O O . VAL B 1 50 ? -9.562 -28.828 -13.992 1 97.56 50 VAL B O 1
ATOM 2976 N N . ARG B 1 51 ? -9.805 -31 -14.406 1 97 51 ARG B N 1
ATOM 2977 C CA . ARG B 1 51 ? -10.781 -30.797 -15.477 1 97 51 ARG B CA 1
ATOM 2978 C C . ARG B 1 51 ? -12.039 -30.109 -14.945 1 97 51 ARG B C 1
ATOM 2980 O O . ARG B 1 51 ? -12.602 -29.25 -15.609 1 97 51 ARG B O 1
ATOM 2987 N N . LEU B 1 52 ? -12.406 -30.531 -13.797 1 97.94 52 LEU B N 1
ATOM 2988 C CA . LEU B 1 52 ? -13.594 -29.938 -13.195 1 97.94 52 LEU B CA 1
ATOM 2989 C C . LEU B 1 52 ? -13.398 -28.438 -12.953 1 97.94 52 LEU B C 1
ATOM 2991 O O . LEU B 1 52 ? -14.273 -27.641 -13.273 1 97.94 52 LEU B O 1
ATOM 2995 N N . ILE B 1 53 ? -12.281 -28.047 -12.359 1 98.44 53 ILE B N 1
ATOM 2996 C CA . ILE B 1 53 ? -12.031 -26.641 -12.047 1 98.44 53 ILE B CA 1
ATOM 2997 C C . ILE B 1 53 ? -11.891 -25.844 -13.336 1 98.44 53 ILE B C 1
ATOM 2999 O O . ILE B 1 53 ? -12.336 -24.703 -13.414 1 98.44 53 ILE B O 1
ATOM 3003 N N . LEU B 1 54 ? -11.273 -26.422 -14.352 1 97.81 54 LEU B N 1
ATOM 3004 C CA . LEU B 1 54 ? -11.195 -25.766 -15.648 1 97.81 54 LEU B CA 1
ATOM 3005 C C . LEU B 1 54 ? -12.594 -25.531 -16.234 1 97.81 54 LEU B C 1
ATOM 3007 O O . LEU B 1 54 ? -12.852 -24.5 -16.844 1 97.81 54 LEU B O 1
ATOM 3011 N N . GLN B 1 55 ? -13.398 -26.516 -16.062 1 97.75 55 GLN B N 1
ATOM 3012 C CA . GLN B 1 55 ? -14.773 -26.344 -16.516 1 97.75 55 GLN B CA 1
ATOM 3013 C C . GLN B 1 55 ? -15.477 -25.219 -15.75 1 97.75 55 GLN B C 1
ATOM 3015 O O . GLN B 1 55 ? -16.172 -24.406 -16.344 1 97.75 55 GLN B O 1
ATOM 3020 N N . HIS B 1 56 ? -15.273 -25.219 -14.406 1 98.25 56 HIS B N 1
ATOM 3021 C CA . HIS B 1 56 ? -15.805 -24.125 -13.609 1 98.25 56 HIS B CA 1
ATOM 3022 C C . HIS B 1 56 ? -15.305 -22.781 -14.117 1 98.25 56 HIS B C 1
ATOM 3024 O O . HIS B 1 56 ? -16.062 -21.812 -14.164 1 98.25 56 HIS B O 1
ATOM 3030 N N . THR B 1 57 ? -14.07 -22.75 -14.453 1 98.31 57 THR B N 1
ATOM 3031 C CA . THR B 1 57 ? -13.453 -21.531 -14.977 1 98.31 57 THR B CA 1
ATOM 3032 C C . THR B 1 57 ? -14.156 -21.094 -16.25 1 98.31 57 THR B C 1
ATOM 3034 O O . THR B 1 57 ? -14.547 -19.922 -16.375 1 98.31 57 THR B O 1
ATOM 3037 N N . ARG B 1 58 ? -14.359 -21.984 -17.141 1 97.19 58 ARG B N 1
ATOM 3038 C CA . ARG B 1 58 ? -15.062 -21.688 -18.375 1 97.19 58 ARG B CA 1
ATOM 3039 C C . ARG B 1 58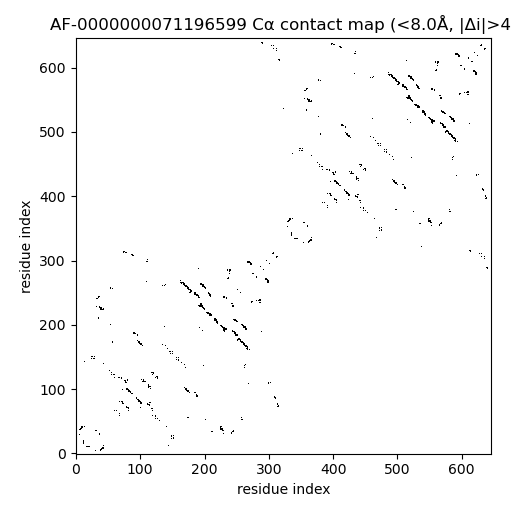 ? -16.484 -21.219 -18.109 1 97.19 58 ARG B C 1
ATOM 3041 O O . ARG B 1 58 ? -16.938 -20.234 -18.703 1 97.19 58 ARG B O 1
ATOM 3048 N N . ASP B 1 59 ? -17.125 -21.969 -17.266 1 98.12 59 ASP B N 1
ATOM 3049 C CA . ASP B 1 59 ? -18.516 -21.625 -16.938 1 98.12 59 ASP B CA 1
ATOM 3050 C C . ASP B 1 59 ? -18.609 -20.219 -16.359 1 98.12 59 ASP B C 1
ATOM 3052 O O . ASP B 1 59 ? -19.516 -19.453 -16.703 1 98.12 59 ASP B O 1
ATOM 3056 N N . PHE B 1 60 ? -17.734 -19.875 -15.516 1 98.44 60 PHE B N 1
ATOM 3057 C CA . PHE B 1 60 ? -17.766 -18.562 -14.898 1 98.44 60 PHE B CA 1
ATOM 3058 C C . PHE B 1 60 ? -17.609 -17.469 -15.953 1 98.44 60 PHE B C 1
ATOM 3060 O O . PHE B 1 60 ? -18.391 -16.516 -15.977 1 98.44 60 PHE B O 1
ATOM 3067 N N . PHE B 1 61 ? -16.578 -17.641 -16.797 1 97.56 61 PHE B N 1
ATOM 3068 C CA . PHE B 1 61 ? -16.281 -16.562 -17.75 1 97.56 61 PHE B CA 1
ATOM 3069 C C . PHE B 1 61 ? -17.312 -16.516 -18.859 1 97.56 61 PHE B C 1
ATOM 3071 O O . PHE B 1 61 ? -17.344 -15.578 -19.656 1 97.56 61 PHE B O 1
ATOM 3078 N N . ASN B 1 62 ? -18.156 -17.469 -18.891 1 96.81 62 ASN B N 1
ATOM 3079 C CA . ASN B 1 62 ? -19.266 -17.469 -19.828 1 96.81 62 ASN B CA 1
ATOM 3080 C C . ASN B 1 62 ? -20.516 -16.828 -19.234 1 96.81 62 ASN B C 1
ATOM 3082 O O . ASN B 1 62 ? -21.516 -16.641 -19.938 1 96.81 62 ASN B O 1
ATOM 3086 N N . LEU B 1 63 ? -20.469 -16.516 -17.969 1 97.5 63 LEU B N 1
ATOM 3087 C CA . LEU B 1 63 ? -21.578 -15.773 -17.375 1 97.5 63 LEU B CA 1
ATOM 3088 C C . LEU B 1 63 ? -21.75 -14.414 -18.047 1 97.5 63 LEU B C 1
ATOM 3090 O O . LEU B 1 63 ? -20.828 -13.922 -18.703 1 97.5 63 LEU B O 1
ATOM 3094 N N . SER B 1 64 ? -23 -13.789 -17.844 1 96.69 64 SER B N 1
ATOM 3095 C CA . SER B 1 64 ? -23.234 -12.445 -18.359 1 96.69 64 SER B CA 1
ATOM 3096 C C . SER B 1 64 ? -22.312 -11.43 -17.688 1 96.69 64 SER B C 1
ATOM 3098 O O . SER B 1 64 ? -21.875 -11.633 -16.562 1 96.69 64 SER B O 1
ATOM 3100 N N . GLN B 1 65 ? -22.078 -10.453 -18.438 1 95.25 65 GLN B N 1
ATOM 3101 C CA . GLN B 1 65 ? -21.234 -9.398 -17.891 1 95.25 65 GLN B CA 1
ATOM 3102 C C . GLN B 1 65 ? -21.812 -8.852 -16.594 1 95.25 65 GLN B C 1
ATOM 3104 O O . GLN B 1 65 ? -21.078 -8.508 -15.664 1 95.25 65 GLN B O 1
ATOM 3109 N N . GLU B 1 66 ? -23.047 -8.766 -16.562 1 95.12 66 GLU B N 1
ATOM 3110 C CA . GLU B 1 66 ? -23.719 -8.258 -15.367 1 95.12 66 GLU B CA 1
ATOM 3111 C C . GLU B 1 66 ? -23.422 -9.133 -14.148 1 95.12 66 GLU B C 1
ATOM 3113 O O . GLU B 1 66 ? -23.094 -8.617 -13.078 1 95.12 66 GLU B O 1
ATOM 3118 N N . LYS B 1 67 ? -23.531 -10.375 -14.305 1 96.56 67 LYS B N 1
ATOM 3119 C CA . LYS B 1 67 ? -23.297 -11.305 -13.211 1 96.56 67 LYS B CA 1
ATOM 3120 C C . LYS B 1 67 ? -21.828 -11.281 -12.773 1 96.56 67 LYS B C 1
ATOM 3122 O O . LYS B 1 67 ? -21.531 -11.297 -11.57 1 96.56 67 LYS B O 1
ATOM 3127 N N . LYS B 1 68 ? -20.953 -11.266 -13.734 1 97 68 LYS B N 1
ATOM 3128 C CA . LYS B 1 68 ? -19.531 -11.195 -13.406 1 97 68 LYS B CA 1
ATOM 3129 C C . LYS B 1 68 ? -19.188 -9.883 -12.703 1 97 68 LYS B C 1
ATOM 3131 O O . LYS B 1 68 ? -18.469 -9.875 -11.703 1 97 68 LYS B O 1
ATOM 3136 N N . ALA B 1 69 ? -19.75 -8.789 -13.141 1 94.94 69 ALA B N 1
ATOM 3137 C CA . ALA B 1 69 ? -19.453 -7.457 -12.617 1 94.94 69 ALA B CA 1
ATOM 3138 C C . ALA B 1 69 ? -19.891 -7.332 -11.164 1 94.94 69 ALA B C 1
ATOM 3140 O O . ALA B 1 69 ? -19.328 -6.547 -10.406 1 94.94 69 ALA B O 1
ATOM 3141 N N . ARG B 1 70 ? -20.859 -8.078 -10.781 1 95 70 ARG B N 1
ATOM 3142 C CA . ARG B 1 70 ? -21.312 -8.078 -9.391 1 95 70 ARG B CA 1
ATOM 3143 C C . ARG B 1 70 ? -20.203 -8.562 -8.461 1 95 70 ARG B C 1
ATOM 3145 O O . ARG B 1 70 ? -20.219 -8.25 -7.266 1 95 70 ARG B O 1
ATOM 3152 N N . LEU B 1 71 ? -19.281 -9.266 -9.039 1 96.75 71 LEU B N 1
ATOM 3153 C CA . LEU B 1 71 ? -18.203 -9.836 -8.258 1 96.75 71 LEU B CA 1
ATOM 3154 C C . LEU B 1 71 ? -16.891 -9.086 -8.5 1 96.75 71 LEU B C 1
ATOM 3156 O O . LEU B 1 71 ? -15.812 -9.617 -8.266 1 96.75 71 LEU B O 1
ATOM 3160 N N . SER B 1 72 ? -17.016 -7.859 -8.953 1 95.19 72 SER B N 1
ATOM 3161 C CA . SER B 1 72 ? -15.82 -7.082 -9.297 1 95.19 72 SER B CA 1
ATOM 3162 C C . SER B 1 72 ? -14.867 -6.984 -8.117 1 95.19 72 SER B C 1
ATOM 3164 O O . SER B 1 72 ? -15.289 -6.77 -6.98 1 95.19 72 SER B O 1
ATOM 3166 N N . TYR B 1 73 ? -13.602 -7.105 -8.422 1 93.19 73 TYR B N 1
ATOM 3167 C CA . TYR B 1 73 ? -12.586 -6.992 -7.379 1 93.19 73 TYR B CA 1
ATOM 3168 C C . TYR B 1 73 ? -12.586 -5.602 -6.758 1 93.19 73 TYR B C 1
ATOM 3170 O O . TYR B 1 73 ? -12.164 -5.422 -5.613 1 93.19 73 TYR B O 1
ATOM 3178 N N . LYS B 1 74 ? -13.031 -4.625 -7.395 1 88.56 74 LYS B N 1
ATOM 3179 C CA . LYS B 1 74 ? -13.086 -3.248 -6.914 1 88.56 74 LYS B CA 1
ATOM 3180 C C . LYS B 1 74 ? -14.07 -3.105 -5.758 1 88.56 74 LYS B C 1
ATOM 3182 O O . LYS B 1 74 ? -14.039 -2.115 -5.027 1 88.56 74 LYS B O 1
ATOM 3187 N N . LYS B 1 75 ? -14.93 -4.059 -5.621 1 87.94 75 LYS B N 1
ATOM 3188 C CA . LYS B 1 75 ? -15.961 -4.016 -4.586 1 87.94 75 LYS B CA 1
ATOM 3189 C C . LYS B 1 75 ? -15.523 -4.793 -3.348 1 87.94 75 LYS B C 1
ATOM 3191 O O . LYS B 1 75 ? -16.25 -4.848 -2.355 1 87.94 75 LYS B O 1
ATOM 3196 N N . ASN B 1 76 ? -14.383 -5.395 -3.43 1 88.38 76 ASN B N 1
ATOM 3197 C CA . ASN B 1 76 ? -13.938 -6.281 -2.361 1 88.38 76 ASN B CA 1
ATOM 3198 C C . ASN B 1 76 ? -12.539 -5.906 -1.869 1 88.38 76 ASN B C 1
ATOM 3200 O O . ASN B 1 76 ? -11.781 -5.25 -2.584 1 88.38 76 ASN B O 1
ATOM 3204 N N . GLU B 1 77 ? -12.273 -6.32 -0.657 1 86.19 77 GLU B N 1
ATOM 3205 C CA . GLU B 1 77 ? -10.938 -6.121 -0.101 1 86.19 77 GLU B CA 1
ATOM 3206 C C . GLU B 1 77 ? -9.977 -7.203 -0.572 1 86.19 77 GLU B C 1
ATOM 3208 O O . GLU B 1 77 ? -10.398 -8.297 -0.953 1 86.19 77 GLU B O 1
ATOM 3213 N N . GLY B 1 78 ? -8.688 -6.832 -0.57 1 89.94 78 GLY B N 1
ATOM 3214 C CA . GLY B 1 78 ? -7.656 -7.832 -0.791 1 89.94 78 GLY B CA 1
ATOM 3215 C C . GLY B 1 78 ? -7.586 -8.312 -2.229 1 89.94 78 GLY B C 1
ATOM 3216 O O . GLY B 1 78 ? -7.156 -9.438 -2.494 1 89.94 78 GLY B O 1
ATOM 3217 N N . TYR B 1 79 ? -8.18 -7.535 -3.156 1 93.06 79 TYR B N 1
ATOM 3218 C CA . TYR B 1 79 ? -8.164 -7.875 -4.574 1 93.06 79 TYR B CA 1
ATOM 3219 C C . TYR B 1 79 ? -8.828 -9.227 -4.82 1 93.06 79 TYR B C 1
ATOM 3221 O O . TYR B 1 79 ? -8.258 -10.094 -5.492 1 93.06 79 TYR B O 1
ATOM 3229 N N . ARG B 1 80 ? -9.977 -9.43 -4.215 1 96.12 80 ARG B N 1
ATOM 3230 C CA . ARG B 1 80 ? -10.789 -10.625 -4.422 1 96.12 80 ARG B CA 1
ATOM 3231 C C . ARG B 1 80 ? -11.906 -10.352 -5.422 1 96.12 80 ARG B C 1
ATOM 3233 O O . ARG B 1 80 ? -12.562 -9.312 -5.363 1 96.12 80 ARG B O 1
ATOM 3240 N N . GLY B 1 81 ? -12.062 -11.25 -6.359 1 97.19 81 GLY B N 1
ATOM 3241 C CA . GLY B 1 81 ? -13.203 -11.125 -7.254 1 97.19 81 GLY B CA 1
ATOM 3242 C C . GLY B 1 81 ? -12.805 -11.023 -8.711 1 97.19 81 GLY B C 1
ATOM 3243 O O . GLY B 1 81 ? -11.695 -11.398 -9.086 1 97.19 81 GLY B O 1
ATOM 3244 N N . TYR B 1 82 ? -13.773 -10.547 -9.5 1 97.5 82 TYR B N 1
ATOM 3245 C CA . TYR B 1 82 ? -13.688 -10.523 -10.953 1 97.5 82 TYR B CA 1
ATOM 3246 C C . TYR B 1 82 ? -12.852 -9.344 -11.438 1 97.5 82 TYR B C 1
ATOM 3248 O O . TYR B 1 82 ? -13.148 -8.195 -11.109 1 97.5 82 TYR B O 1
ATOM 3256 N N . LEU B 1 83 ? -11.797 -9.656 -12.086 1 94.81 83 LEU B N 1
ATOM 3257 C CA . LEU B 1 83 ? -10.977 -8.68 -12.797 1 94.81 83 LEU B CA 1
ATOM 3258 C C . LEU B 1 83 ? -11.453 -8.523 -14.242 1 94.81 83 LEU B C 1
ATOM 3260 O O . LEU B 1 83 ? -11.344 -9.461 -15.039 1 94.81 83 LEU B O 1
ATOM 3264 N N . HIS B 1 84 ? -11.844 -7.352 -14.594 1 90.12 84 HIS B N 1
ATOM 3265 C CA . HIS B 1 84 ? -12.391 -7.105 -15.922 1 90.12 84 HIS B CA 1
ATOM 3266 C C . HIS B 1 84 ? -11.281 -6.914 -16.953 1 90.12 84 HIS B C 1
ATOM 3268 O O . HIS B 1 84 ? -10.133 -6.633 -16.578 1 90.12 84 HIS B O 1
ATOM 3274 N N . PHE B 1 85 ? -11.688 -7.055 -18.203 1 83.5 85 PHE B N 1
ATOM 3275 C CA . PHE B 1 85 ? -10.734 -6.805 -19.266 1 83.5 85 PHE B CA 1
ATOM 3276 C C . PHE B 1 85 ? -10.133 -5.414 -19.141 1 83.5 85 PHE B C 1
ATOM 3278 O O . PHE B 1 85 ? -10.836 -4.445 -18.859 1 83.5 85 PHE B O 1
ATOM 3285 N N . GLY B 1 86 ? -8.828 -5.344 -19.297 1 76.31 86 GLY B N 1
ATOM 3286 C CA . GLY B 1 86 ? -8.156 -4.051 -19.328 1 76.31 86 GLY B CA 1
ATOM 3287 C C . GLY B 1 86 ? -7.816 -3.531 -17.938 1 76.31 86 GLY B C 1
ATOM 3288 O O . GLY B 1 86 ? -7.199 -2.473 -17.797 1 76.31 86 GLY B O 1
ATOM 3289 N N . SER B 1 87 ? -8.148 -4.195 -16.953 1 75.56 87 SER B N 1
ATOM 3290 C CA . SER B 1 87 ? -7.941 -3.732 -15.578 1 75.56 87 SER B CA 1
ATOM 3291 C C . SER B 1 87 ? -6.496 -3.928 -15.141 1 75.56 87 SER B C 1
ATOM 3293 O O . SER B 1 87 ? -6.055 -3.338 -14.156 1 75.56 87 SER B O 1
ATOM 3295 N N . GLU B 1 88 ? -5.797 -4.695 -15.875 1 79.25 88 GLU B N 1
ATOM 3296 C CA . GLU B 1 88 ? -4.426 -5.023 -15.484 1 79.25 88 GLU B CA 1
ATOM 3297 C C . GLU B 1 88 ? -3.428 -4.539 -16.531 1 79.25 88 GLU B C 1
ATOM 3299 O O . GLU B 1 88 ? -3.707 -4.578 -17.734 1 79.25 88 GLU B O 1
ATOM 3304 N N . GLN B 1 89 ? -2.322 -4.031 -16 1 70.06 89 GLN B N 1
ATOM 3305 C CA . GLN B 1 89 ? -1.213 -3.648 -16.875 1 70.06 89 GLN B CA 1
ATOM 3306 C C . GLN B 1 89 ? 0.072 -4.371 -16.469 1 70.06 89 GLN B C 1
ATOM 3308 O O . GLN B 1 89 ? 0.357 -4.531 -15.281 1 70.06 89 GLN B O 1
ATOM 3313 N N . THR B 1 90 ? 0.653 -4.867 -17.438 1 66.06 90 THR B N 1
ATOM 3314 C CA . THR B 1 90 ? 1.967 -5.477 -17.25 1 66.06 90 THR B CA 1
ATOM 3315 C C . THR B 1 90 ? 3 -4.801 -18.156 1 66.06 90 THR B C 1
ATOM 3317 O O . THR B 1 90 ? 2.799 -4.688 -19.359 1 66.06 90 THR B O 1
ATOM 3320 N N . ALA B 1 91 ? 4.035 -4.43 -17.578 1 61.69 91 ALA B N 1
ATOM 3321 C CA . ALA B 1 91 ? 5.121 -3.764 -18.281 1 61.69 91 ALA B CA 1
ATOM 3322 C C . ALA B 1 91 ? 4.598 -2.613 -19.141 1 61.69 91 ALA B C 1
ATOM 3324 O O . ALA B 1 91 ? 4.984 -2.463 -20.297 1 61.69 91 ALA B O 1
ATOM 3325 N N . GLY B 1 92 ? 3.654 -1.935 -18.625 1 61.44 92 GLY B N 1
ATOM 3326 C CA . GLY B 1 92 ? 3.152 -0.747 -19.297 1 61.44 92 GLY B CA 1
ATOM 3327 C C . GLY B 1 92 ? 2.125 -1.058 -20.359 1 61.44 92 GLY B C 1
ATOM 3328 O O . GLY B 1 92 ? 1.598 -0.148 -21.016 1 61.44 92 GLY B O 1
ATOM 3329 N N . GLN B 1 93 ? 1.861 -2.318 -20.562 1 68.75 93 GLN B N 1
ATOM 3330 C CA . GLN B 1 93 ? 0.891 -2.711 -21.594 1 68.75 93 GLN B CA 1
ATOM 3331 C C . GLN B 1 93 ? -0.353 -3.324 -20.953 1 68.75 93 GLN B C 1
ATOM 3333 O O . GLN B 1 93 ? -0.253 -4.074 -19.984 1 68.75 93 GLN B O 1
ATOM 3338 N N . VAL B 1 94 ? -1.443 -2.932 -21.484 1 73.75 94 VAL B N 1
ATOM 3339 C CA . VAL B 1 94 ? -2.705 -3.463 -20.984 1 73.75 94 VAL B CA 1
ATOM 3340 C C . VAL B 1 94 ? -2.84 -4.934 -21.375 1 73.75 94 VAL B C 1
ATOM 3342 O O . VAL B 1 94 ? -2.656 -5.289 -22.547 1 73.75 94 VAL B O 1
ATOM 3345 N N . ASP B 1 95 ? -3.078 -5.727 -20.422 1 77.19 95 ASP B N 1
ATOM 3346 C CA . ASP B 1 95 ? -3.277 -7.152 -20.672 1 77.19 95 ASP B CA 1
ATOM 3347 C C . ASP B 1 95 ? -4.668 -7.426 -21.234 1 77.19 95 ASP B C 1
ATOM 3349 O O . ASP B 1 95 ? -5.645 -6.785 -20.828 1 77.19 95 ASP B O 1
ATOM 3353 N N . VAL B 1 96 ? -4.719 -8.344 -22.141 1 82.69 96 VAL B N 1
ATOM 3354 C CA . VAL B 1 96 ? -6.004 -8.727 -22.719 1 82.69 96 VAL B CA 1
ATOM 3355 C C . VAL B 1 96 ? -6.477 -10.039 -22.094 1 82.69 96 VAL B C 1
ATOM 3357 O O . VAL B 1 96 ? -6.422 -11.094 -22.734 1 82.69 96 VAL B O 1
ATOM 3360 N N . LYS B 1 97 ? -6.879 -9.914 -20.953 1 89.06 97 LYS B N 1
ATOM 3361 C CA . LYS B 1 97 ? -7.391 -11.07 -20.219 1 89.06 97 LYS B CA 1
ATOM 3362 C C . LYS B 1 97 ? -8.352 -10.633 -19.109 1 89.06 97 LYS B C 1
ATOM 3364 O O . LYS B 1 97 ? -8.406 -9.453 -18.75 1 89.06 97 LYS B O 1
ATOM 3369 N N . GLU B 1 98 ? -9.156 -11.523 -18.688 1 93.5 98 GLU B N 1
ATOM 3370 C CA . GLU B 1 98 ? -9.977 -11.352 -17.5 1 93.5 98 GLU B CA 1
ATOM 3371 C C . GLU B 1 98 ? -9.688 -12.445 -16.469 1 93.5 98 GLU B C 1
ATOM 3373 O O . GLU B 1 98 ? -9.055 -13.453 -16.781 1 93.5 98 GLU B O 1
ATOM 3378 N N . GLY B 1 99 ? -10.062 -12.164 -15.227 1 96.62 99 GLY B N 1
ATOM 3379 C CA . GLY B 1 99 ? -9.68 -13.094 -14.18 1 96.62 99 GLY B CA 1
ATOM 3380 C C . GLY B 1 99 ? -10.664 -13.125 -13.023 1 96.62 99 GLY B C 1
ATOM 3381 O O . GLY B 1 99 ? -11.523 -12.25 -12.906 1 96.62 99 GLY B O 1
ATOM 3382 N N . MET B 1 100 ? -10.648 -14.133 -12.305 1 98.31 100 MET B N 1
ATOM 3383 C CA . MET B 1 100 ? -11.305 -14.289 -11.008 1 98.31 100 MET B CA 1
ATOM 3384 C C . MET B 1 100 ? -10.289 -14.609 -9.914 1 98.31 100 MET B C 1
ATOM 3386 O O . MET B 1 100 ? -9.617 -15.648 -9.977 1 98.31 100 MET B O 1
ATOM 3390 N N . LEU B 1 101 ? -10.203 -13.703 -8.945 1 97.88 101 LEU B N 1
ATOM 3391 C CA . LEU B 1 101 ? -9.125 -13.781 -7.957 1 97.88 101 LEU B CA 1
ATOM 3392 C C . LEU B 1 101 ? -9.664 -14.219 -6.598 1 97.88 101 LEU B C 1
ATOM 3394 O O . LEU B 1 101 ? -10.656 -13.656 -6.113 1 97.88 101 LEU B O 1
ATOM 3398 N N . PHE B 1 102 ? -9.008 -15.219 -5.988 1 98.19 102 PHE B N 1
ATOM 3399 C CA . PHE B 1 102 ? -9.266 -15.719 -4.641 1 98.19 102 PHE B CA 1
ATOM 3400 C C . PHE B 1 102 ? -8 -15.664 -3.795 1 98.19 102 PHE B C 1
ATOM 3402 O O . PHE B 1 102 ? -6.918 -15.352 -4.301 1 98.19 102 PHE B O 1
ATOM 3409 N N . GLY B 1 103 ? -8.133 -15.961 -2.502 1 96.5 103 GLY B N 1
ATOM 3410 C CA . GLY B 1 103 ? -6.941 -16.016 -1.671 1 96.5 103 GLY B CA 1
ATOM 3411 C C . GLY B 1 103 ? -7.227 -16.438 -0.242 1 96.5 103 GLY B C 1
ATOM 3412 O O . GLY B 1 103 ? -8.344 -16.828 0.081 1 96.5 103 GLY B O 1
ATOM 3413 N N . SER B 1 104 ? -6.109 -16.438 0.575 1 94.25 104 SER B N 1
ATOM 3414 C CA . SER B 1 104 ? -6.211 -16.734 2.002 1 94.25 104 SER B CA 1
ATOM 3415 C C . SER B 1 104 ? -7.176 -15.773 2.693 1 94.25 104 SER B C 1
ATOM 3417 O O . SER B 1 104 ? -7.176 -14.57 2.408 1 94.25 104 SER B O 1
ATOM 3419 N N . GLU B 1 105 ? -7.926 -16.484 3.512 1 90.31 105 GLU B N 1
ATOM 3420 C CA . GLU B 1 105 ? -8.82 -15.648 4.316 1 90.31 105 GLU B CA 1
ATOM 3421 C C . GLU B 1 105 ? -8.359 -15.594 5.77 1 90.31 105 GLU B C 1
ATOM 3423 O O . GLU B 1 105 ? -7.879 -16.594 6.316 1 90.31 105 GLU B O 1
ATOM 3428 N N . CYS B 1 106 ? -7.914 -14.484 6.223 1 76.56 106 CYS B N 1
ATOM 3429 C CA . CYS B 1 106 ? -7.566 -14.32 7.629 1 76.56 106 CYS B CA 1
ATOM 3430 C C . CYS B 1 106 ? -8.062 -12.984 8.164 1 76.56 106 CYS B C 1
ATOM 3432 O O . CYS B 1 106 ? -8.375 -12.078 7.395 1 76.56 106 CYS B O 1
ATOM 3434 N N . GLN B 1 107 ? -8.219 -13.102 9.438 1 66.31 107 GLN B N 1
ATOM 3435 C CA . GLN B 1 107 ? -8.68 -11.898 10.117 1 66.31 107 GLN B CA 1
ATOM 3436 C C . GLN B 1 107 ? -7.504 -11.016 10.531 1 66.31 107 GLN B C 1
ATOM 3438 O O . GLN B 1 107 ? -7.125 -10.984 11.703 1 66.31 107 GLN B O 1
ATOM 3443 N N . ASN B 1 108 ? -6.637 -10.719 9.508 1 68.88 108 ASN B N 1
ATOM 3444 C CA . ASN B 1 108 ? -5.602 -9.75 9.859 1 68.88 108 ASN B CA 1
ATOM 3445 C C . ASN B 1 108 ? -5.824 -8.414 9.156 1 68.88 108 ASN B C 1
ATOM 3447 O O . ASN B 1 108 ? -6.738 -8.281 8.344 1 68.88 108 ASN B O 1
ATOM 3451 N N . MET B 1 109 ? -5.055 -7.465 9.57 1 74.25 109 MET B N 1
ATOM 3452 C CA . MET B 1 109 ? -5.312 -6.086 9.156 1 74.25 109 MET B CA 1
ATOM 3453 C C . MET B 1 109 ? -4.527 -5.746 7.895 1 74.25 109 MET B C 1
ATOM 3455 O O . MET B 1 109 ? -4.434 -4.574 7.516 1 74.25 109 MET B O 1
ATOM 3459 N N . SER B 1 110 ? -3.998 -6.793 7.25 1 79.75 110 SER B N 1
ATOM 3460 C CA . SER B 1 110 ? -3.307 -6.52 5.996 1 79.75 110 SER B CA 1
ATOM 3461 C C . SER B 1 110 ? -4.293 -6.152 4.891 1 79.75 110 SER B C 1
ATOM 3463 O O . SER B 1 110 ? -5.371 -6.742 4.793 1 79.75 110 SER B O 1
ATOM 3465 N N . LEU B 1 111 ? -3.812 -5.254 4.043 1 83.88 111 LEU B N 1
ATOM 3466 C CA . LEU B 1 111 ? -4.629 -4.809 2.92 1 83.88 111 LEU B CA 1
ATOM 3467 C C . LEU B 1 111 ? -4.719 -5.887 1.849 1 83.88 111 LEU B C 1
ATOM 3469 O O . LEU B 1 111 ? -5.551 -5.805 0.944 1 83.88 111 LEU B O 1
ATOM 3473 N N . MET B 1 112 ? -3.912 -6.938 1.985 1 90.69 112 MET B N 1
ATOM 3474 C CA . MET B 1 112 ? -3.926 -8.016 1.002 1 90.69 112 MET B CA 1
ATOM 3475 C C . MET B 1 112 ? -4.926 -9.102 1.397 1 90.69 112 MET B C 1
ATOM 3477 O O . MET B 1 112 ? -5.219 -10 0.605 1 90.69 112 MET B O 1
ATOM 3481 N N . TYR B 1 113 ? -5.414 -9.016 2.57 1 90.38 113 TYR B N 1
ATOM 3482 C CA . TYR B 1 113 ? -6.426 -9.977 2.992 1 90.38 113 TYR B CA 1
ATOM 3483 C C . TYR B 1 113 ? -7.82 -9.516 2.596 1 90.38 113 TYR B C 1
ATOM 3485 O O . TYR B 1 113 ? -8.086 -8.312 2.523 1 90.38 113 TYR B O 1
ATOM 3493 N N . GLY B 1 114 ? -8.695 -10.469 2.375 1 89.62 114 GLY B N 1
ATOM 3494 C CA . GLY B 1 114 ? -10.102 -10.266 2.039 1 89.62 114 GLY B CA 1
ATOM 3495 C C . GLY B 1 114 ? -10.906 -11.555 2.057 1 89.62 114 GLY B C 1
ATOM 3496 O O . GLY B 1 114 ? -10.344 -12.641 2.189 1 89.62 114 GLY B O 1
ATOM 3497 N N . HIS B 1 115 ? -12.172 -11.336 1.956 1 92.94 115 HIS B N 1
ATOM 3498 C CA . HIS B 1 115 ? -13.055 -12.492 1.84 1 92.94 115 HIS B CA 1
ATOM 3499 C C . HIS B 1 115 ? -13.289 -12.852 0.379 1 92.94 115 HIS B C 1
ATOM 3501 O O . HIS B 1 115 ? -13.492 -11.977 -0.46 1 92.94 115 HIS B O 1
ATOM 3507 N N . ASN B 1 116 ? -13.227 -14.133 0.13 1 96.81 116 ASN B N 1
ATOM 3508 C CA . ASN B 1 116 ? -13.492 -14.594 -1.229 1 96.81 116 ASN B CA 1
ATOM 3509 C C . ASN B 1 116 ? -14.969 -14.43 -1.593 1 96.81 116 ASN B C 1
ATOM 3511 O O . ASN B 1 116 ? -15.844 -14.578 -0.738 1 96.81 116 ASN B O 1
ATOM 3515 N N . VAL B 1 117 ? -15.203 -14.109 -2.818 1 97.19 117 VAL B N 1
ATOM 3516 C CA . VAL B 1 117 ? -16.562 -14.016 -3.346 1 97.19 117 VAL B CA 1
ATOM 3517 C C . VAL B 1 117 ? -16.75 -15.031 -4.469 1 97.19 117 VAL B C 1
ATOM 3519 O O . VAL B 1 117 ? -15.805 -15.367 -5.176 1 97.19 117 VAL B O 1
ATOM 3522 N N . PHE B 1 118 ? -17.984 -15.547 -4.562 1 98.25 118 PHE B N 1
ATOM 3523 C CA . PHE B 1 118 ? -18.281 -16.625 -5.504 1 98.25 118 PHE B CA 1
ATOM 3524 C C . PHE B 1 118 ? -19.578 -16.344 -6.266 1 98.25 118 PHE B C 1
ATOM 3526 O O . PHE B 1 118 ? -20.422 -15.586 -5.793 1 98.25 118 PHE B O 1
ATOM 3533 N N . PRO B 1 119 ? -19.656 -16.953 -7.5 1 97.69 119 PRO B N 1
ATOM 3534 C CA . PRO B 1 119 ? -20.938 -16.875 -8.188 1 97.69 119 PRO B CA 1
ATOM 3535 C C . PRO B 1 119 ? -22.062 -17.547 -7.41 1 97.69 119 PRO B C 1
ATOM 3537 O O . PRO B 1 119 ? -21.812 -18.391 -6.547 1 97.69 119 PRO B O 1
ATOM 3540 N N . GLU B 1 120 ? -23.281 -17.125 -7.758 1 95.69 120 GLU B N 1
ATOM 3541 C CA . GLU B 1 120 ? -24.438 -17.75 -7.137 1 95.69 120 GLU B CA 1
ATOM 3542 C C . GLU B 1 120 ? -24.516 -19.25 -7.457 1 95.69 120 GLU B C 1
ATOM 3544 O O . GLU B 1 120 ? -24.188 -19.656 -8.57 1 95.69 120 GLU B O 1
ATOM 3549 N N . ALA B 1 121 ? -25.031 -19.953 -6.512 1 94.88 121 ALA B N 1
ATOM 3550 C CA . ALA B 1 121 ? -25.109 -21.406 -6.66 1 94.88 121 ALA B CA 1
ATOM 3551 C C . ALA B 1 121 ? -26.016 -21.797 -7.824 1 94.88 121 ALA B C 1
ATOM 3553 O O . ALA B 1 121 ? -25.781 -22.812 -8.484 1 94.88 121 ALA B O 1
ATOM 3554 N N . ASP B 1 122 ? -26.969 -20.969 -8.094 1 95.75 122 ASP B N 1
ATOM 3555 C CA . ASP B 1 122 ? -27.891 -21.25 -9.188 1 95.75 122 ASP B CA 1
ATOM 3556 C C . ASP B 1 122 ? -27.203 -21.062 -10.539 1 95.75 122 ASP B C 1
ATOM 3558 O O . ASP B 1 122 ? -27.578 -21.703 -11.531 1 95.75 122 ASP B O 1
ATOM 3562 N N . ASP B 1 123 ? -26.203 -20.281 -10.633 1 96.62 123 ASP B N 1
ATOM 3563 C CA . ASP B 1 123 ? -25.484 -20.031 -11.875 1 96.62 123 ASP B CA 1
ATOM 3564 C C . ASP B 1 123 ? -24.453 -21.125 -12.148 1 96.62 123 ASP B C 1
ATOM 3566 O O . ASP B 1 123 ? -24.328 -21.594 -13.281 1 96.62 123 ASP B O 1
ATOM 3570 N N . ILE B 1 124 ? -23.656 -21.469 -11.211 1 97.69 124 ILE B N 1
ATOM 3571 C CA . ILE B 1 124 ? -22.656 -22.531 -11.32 1 97.69 124 ILE B CA 1
ATOM 3572 C C . ILE B 1 124 ? -22.688 -23.391 -10.055 1 97.69 124 ILE B C 1
ATOM 3574 O O . ILE B 1 124 ? -21.953 -23.109 -9.094 1 97.69 124 ILE B O 1
ATOM 3578 N N . PRO B 1 125 ? -23.422 -24.438 -10.117 1 96.44 125 PRO B N 1
ATOM 3579 C CA . PRO B 1 125 ? -23.516 -25.297 -8.938 1 96.44 125 PRO B CA 1
ATOM 3580 C C . PRO B 1 125 ? -22.156 -25.828 -8.477 1 96.44 125 PRO B C 1
ATOM 3582 O O . PRO B 1 125 ? -21.312 -26.156 -9.312 1 96.44 125 PRO B O 1
ATOM 3585 N N . THR B 1 126 ? -21.859 -25.875 -7.219 1 96.94 126 THR B N 1
ATOM 3586 C CA . THR B 1 126 ? -20.75 -26.484 -6.504 1 96.94 126 THR B CA 1
ATOM 3587 C C . THR B 1 126 ? -19.469 -25.703 -6.75 1 96.94 126 THR B C 1
ATOM 3589 O O . THR B 1 126 ? -18.375 -26.141 -6.367 1 96.94 126 THR B O 1
ATOM 3592 N N . PHE B 1 127 ? -19.562 -24.562 -7.398 1 98.31 127 PHE B N 1
ATOM 3593 C CA . PHE B 1 127 ? -18.391 -23.766 -7.715 1 98.31 127 PHE B CA 1
ATOM 3594 C C . PHE B 1 127 ? -17.578 -23.453 -6.453 1 98.31 127 PHE B C 1
ATOM 3596 O O . PHE B 1 127 ? -16.391 -23.766 -6.383 1 98.31 127 PHE B O 1
ATOM 3603 N N . LYS B 1 128 ? -18.188 -22.922 -5.48 1 98.06 128 LYS B N 1
ATOM 3604 C CA . LYS B 1 128 ? -17.531 -22.5 -4.25 1 98.06 128 LYS B CA 1
ATOM 3605 C C . LYS B 1 128 ? -16.844 -23.672 -3.564 1 98.06 128 LYS B C 1
ATOM 3607 O O . LYS B 1 128 ? -15.656 -23.609 -3.246 1 98.06 128 LYS B O 1
ATOM 3612 N N . GLU B 1 129 ? -17.516 -24.734 -3.383 1 97.88 129 GLU B N 1
ATOM 3613 C CA . GLU B 1 129 ? -17 -25.906 -2.688 1 97.88 129 GLU B CA 1
ATOM 3614 C C . GLU B 1 129 ? -15.789 -26.484 -3.416 1 97.88 129 GLU B C 1
ATOM 3616 O O . GLU B 1 129 ? -14.781 -26.812 -2.791 1 97.88 129 GLU B O 1
ATOM 3621 N N . ASP B 1 130 ? -15.945 -26.609 -4.703 1 98.31 130 ASP B N 1
ATOM 3622 C CA . ASP B 1 130 ? -14.883 -27.203 -5.504 1 98.31 130 ASP B CA 1
ATOM 3623 C C . ASP B 1 130 ? -13.641 -26.312 -5.52 1 98.31 130 ASP B C 1
ATOM 3625 O O . ASP B 1 130 ? -12.516 -26.812 -5.422 1 98.31 130 ASP B O 1
ATOM 3629 N N . ILE B 1 131 ? -13.844 -24.984 -5.625 1 98.56 131 ILE B N 1
ATOM 3630 C CA . ILE B 1 131 ? -12.727 -24.047 -5.664 1 98.56 131 ILE B CA 1
ATOM 3631 C C . ILE B 1 131 ? -12.008 -24.047 -4.316 1 98.56 131 ILE B C 1
ATOM 3633 O O . ILE B 1 131 ? -10.781 -24.094 -4.262 1 98.56 131 ILE B O 1
ATOM 3637 N N . VAL B 1 132 ? -12.719 -23.984 -3.26 1 98.12 132 VAL B N 1
ATOM 3638 C CA . VAL B 1 132 ? -12.133 -23.953 -1.923 1 98.12 132 VAL B CA 1
ATOM 3639 C C . VAL B 1 132 ? -11.328 -25.219 -1.672 1 98.12 132 VAL B C 1
ATOM 3641 O O . VAL B 1 132 ? -10.195 -25.172 -1.192 1 98.12 132 VAL B O 1
ATOM 3644 N N . ASP B 1 133 ? -11.945 -26.328 -2.025 1 97.94 133 ASP B N 1
ATOM 3645 C CA . ASP B 1 133 ? -11.266 -27.609 -1.859 1 97.94 133 ASP B CA 1
ATOM 3646 C C . ASP B 1 133 ? -9.984 -27.656 -2.691 1 97.94 133 ASP B C 1
ATOM 3648 O O . ASP B 1 133 ? -8.969 -28.188 -2.242 1 97.94 133 ASP B O 1
ATOM 3652 N N . PHE B 1 134 ? -10.07 -27.172 -3.887 1 98.31 134 PHE B N 1
ATOM 3653 C CA . PHE B 1 134 ? -8.922 -27.172 -4.785 1 98.31 134 PHE B CA 1
ATOM 3654 C C . PHE B 1 134 ? -7.805 -26.297 -4.23 1 98.31 134 PHE B C 1
ATOM 3656 O O . PHE B 1 134 ? -6.637 -26.688 -4.238 1 98.31 134 PHE B O 1
ATOM 3663 N N . MET B 1 135 ? -8.133 -25.094 -3.727 1 98.12 135 MET B N 1
ATOM 3664 C CA . MET B 1 135 ? -7.156 -24.188 -3.109 1 98.12 135 MET B CA 1
ATOM 3665 C C . MET B 1 135 ? -6.469 -24.875 -1.927 1 98.12 135 MET B C 1
ATOM 3667 O O . MET B 1 135 ? -5.262 -24.734 -1.741 1 98.12 135 MET B O 1
ATOM 3671 N N . ASP B 1 136 ? -7.219 -25.609 -1.17 1 97.5 136 ASP B N 1
ATOM 3672 C CA . ASP B 1 136 ? -6.656 -26.328 -0.03 1 97.5 136 ASP B CA 1
ATOM 3673 C C . ASP B 1 136 ? -5.621 -27.359 -0.484 1 97.5 136 ASP B C 1
ATOM 3675 O O . ASP B 1 136 ? -4.566 -27.5 0.135 1 97.5 136 ASP B O 1
ATOM 3679 N N . SER B 1 137 ? -5.961 -28.062 -1.529 1 97.69 137 SER B N 1
ATOM 3680 C CA . SER B 1 137 ? -5.039 -29.062 -2.07 1 97.69 137 SER B CA 1
ATOM 3681 C C . SER B 1 137 ? -3.75 -28.406 -2.559 1 97.69 137 SER B C 1
ATOM 3683 O O . SER B 1 137 ? -2.656 -28.922 -2.32 1 97.69 137 SER B O 1
ATOM 3685 N N . LEU B 1 138 ? -3.914 -27.297 -3.234 1 98.31 138 LEU B N 1
ATOM 3686 C CA . LEU B 1 138 ? -2.748 -26.578 -3.744 1 98.31 138 LEU B CA 1
ATOM 3687 C C . LEU B 1 138 ? -1.92 -26 -2.602 1 98.31 138 LEU B C 1
ATOM 3689 O O . LEU B 1 138 ? -0.69 -25.938 -2.686 1 98.31 138 LEU B O 1
ATOM 3693 N N . ASN B 1 139 ? -2.59 -25.531 -1.576 1 97.75 139 ASN B N 1
ATOM 3694 C CA . ASN B 1 139 ? -1.887 -25.047 -0.394 1 97.75 139 ASN B CA 1
ATOM 3695 C C . ASN B 1 139 ? -1.014 -26.125 0.225 1 97.75 139 ASN B C 1
ATOM 3697 O O . ASN B 1 139 ? 0.136 -25.875 0.59 1 97.75 139 ASN B O 1
ATOM 3701 N N . GLU B 1 140 ? -1.57 -27.297 0.324 1 96.94 140 GLU B N 1
ATOM 3702 C CA . GLU B 1 140 ? -0.801 -28.422 0.862 1 96.94 140 GLU B CA 1
ATOM 3703 C C . GLU B 1 140 ? 0.378 -28.766 -0.043 1 96.94 140 GLU B C 1
ATOM 3705 O O . GLU B 1 140 ? 1.48 -29.031 0.44 1 96.94 140 GLU B O 1
ATOM 3710 N N . LEU B 1 141 ? 0.119 -28.812 -1.319 1 97.75 141 LEU B N 1
ATOM 3711 C CA . LEU B 1 141 ? 1.203 -29.062 -2.266 1 97.75 141 LEU B CA 1
ATOM 3712 C C . LEU B 1 141 ? 2.281 -27.984 -2.143 1 97.75 141 LEU B C 1
ATOM 3714 O O . LEU B 1 141 ? 3.475 -28.297 -2.182 1 97.75 141 LEU B O 1
ATOM 3718 N N . GLY B 1 142 ? 1.864 -26.688 -2.059 1 98 142 GLY B N 1
ATOM 3719 C CA . GLY B 1 142 ? 2.793 -25.594 -1.856 1 98 142 GLY B CA 1
ATOM 3720 C C . GLY B 1 142 ? 3.684 -25.781 -0.642 1 98 142 GLY B C 1
ATOM 3721 O O . GLY B 1 142 ? 4.887 -25.531 -0.706 1 98 142 GLY B O 1
ATOM 3722 N N . LYS B 1 143 ? 3.125 -26.219 0.439 1 96.69 143 LYS B N 1
ATOM 3723 C CA . LYS B 1 143 ? 3.895 -26.484 1.653 1 96.69 143 LYS B CA 1
ATOM 3724 C C . LYS B 1 143 ? 4.949 -27.562 1.417 1 96.69 143 LYS B C 1
ATOM 3726 O O . LYS B 1 143 ? 6.105 -27.406 1.812 1 96.69 143 LYS B O 1
ATOM 3731 N N . VAL B 1 144 ? 4.555 -28.578 0.759 1 95.69 144 VAL B N 1
ATOM 3732 C CA . VAL B 1 144 ? 5.434 -29.719 0.542 1 95.69 144 VAL B CA 1
ATOM 3733 C C . VAL B 1 144 ? 6.605 -29.312 -0.349 1 95.69 144 VAL B C 1
ATOM 3735 O O . VAL B 1 144 ? 7.766 -29.562 -0.011 1 95.69 144 VAL B O 1
ATOM 3738 N N . ILE B 1 145 ? 6.316 -28.688 -1.432 1 96.75 145 ILE B N 1
ATOM 3739 C CA . ILE B 1 145 ? 7.34 -28.344 -2.414 1 96.75 145 ILE B CA 1
ATOM 3740 C C . ILE B 1 145 ? 8.25 -27.266 -1.852 1 96.75 145 ILE B C 1
ATOM 3742 O O . ILE B 1 145 ? 9.469 -27.312 -2.01 1 96.75 145 ILE B O 1
ATOM 3746 N N . SER B 1 146 ? 7.699 -26.25 -1.207 1 96.5 146 SER B N 1
ATOM 3747 C CA . SER B 1 146 ? 8.5 -25.172 -0.633 1 96.5 146 SER B CA 1
ATOM 3748 C C . SER B 1 146 ? 9.43 -25.688 0.46 1 96.5 146 SER B C 1
ATOM 3750 O O . SER B 1 146 ? 10.602 -25.312 0.521 1 96.5 146 SER B O 1
ATOM 3752 N N . ARG B 1 147 ? 8.898 -26.531 1.295 1 94.44 147 ARG B N 1
ATOM 3753 C CA . ARG B 1 147 ? 9.742 -27.141 2.33 1 94.44 147 ARG B CA 1
ATOM 3754 C C . ARG B 1 147 ? 10.891 -27.922 1.714 1 94.44 147 ARG B C 1
ATOM 3756 O O . ARG B 1 147 ? 12.039 -27.797 2.16 1 94.44 147 ARG B O 1
ATOM 3763 N N . ALA B 1 148 ? 10.555 -28.719 0.758 1 94.94 148 ALA B N 1
ATOM 3764 C CA . ALA B 1 148 ? 11.586 -29.5 0.068 1 94.94 148 ALA B CA 1
ATOM 3765 C C . ALA B 1 148 ? 12.68 -28.594 -0.482 1 94.94 148 ALA B C 1
ATOM 3767 O O . ALA B 1 148 ? 13.867 -28.875 -0.339 1 94.94 148 ALA B O 1
ATOM 3768 N N . PHE B 1 149 ? 12.328 -27.547 -1.083 1 95.94 149 PHE B N 1
ATOM 3769 C CA . PHE B 1 149 ? 13.289 -26.594 -1.64 1 95.94 149 PHE B CA 1
ATOM 3770 C C . PHE B 1 149 ? 14.227 -26.078 -0.555 1 95.94 149 PHE B C 1
ATOM 3772 O O . PHE B 1 149 ? 15.445 -26.078 -0.727 1 95.94 149 PHE B O 1
ATOM 3779 N N . PHE B 1 150 ? 13.656 -25.594 0.548 1 94.62 150 PHE B N 1
ATOM 3780 C CA . PHE B 1 150 ? 14.453 -24.953 1.582 1 94.62 150 PHE B CA 1
ATOM 3781 C C . PHE B 1 150 ? 15.32 -25.969 2.314 1 94.62 150 PHE B C 1
ATOM 3783 O O . PHE B 1 150 ? 16.344 -25.609 2.906 1 94.62 150 PHE B O 1
ATOM 3790 N N . MET B 1 151 ? 14.953 -27.219 2.291 1 91.19 151 MET B N 1
ATOM 3791 C CA . MET B 1 151 ? 15.727 -28.266 2.945 1 91.19 151 MET B CA 1
ATOM 3792 C C . MET B 1 151 ? 17.094 -28.438 2.283 1 91.19 151 MET B C 1
ATOM 3794 O O . MET B 1 151 ? 18 -29.031 2.861 1 91.19 151 MET B O 1
ATOM 3798 N N . GLU B 1 152 ? 17.188 -27.953 1.105 1 88.5 152 GLU B N 1
ATOM 3799 C CA . GLU B 1 152 ? 18.484 -27.984 0.424 1 88.5 152 GLU B CA 1
ATOM 3800 C C . GLU B 1 152 ? 19.5 -27.094 1.144 1 88.5 152 GLU B C 1
ATOM 3802 O O . GLU B 1 152 ? 20.703 -27.234 0.938 1 88.5 152 GLU B O 1
ATOM 3807 N N . PHE B 1 153 ? 19.047 -26.172 1.93 1 89.31 153 PHE B N 1
ATOM 3808 C CA . PHE B 1 153 ? 19.906 -25.219 2.623 1 89.31 153 PHE B CA 1
ATOM 3809 C C . PHE B 1 153 ? 20.047 -25.594 4.094 1 89.31 153 PHE B C 1
ATOM 3811 O O . PHE B 1 153 ? 19.141 -26.203 4.672 1 89.31 153 PHE B O 1
ATOM 3818 N N . GLU B 1 154 ? 21.156 -25.125 4.613 1 82.62 154 GLU B N 1
ATOM 3819 C CA . GLU B 1 154 ? 21.312 -25.266 6.055 1 82.62 154 GLU B CA 1
ATOM 3820 C C . GLU B 1 154 ? 20.219 -24.516 6.812 1 82.62 154 GLU B C 1
ATOM 3822 O O . GLU B 1 154 ? 19.875 -23.391 6.445 1 82.62 154 GLU B O 1
ATOM 3827 N N . ALA B 1 155 ? 19.625 -25.016 7.836 1 78.38 155 ALA B N 1
ATOM 3828 C CA . ALA B 1 155 ? 18.562 -24.438 8.648 1 78.38 155 ALA B CA 1
ATOM 3829 C C . ALA B 1 155 ? 17.312 -24.141 7.805 1 78.38 155 ALA B C 1
ATOM 3831 O O . ALA B 1 155 ? 16.547 -23.234 8.117 1 78.38 155 ALA B O 1
ATOM 3832 N N . GLY B 1 156 ? 17.266 -24.906 6.766 1 85.19 156 GLY B N 1
ATOM 3833 C CA . GLY B 1 156 ? 16.188 -24.688 5.82 1 85.19 156 GLY B CA 1
ATOM 3834 C C . GLY B 1 156 ? 14.812 -24.891 6.43 1 85.19 156 GLY B C 1
ATOM 3835 O O . GLY B 1 156 ? 13.883 -24.125 6.164 1 85.19 156 GLY B O 1
ATOM 3836 N N . ASP B 1 157 ? 14.703 -25.844 7.285 1 86.31 157 ASP B N 1
ATOM 3837 C CA . ASP B 1 157 ? 13.414 -26.141 7.906 1 86.31 157 ASP B CA 1
ATOM 3838 C C . ASP B 1 157 ? 12.961 -25 8.797 1 86.31 157 ASP B C 1
ATOM 3840 O O . ASP B 1 157 ? 11.781 -24.625 8.789 1 86.31 157 ASP B O 1
ATOM 3844 N N . SER B 1 158 ? 13.844 -24.469 9.547 1 89.19 158 SER B N 1
ATOM 3845 C CA . SER B 1 158 ? 13.531 -23.328 10.414 1 89.19 158 SER B CA 1
ATOM 3846 C C . SER B 1 158 ? 13.125 -22.109 9.602 1 89.19 158 SER B C 1
ATOM 3848 O O . SER B 1 158 ? 12.211 -21.375 9.984 1 89.19 158 SER B O 1
ATOM 3850 N N . PHE B 1 159 ? 13.82 -22 8.555 1 90.38 159 PHE B N 1
ATOM 3851 C CA . PHE B 1 159 ? 13.508 -20.875 7.676 1 90.38 159 PHE B CA 1
ATOM 3852 C C . PHE B 1 159 ? 12.094 -21.016 7.117 1 90.38 159 PHE B C 1
ATOM 3854 O O . PHE B 1 159 ? 11.32 -20.062 7.164 1 90.38 159 PHE B O 1
ATOM 3861 N N . PHE B 1 160 ? 11.828 -22.172 6.68 1 90.94 160 PHE B N 1
ATOM 3862 C CA . PHE B 1 160 ? 10.5 -22.438 6.145 1 90.94 160 PHE B CA 1
ATOM 3863 C C . PHE B 1 160 ? 9.43 -22.172 7.195 1 90.94 160 PHE B C 1
ATOM 3865 O O . PHE B 1 160 ? 8.445 -21.484 6.926 1 90.94 160 PHE B O 1
ATOM 3872 N N . LYS B 1 161 ? 9.625 -22.578 8.352 1 91.75 161 LYS B N 1
ATOM 3873 C CA . LYS B 1 161 ? 8.641 -22.422 9.422 1 91.75 161 LYS B CA 1
ATOM 3874 C C . LYS B 1 161 ? 8.453 -20.953 9.789 1 91.75 161 LYS B C 1
ATOM 3876 O O . LYS B 1 161 ? 7.348 -20.531 10.141 1 91.75 161 LYS B O 1
ATOM 3881 N N . SER B 1 162 ? 9.43 -20.297 9.688 1 92.75 162 SER B N 1
ATOM 3882 C CA . SER B 1 162 ? 9.352 -18.875 10.047 1 92.75 162 SER B CA 1
ATOM 3883 C C . SER B 1 162 ? 8.641 -18.078 8.969 1 92.75 162 SER B C 1
ATOM 3885 O O . SER B 1 162 ? 7.879 -17.156 9.273 1 92.75 162 SER B O 1
ATOM 3887 N N . ALA B 1 163 ? 8.852 -18.453 7.75 1 94.56 163 ALA B N 1
ATOM 3888 C CA . ALA B 1 163 ? 8.383 -17.625 6.641 1 94.56 163 ALA B CA 1
ATOM 3889 C C . ALA B 1 163 ? 6.984 -18.047 6.195 1 94.56 163 ALA B C 1
ATOM 3891 O O . ALA B 1 163 ? 6.207 -17.234 5.703 1 94.56 163 ALA B O 1
ATOM 3892 N N . PHE B 1 164 ? 6.691 -19.312 6.367 1 95.75 164 PHE B N 1
ATOM 3893 C CA . PHE B 1 164 ? 5.473 -19.812 5.75 1 95.75 164 PHE B CA 1
ATOM 3894 C C . PHE B 1 164 ? 4.508 -20.344 6.805 1 95.75 164 PHE B C 1
ATOM 3896 O O . PHE B 1 164 ? 3.781 -21.312 6.562 1 95.75 164 PHE B O 1
ATOM 3903 N N . ASN B 1 165 ? 4.477 -19.688 7.953 1 89.75 165 ASN B N 1
ATOM 3904 C CA . ASN B 1 165 ? 3.564 -20.094 9.008 1 89.75 165 ASN B CA 1
ATOM 3905 C C . ASN B 1 165 ? 2.777 -18.922 9.57 1 89.75 165 ASN B C 1
ATOM 3907 O O . ASN B 1 165 ? 3.262 -18.203 10.445 1 89.75 165 ASN B O 1
ATOM 3911 N N . PRO B 1 166 ? 1.554 -18.844 9.312 1 91.69 166 PRO B N 1
ATOM 3912 C CA . PRO B 1 166 ? 0.966 -19.531 8.164 1 91.69 166 PRO B CA 1
ATOM 3913 C C . PRO B 1 166 ? 1.379 -18.906 6.828 1 91.69 166 PRO B C 1
ATOM 3915 O O . PRO B 1 166 ? 1.771 -17.75 6.781 1 91.69 166 PRO B O 1
ATOM 3918 N N . PRO B 1 167 ? 1.333 -19.703 5.781 1 95.62 167 PRO B N 1
ATOM 3919 C CA . PRO B 1 167 ? 1.543 -19.109 4.453 1 95.62 167 PRO B CA 1
ATOM 3920 C C . PRO B 1 167 ? 0.37 -18.25 3.998 1 95.62 167 PRO B C 1
ATOM 3922 O O . PRO B 1 167 ? -0.692 -18.266 4.625 1 95.62 167 PRO B O 1
ATOM 3925 N N . PHE B 1 168 ? 0.649 -17.375 3.072 1 96.25 168 PHE B N 1
ATOM 3926 C CA . PHE B 1 168 ? -0.358 -16.641 2.32 1 96.25 168 PHE B CA 1
ATOM 3927 C C . PHE B 1 168 ? -0.457 -17.172 0.892 1 96.25 168 PHE B C 1
ATOM 3929 O O . PHE B 1 168 ? 0.499 -17.734 0.368 1 96.25 168 PHE B O 1
ATOM 3936 N N . TYR B 1 169 ? -1.643 -17.094 0.311 1 97.75 169 TYR B N 1
ATOM 3937 C CA . TYR B 1 169 ? -1.722 -17.484 -1.091 1 97.75 169 TYR B CA 1
ATOM 3938 C C . TYR B 1 169 ? -2.801 -16.703 -1.82 1 97.75 169 TYR B C 1
ATOM 3940 O O . TYR B 1 169 ? -3.703 -16.141 -1.19 1 97.75 169 TYR B O 1
ATOM 3948 N N . ILE B 1 170 ? -2.623 -16.594 -3.082 1 97.94 170 ILE B N 1
ATOM 3949 C CA . ILE B 1 170 ? -3.588 -16.078 -4.047 1 97.94 170 ILE B CA 1
ATOM 3950 C C . ILE B 1 170 ? -3.832 -17.125 -5.137 1 97.94 170 ILE B C 1
ATOM 3952 O O . ILE B 1 170 ? -2.896 -17.781 -5.594 1 97.94 170 ILE B O 1
ATOM 3956 N N . PHE B 1 171 ? -5.078 -17.312 -5.488 1 98.56 171 PHE B N 1
ATOM 3957 C CA . PHE B 1 171 ? -5.461 -18.234 -6.555 1 98.56 171 PHE B CA 1
ATOM 3958 C C . PHE B 1 171 ? -6.254 -17.5 -7.633 1 98.56 171 PHE B C 1
ATOM 3960 O O . PHE B 1 171 ? -7.332 -16.969 -7.363 1 98.56 171 PHE B O 1
ATOM 3967 N N . ASN B 1 172 ? -5.703 -17.5 -8.844 1 98.38 172 ASN B N 1
ATOM 3968 C CA . ASN B 1 172 ? -6.324 -16.781 -9.945 1 98.38 172 ASN B CA 1
ATOM 3969 C C . ASN B 1 172 ? -6.797 -17.734 -11.039 1 98.38 172 ASN B C 1
ATOM 3971 O O . ASN B 1 172 ? -6.039 -18.609 -11.484 1 98.38 172 ASN B O 1
ATOM 3975 N N . LEU B 1 173 ? -8.023 -17.562 -11.43 1 98.44 173 LEU B N 1
ATOM 3976 C CA . LEU B 1 173 ? -8.508 -18.141 -12.688 1 98.44 173 LEU B CA 1
ATOM 3977 C C . LEU B 1 173 ? -8.391 -17.125 -13.82 1 98.44 173 LEU B C 1
ATOM 3979 O O . LEU B 1 173 ? -8.812 -15.977 -13.68 1 98.44 173 LEU B O 1
ATOM 3983 N N . TRP B 1 174 ? -7.855 -17.594 -14.938 1 96.31 174 TRP B N 1
ATOM 3984 C CA . TRP B 1 174 ? -7.613 -16.656 -16.047 1 96.31 174 TRP B CA 1
ATOM 3985 C C . TRP B 1 174 ? -8.336 -17.125 -17.312 1 96.31 174 TRP B C 1
ATOM 3987 O O . TRP B 1 174 ? -8.375 -18.312 -17.609 1 96.31 174 TRP B O 1
ATOM 3997 N N . HIS B 1 175 ? -8.82 -16.156 -18.047 1 95.19 175 HIS B N 1
ATOM 3998 C CA . HIS B 1 175 ? -9.359 -16.328 -19.391 1 95.19 175 HIS B CA 1
ATOM 3999 C C . HIS B 1 175 ? -8.68 -15.391 -20.391 1 95.19 175 HIS B C 1
ATOM 4001 O O . HIS B 1 175 ? -8.727 -14.172 -20.234 1 95.19 175 HIS B O 1
ATOM 4007 N N . TYR B 1 176 ? -8.023 -15.961 -21.312 1 91.25 176 TYR B N 1
ATOM 4008 C CA . TYR B 1 176 ? -7.438 -15.25 -22.438 1 91.25 176 TYR B CA 1
ATOM 4009 C C . TYR B 1 176 ? -8.266 -15.438 -23.703 1 91.25 176 TYR B C 1
ATOM 4011 O O . TYR B 1 176 ? -8.242 -16.5 -24.312 1 91.25 176 TYR B O 1
ATOM 4019 N N . PRO B 1 177 ? -8.875 -14.391 -24.078 1 87.94 177 PRO B N 1
ATOM 4020 C CA . PRO B 1 177 ? -9.703 -14.547 -25.266 1 87.94 177 PRO B CA 1
ATOM 4021 C C . PRO B 1 177 ? -8.875 -14.766 -26.531 1 87.94 177 PRO B C 1
ATOM 4023 O O . PRO B 1 177 ? -7.684 -14.445 -26.562 1 87.94 177 PRO B O 1
ATOM 4026 N N . SER B 1 178 ? -9.57 -15.328 -27.453 1 84.12 178 SER B N 1
ATOM 4027 C CA . SER B 1 178 ? -8.914 -15.484 -28.75 1 84.12 178 SER B CA 1
ATOM 4028 C C . SER B 1 178 ? -8.609 -14.133 -29.391 1 84.12 178 SER B C 1
ATOM 4030 O O . SER B 1 178 ? -9.344 -13.164 -29.172 1 84.12 178 SER B O 1
ATOM 4032 N N . ASN B 1 179 ? -7.438 -14.062 -29.891 1 76.25 179 ASN B N 1
ATOM 4033 C CA . ASN B 1 179 ? -7.035 -12.852 -30.594 1 76.25 179 ASN B CA 1
ATOM 4034 C C . ASN B 1 179 ? -6.363 -13.172 -31.922 1 76.25 179 ASN B C 1
ATOM 4036 O O . ASN B 1 179 ? -5.395 -13.93 -31.969 1 76.25 179 ASN B O 1
ATOM 4040 N N . SER B 1 180 ? -6.902 -12.625 -32.938 1 69.75 180 SER B N 1
ATOM 4041 C CA . SER B 1 180 ? -6.375 -12.898 -34.281 1 69.75 180 SER B CA 1
ATOM 4042 C C . SER B 1 180 ? -5.082 -12.125 -34.531 1 69.75 180 SER B C 1
ATOM 4044 O O . SER B 1 180 ? -4.32 -12.461 -35.438 1 69.75 180 SER B O 1
ATOM 4046 N N . ASP B 1 181 ? -4.891 -11.188 -33.719 1 70.44 181 ASP B N 1
ATOM 4047 C CA . ASP B 1 181 ? -3.674 -10.398 -33.875 1 70.44 181 ASP B CA 1
ATOM 4048 C C . ASP B 1 181 ? -2.496 -11.055 -33.156 1 70.44 181 ASP B C 1
ATOM 4050 O O . ASP B 1 181 ? -2.389 -10.992 -31.938 1 70.44 181 ASP B O 1
ATOM 4054 N N . SER B 1 182 ? -1.618 -11.641 -33.906 1 65 182 SER B N 1
ATOM 4055 C CA . SER B 1 182 ? -0.496 -12.422 -33.375 1 65 182 SER B CA 1
ATOM 4056 C C . SER B 1 182 ? 0.508 -11.539 -32.656 1 65 182 SER B C 1
ATOM 4058 O O . SER B 1 182 ? 1.389 -12.039 -31.953 1 65 182 SER B O 1
ATOM 4060 N N . SER B 1 183 ? 0.321 -10.312 -32.781 1 66.31 183 SER B N 1
ATOM 4061 C CA . SER B 1 183 ? 1.291 -9.406 -32.156 1 66.31 183 SER B CA 1
ATOM 4062 C C . SER B 1 183 ? 0.921 -9.094 -30.719 1 66.31 183 SER B C 1
ATOM 4064 O O . SER B 1 183 ? 1.734 -8.547 -29.969 1 66.31 183 SER B O 1
ATOM 4066 N N . LYS B 1 184 ? -0.209 -9.57 -30.359 1 72.06 184 LYS B N 1
ATOM 4067 C CA . LYS B 1 184 ? -0.665 -9.188 -29.016 1 72.06 184 LYS B CA 1
ATOM 4068 C C . LYS B 1 184 ? -0.428 -10.312 -28.016 1 72.06 184 LYS B C 1
ATOM 4070 O O . LYS B 1 184 ? -0.583 -11.484 -28.344 1 72.06 184 LYS B O 1
ATOM 4075 N N . PHE B 1 185 ? 0.074 -9.906 -27 1 77.38 185 PHE B N 1
ATOM 4076 C CA . PHE B 1 185 ? 0.266 -10.844 -25.906 1 77.38 185 PHE B CA 1
ATOM 4077 C C . PHE B 1 185 ? -0.941 -10.844 -24.984 1 77.38 185 PHE B C 1
ATOM 4079 O O . PHE B 1 185 ? -1.562 -9.805 -24.766 1 77.38 185 PHE B O 1
ATOM 4086 N N . GLY B 1 186 ? -1.287 -12.109 -24.578 1 79.69 186 GLY B N 1
ATOM 4087 C CA . GLY B 1 186 ? -2.227 -12.148 -23.469 1 79.69 186 GLY B CA 1
ATOM 4088 C C . GLY B 1 186 ? -1.717 -11.445 -22.234 1 79.69 186 GLY B C 1
ATOM 4089 O O . GLY B 1 186 ? -2.412 -10.602 -21.656 1 79.69 186 GLY B O 1
ATOM 4090 N N . ILE B 1 187 ? -0.526 -11.812 -21.859 1 84.31 187 ILE B N 1
ATOM 4091 C CA . ILE B 1 187 ? 0.217 -11.109 -20.828 1 84.31 187 ILE B CA 1
ATOM 4092 C C . ILE B 1 187 ? 1.678 -10.961 -21.25 1 84.31 187 ILE B C 1
ATOM 4094 O O . ILE B 1 187 ? 2.277 -11.898 -21.766 1 84.31 187 ILE B O 1
ATOM 4098 N N . GLY B 1 188 ? 2.262 -9.812 -21.078 1 85.75 188 GLY B N 1
ATOM 4099 C CA . GLY B 1 188 ? 3.639 -9.516 -21.453 1 85.75 188 GLY B CA 1
ATOM 4100 C C . GLY B 1 188 ? 4.652 -10.164 -20.516 1 85.75 188 GLY B C 1
ATOM 4101 O O . GLY B 1 188 ? 4.277 -10.844 -19.562 1 85.75 188 GLY B O 1
ATOM 4102 N N . GLN B 1 189 ? 5.949 -10.008 -20.906 1 89.81 189 GLN B N 1
ATOM 4103 C CA . GLN B 1 189 ? 7.031 -10.586 -20.109 1 89.81 189 GLN B CA 1
ATOM 4104 C C . GLN B 1 189 ? 7.012 -10.062 -18.688 1 89.81 189 GLN B C 1
ATOM 4106 O O . GLN B 1 189 ? 6.77 -8.875 -18.453 1 89.81 189 GLN B O 1
ATOM 4111 N N . HIS B 1 190 ? 7.168 -10.93 -17.75 1 92.12 190 HIS B N 1
ATOM 4112 C CA . HIS B 1 190 ? 7.156 -10.578 -16.344 1 92.12 190 HIS B CA 1
ATOM 4113 C C . HIS B 1 190 ? 7.73 -11.711 -15.484 1 92.12 190 HIS B C 1
ATOM 4115 O O . HIS B 1 190 ? 7.977 -12.805 -15.984 1 92.12 190 HIS B O 1
ATOM 4121 N N . THR B 1 191 ? 8.07 -11.367 -14.312 1 95.44 191 THR B N 1
ATOM 4122 C CA . THR B 1 191 ? 8.305 -12.344 -13.266 1 95.44 191 THR B CA 1
ATOM 4123 C C . THR B 1 191 ? 7.172 -12.32 -12.234 1 95.44 191 THR B C 1
ATOM 4125 O O . THR B 1 191 ? 6.422 -11.344 -12.156 1 95.44 191 THR B O 1
ATOM 4128 N N . ASP B 1 192 ? 6.988 -13.414 -11.602 1 96.5 192 ASP B N 1
ATOM 4129 C CA . ASP B 1 192 ? 6 -13.461 -10.523 1 96.5 192 ASP B CA 1
ATOM 4130 C C . ASP B 1 192 ? 6.566 -12.859 -9.234 1 96.5 192 ASP B C 1
ATOM 4132 O O . ASP B 1 192 ? 7.734 -13.07 -8.906 1 96.5 192 ASP B O 1
ATOM 4136 N N . TYR B 1 193 ? 5.773 -12.18 -8.477 1 95.69 193 TYR B N 1
ATOM 4137 C CA . TYR B 1 193 ? 6.191 -11.508 -7.246 1 95.69 193 TYR B CA 1
ATOM 4138 C C . TYR B 1 193 ? 6.473 -12.516 -6.145 1 95.69 193 TYR B C 1
ATOM 4140 O O . TYR B 1 193 ? 7.32 -12.281 -5.277 1 95.69 193 TYR B O 1
ATOM 4148 N N . GLU B 1 194 ? 5.793 -13.617 -6.156 1 97.19 194 GLU B N 1
ATOM 4149 C CA . GLU B 1 194 ? 5.613 -14.516 -5.02 1 97.19 194 GLU B CA 1
ATOM 4150 C C . GLU B 1 194 ? 6.781 -15.492 -4.895 1 97.19 194 GLU B C 1
ATOM 4152 O O . GLU B 1 194 ? 7.832 -15.289 -5.508 1 97.19 194 GLU B O 1
ATOM 4157 N N . ALA B 1 195 ? 6.664 -16.422 -3.973 1 98.31 195 ALA B N 1
ATOM 4158 C CA . ALA B 1 195 ? 7.727 -17.406 -3.777 1 98.31 195 ALA B CA 1
ATOM 4159 C C . ALA B 1 195 ? 7.625 -18.531 -4.809 1 98.31 195 ALA B C 1
ATOM 4161 O O . ALA B 1 195 ? 8.57 -18.766 -5.566 1 98.31 195 ALA B O 1
ATOM 4162 N N . PHE B 1 196 ? 6.461 -19.109 -4.871 1 98.62 196 PHE B N 1
ATOM 4163 C CA . PHE B 1 196 ? 6.223 -20.203 -5.816 1 98.62 196 PHE B CA 1
ATOM 4164 C C . PHE B 1 196 ? 4.902 -20 -6.547 1 98.62 196 PHE B C 1
ATOM 4166 O O . PHE B 1 196 ? 3.922 -19.547 -5.957 1 98.62 196 PHE B O 1
ATOM 4173 N N . THR B 1 197 ? 4.898 -20.359 -7.738 1 98.75 197 THR B N 1
ATOM 4174 C CA . THR B 1 197 ? 3.688 -20.391 -8.555 1 98.75 197 THR B CA 1
ATOM 4175 C C . THR B 1 197 ? 3.398 -21.812 -9.031 1 98.75 197 THR B C 1
ATOM 4177 O O . THR B 1 197 ? 4.293 -22.484 -9.531 1 98.75 197 THR B O 1
ATOM 4180 N N . PHE B 1 198 ? 2.262 -22.266 -8.805 1 98.69 198 PHE B N 1
ATOM 4181 C CA . PHE B 1 198 ? 1.737 -23.5 -9.367 1 98.69 198 PHE B CA 1
ATOM 4182 C C . PHE B 1 198 ? 0.727 -23.203 -10.469 1 98.69 198 PHE B C 1
ATOM 4184 O O . PHE B 1 198 ? -0.371 -22.719 -10.203 1 98.69 198 PHE B O 1
ATOM 4191 N N . LEU B 1 199 ? 1.134 -23.531 -11.664 1 98.12 199 LEU B N 1
ATOM 4192 C CA . LEU B 1 199 ? 0.352 -23.125 -12.828 1 98.12 199 LEU B CA 1
ATOM 4193 C C . LEU B 1 199 ? -0.253 -24.344 -13.516 1 98.12 199 LEU B C 1
ATOM 4195 O O . LEU B 1 199 ? 0.454 -25.312 -13.812 1 98.12 199 LEU B O 1
ATOM 4199 N N . LEU B 1 200 ? -1.545 -24.297 -13.68 1 96.56 200 LEU B N 1
ATOM 4200 C CA . LEU B 1 200 ? -2.295 -25.281 -14.461 1 96.56 200 LEU B CA 1
ATOM 4201 C C . LEU B 1 200 ? -2.961 -24.609 -15.664 1 96.56 200 LEU B C 1
ATOM 4203 O O . LEU B 1 200 ? -3.438 -23.484 -15.57 1 96.56 200 LEU B O 1
ATOM 4207 N N . GLN B 1 201 ? -2.932 -25.25 -16.734 1 92.69 201 GLN B N 1
ATOM 4208 C CA . GLN B 1 201 ? -3.443 -24.656 -17.953 1 92.69 201 GLN B CA 1
ATOM 4209 C C . GLN B 1 201 ? -4.176 -25.672 -18.812 1 92.69 201 GLN B C 1
ATOM 4211 O O . GLN B 1 201 ? -3.984 -26.875 -18.656 1 92.69 201 GLN B O 1
ATOM 4216 N N . ASP B 1 202 ? -5.008 -25.203 -19.734 1 93 202 ASP B N 1
ATOM 4217 C CA . ASP B 1 202 ? -5.656 -26.078 -20.703 1 93 202 ASP B CA 1
ATOM 4218 C C . ASP B 1 202 ? -4.672 -26.5 -21.781 1 93 202 ASP B C 1
ATOM 4220 O O . ASP B 1 202 ? -3.457 -26.438 -21.594 1 93 202 ASP B O 1
ATOM 4224 N N . ASP B 1 203 ? -5.207 -26.984 -22.859 1 91.62 203 ASP B N 1
ATOM 4225 C CA . ASP B 1 203 ? -4.344 -27.625 -23.844 1 91.62 203 ASP B CA 1
ATOM 4226 C C . ASP B 1 203 ? -3.959 -26.656 -24.953 1 91.62 203 ASP B C 1
ATOM 4228 O O . ASP B 1 203 ? -3.373 -27.047 -25.969 1 91.62 203 ASP B O 1
ATOM 4232 N N . VAL B 1 204 ? -4.211 -25.406 -24.828 1 88.88 204 VAL B N 1
ATOM 4233 C CA . VAL B 1 204 ? -4.055 -24.453 -25.922 1 88.88 204 VAL B CA 1
ATOM 4234 C C . VAL B 1 204 ? -2.586 -24.047 -26.031 1 88.88 204 VAL B C 1
ATOM 4236 O O . VAL B 1 204 ? -2.082 -23.844 -27.141 1 88.88 204 VAL B O 1
ATOM 4239 N N . GLY B 1 205 ? -1.907 -23.969 -24.891 1 89.25 205 GLY B N 1
ATOM 4240 C CA . GLY B 1 205 ? -0.512 -23.562 -24.906 1 89.25 205 GLY B CA 1
ATOM 4241 C C . GLY B 1 205 ? -0.334 -22.062 -24.953 1 89.25 205 GLY B C 1
ATOM 4242 O O . GLY B 1 205 ? -1.181 -21.312 -24.453 1 89.25 205 GLY B O 1
ATOM 4243 N N . GLY B 1 206 ? 0.944 -21.609 -25.375 1 89.38 206 GLY B N 1
ATOM 4244 C CA . GLY B 1 206 ? 1.23 -20.188 -25.516 1 89.38 206 GLY B CA 1
ATOM 4245 C C . GLY B 1 206 ? 2.205 -19.672 -24.469 1 89.38 206 GLY B C 1
ATOM 4246 O O . GLY B 1 206 ? 2.797 -18.609 -24.625 1 89.38 206 GLY B O 1
ATOM 4247 N N . LEU B 1 207 ? 2.377 -20.375 -23.422 1 92.94 207 LEU B N 1
ATOM 4248 C CA . LEU B 1 207 ? 3.297 -19.969 -22.359 1 92.94 207 LEU B CA 1
ATOM 4249 C C . LEU B 1 207 ? 4.746 -20.141 -22.812 1 92.94 207 LEU B C 1
ATOM 4251 O O . LEU B 1 207 ? 5.102 -21.156 -23.406 1 92.94 207 LEU B O 1
ATOM 4255 N N . GLN B 1 208 ? 5.508 -19.078 -22.562 1 93.38 208 GLN B N 1
ATOM 4256 C CA . GLN B 1 208 ? 6.934 -19.125 -22.875 1 93.38 208 GLN B CA 1
ATOM 4257 C C . GLN B 1 208 ? 7.766 -18.656 -21.688 1 93.38 208 GLN B C 1
ATOM 4259 O O . GLN B 1 208 ? 7.312 -17.828 -20.891 1 93.38 208 GLN B O 1
ATOM 4264 N N . VAL B 1 209 ? 8.93 -19.203 -21.594 1 95.56 209 VAL B N 1
ATOM 4265 C CA . VAL B 1 209 ? 9.898 -18.781 -20.594 1 95.56 209 VAL B CA 1
ATOM 4266 C C . VAL B 1 209 ? 11.195 -18.344 -21.281 1 95.56 209 VAL B C 1
ATOM 4268 O O . VAL B 1 209 ? 11.578 -18.891 -22.297 1 95.56 209 VAL B O 1
ATOM 4271 N N . GLN B 1 210 ? 11.82 -17.375 -20.672 1 94.81 210 GLN B N 1
ATOM 4272 C CA . GLN B 1 210 ? 13.07 -16.859 -21.203 1 94.81 210 GLN B CA 1
ATOM 4273 C C . GLN B 1 210 ? 14.273 -17.594 -20.641 1 94.81 210 GLN B C 1
ATOM 4275 O O . GLN B 1 210 ? 14.391 -17.766 -19.438 1 94.81 210 GLN B O 1
ATOM 4280 N N . LYS B 1 211 ? 15.164 -17.969 -21.5 1 93.31 211 LYS B N 1
ATOM 4281 C CA . LYS B 1 211 ? 16.406 -18.594 -21.078 1 93.31 211 LYS B CA 1
ATOM 4282 C C . LYS B 1 211 ? 17.453 -17.562 -20.672 1 93.31 211 LYS B C 1
ATOM 4284 O O . LYS B 1 211 ? 17.234 -16.359 -20.859 1 93.31 211 LYS B O 1
ATOM 4289 N N . LYS B 1 212 ? 18.484 -18.125 -20.109 1 88.5 212 LYS B N 1
ATOM 4290 C CA . LYS B 1 212 ? 19.547 -17.25 -19.625 1 88.5 212 LYS B CA 1
ATOM 4291 C C . LYS B 1 212 ? 20.172 -16.453 -20.781 1 88.5 212 LYS B C 1
ATOM 4293 O O . LYS B 1 212 ? 20.609 -15.32 -20.578 1 88.5 212 LYS B O 1
ATOM 4298 N N . ASP B 1 213 ? 20.141 -17 -21.953 1 90.44 213 ASP B N 1
ATOM 4299 C CA . ASP B 1 213 ? 20.75 -16.328 -23.094 1 90.44 213 ASP B CA 1
ATOM 4300 C C . ASP B 1 213 ? 19.781 -15.344 -23.75 1 90.44 213 ASP B C 1
ATOM 4302 O O . ASP B 1 213 ? 20.109 -14.75 -24.781 1 90.44 213 ASP B O 1
ATOM 4306 N N . GLY B 1 214 ? 18.594 -15.266 -23.203 1 91.38 214 GLY B N 1
ATOM 4307 C CA . GLY B 1 214 ? 17.625 -14.305 -23.703 1 91.38 214 GLY B CA 1
ATOM 4308 C C . GLY B 1 214 ? 16.625 -14.914 -24.672 1 91.38 214 GLY B C 1
ATOM 4309 O O . GLY B 1 214 ? 15.625 -14.297 -25 1 91.38 214 GLY B O 1
ATOM 4310 N N . SER B 1 215 ? 16.953 -16.125 -25.109 1 93.44 215 SER B N 1
ATOM 4311 C CA . SER B 1 215 ? 16.031 -16.781 -26.031 1 93.44 215 SER B CA 1
ATOM 4312 C C . SER B 1 215 ? 14.805 -17.312 -25.297 1 93.44 215 SER B C 1
ATOM 4314 O O . SER B 1 215 ? 14.836 -17.484 -24.078 1 93.44 215 SER B O 1
ATOM 4316 N N . TRP B 1 216 ? 13.758 -17.578 -26.062 1 93.06 216 TRP B N 1
ATOM 4317 C CA . TRP B 1 216 ? 12.492 -18.031 -25.484 1 93.06 216 TRP B CA 1
ATOM 4318 C C . TRP B 1 216 ? 12.234 -19.5 -25.828 1 93.06 216 TRP B C 1
ATOM 4320 O O . TRP B 1 216 ? 12.492 -19.938 -26.953 1 93.06 216 TRP B O 1
ATOM 4330 N N . ILE B 1 217 ? 11.695 -20.203 -24.906 1 93.19 217 ILE B N 1
ATOM 4331 C CA . ILE B 1 217 ? 11.273 -21.562 -25.156 1 93.19 217 ILE B CA 1
ATOM 4332 C C . ILE B 1 217 ? 9.789 -21.719 -24.797 1 93.19 217 ILE B C 1
ATOM 4334 O O . ILE B 1 217 ? 9.305 -21.109 -23.844 1 93.19 217 ILE B O 1
ATOM 4338 N N . ASP B 1 218 ? 9.109 -22.594 -25.547 1 93.06 218 ASP B N 1
ATOM 4339 C CA . ASP B 1 218 ? 7.711 -22.906 -25.25 1 93.06 218 ASP B CA 1
ATOM 4340 C C . ASP B 1 218 ? 7.594 -23.828 -24.047 1 93.06 218 ASP B C 1
ATOM 4342 O O . ASP B 1 218 ? 8.461 -24.672 -23.812 1 93.06 218 ASP B O 1
ATOM 4346 N N . VAL B 1 219 ? 6.547 -23.578 -23.328 1 94.38 219 VAL B N 1
ATOM 4347 C CA . VAL B 1 219 ? 6.195 -24.422 -22.188 1 94.38 219 VAL B CA 1
ATOM 4348 C C . VAL B 1 219 ? 4.828 -25.062 -22.422 1 94.38 219 VAL B C 1
ATOM 4350 O O . VAL B 1 219 ? 3.822 -24.609 -21.875 1 94.38 219 VAL B O 1
ATOM 4353 N N . PRO B 1 220 ? 4.824 -26.141 -23.203 1 93.62 220 PRO B N 1
ATOM 4354 C CA . PRO B 1 220 ? 3.535 -26.766 -23.516 1 93.62 220 PRO B CA 1
ATOM 4355 C C . PRO B 1 220 ? 2.863 -27.406 -22.312 1 93.62 220 PRO B C 1
ATOM 4357 O O . PRO B 1 220 ? 3.549 -27.859 -21.391 1 93.62 220 PRO B O 1
ATOM 4360 N N . PRO B 1 221 ? 1.513 -27.422 -22.375 1 93.62 221 PRO B N 1
ATOM 4361 C CA . PRO B 1 221 ? 0.834 -28.172 -21.312 1 93.62 221 PRO B CA 1
ATOM 4362 C C . PRO B 1 221 ? 1.143 -29.656 -21.359 1 93.62 221 PRO B C 1
ATOM 4364 O O . PRO B 1 221 ? 1.283 -30.234 -22.438 1 93.62 221 PRO B O 1
ATOM 4367 N N . ILE B 1 222 ? 1.378 -30.219 -20.188 1 94.62 222 ILE B N 1
ATOM 4368 C CA . ILE B 1 222 ? 1.529 -31.656 -20.047 1 94.62 222 ILE B CA 1
ATOM 4369 C C . ILE B 1 222 ? 0.479 -32.188 -19.078 1 94.62 222 ILE B C 1
ATOM 4371 O O . ILE B 1 222 ? 0.468 -31.828 -17.906 1 94.62 222 ILE B O 1
ATOM 4375 N N . GLN B 1 223 ? -0.365 -33.062 -19.609 1 94.12 223 GLN B N 1
ATOM 4376 C CA . GLN B 1 223 ? -1.435 -33.625 -18.797 1 94.12 223 GLN B CA 1
ATOM 4377 C C . GLN B 1 223 ? -0.872 -34.312 -17.562 1 94.12 223 GLN B C 1
ATOM 4379 O O . GLN B 1 223 ? 0.13 -35.031 -17.656 1 94.12 22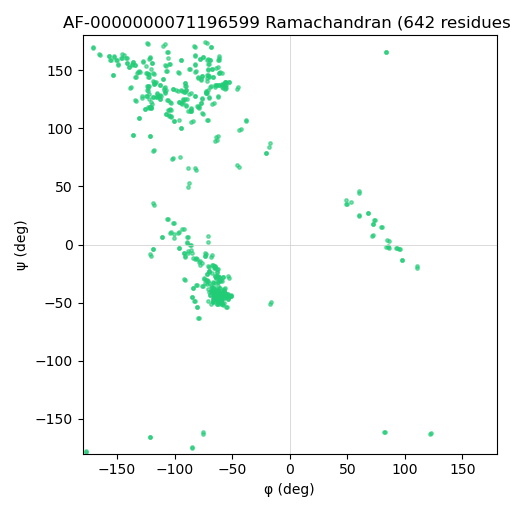3 GLN B O 1
ATOM 4384 N N . GLY B 1 224 ? -1.505 -34.094 -16.469 1 95.19 224 GLY B N 1
ATOM 4385 C CA . GLY B 1 224 ? -1.121 -34.75 -15.25 1 95.19 224 GLY B CA 1
ATOM 4386 C C . GLY B 1 224 ? -0 -34.062 -14.508 1 95.19 224 GLY B C 1
ATOM 4387 O O . GLY B 1 224 ? 0.462 -34.531 -13.469 1 95.19 224 GLY B O 1
ATOM 4388 N N . THR B 1 225 ? 0.425 -32.938 -15.016 1 96.88 225 THR B N 1
ATOM 4389 C CA . THR B 1 225 ? 1.496 -32.219 -14.352 1 96.88 225 THR B CA 1
ATOM 4390 C C . THR B 1 225 ? 1.024 -30.828 -13.922 1 96.88 225 THR B C 1
ATOM 4392 O O . THR B 1 225 ? 0.015 -30.328 -14.43 1 96.88 225 THR B O 1
ATOM 4395 N N . VAL B 1 226 ? 1.684 -30.281 -12.938 1 97.81 226 VAL B N 1
ATOM 4396 C CA . VAL B 1 226 ? 1.59 -28.891 -12.523 1 97.81 226 VAL B CA 1
ATOM 4397 C C . VAL B 1 226 ? 2.916 -28.188 -12.789 1 97.81 226 VAL B C 1
ATOM 4399 O O . VAL B 1 226 ? 3.982 -28.703 -12.453 1 97.81 226 VAL B O 1
ATOM 4402 N N . LEU B 1 227 ? 2.828 -27.094 -13.477 1 98 227 LEU B N 1
ATOM 4403 C CA . LEU B 1 227 ? 4.043 -26.297 -13.672 1 98 227 LEU B CA 1
ATOM 4404 C C . LEU B 1 227 ? 4.391 -25.531 -12.406 1 98 227 LEU B C 1
ATOM 4406 O O . LEU B 1 227 ? 3.561 -24.781 -11.883 1 98 227 LEU B O 1
ATOM 4410 N N . VAL B 1 228 ? 5.613 -25.703 -11.922 1 98.62 228 VAL B N 1
ATOM 4411 C CA . VAL B 1 228 ? 6.078 -25 -10.719 1 98.62 228 VAL B CA 1
ATOM 4412 C C . VAL B 1 228 ? 7.164 -24 -11.094 1 98.62 228 VAL B C 1
ATOM 4414 O O . VAL B 1 228 ? 8.141 -24.344 -11.758 1 98.62 228 VAL B O 1
ATOM 4417 N N . MET B 1 229 ? 6.992 -22.75 -10.648 1 98.38 229 MET B N 1
ATOM 4418 C CA . MET B 1 229 ? 7.957 -21.672 -10.906 1 98.38 229 MET B CA 1
ATOM 4419 C C . MET B 1 229 ? 8.273 -20.906 -9.625 1 98.38 229 MET B C 1
ATOM 4421 O O . MET B 1 229 ? 7.406 -20.75 -8.766 1 98.38 229 MET B O 1
ATOM 4425 N N . ILE B 1 230 ? 9.477 -20.406 -9.5 1 98.44 230 ILE B N 1
ATOM 4426 C CA . ILE B 1 230 ? 9.82 -19.547 -8.375 1 98.44 230 ILE B CA 1
ATOM 4427 C C . ILE B 1 230 ? 9.641 -18.078 -8.773 1 98.44 230 ILE B C 1
ATOM 4429 O O . ILE B 1 230 ? 9.594 -17.75 -9.961 1 98.44 230 ILE B O 1
ATOM 4433 N N . GLY B 1 231 ? 9.5 -17.25 -7.816 1 98.25 231 GLY B N 1
ATOM 4434 C CA . GLY B 1 231 ? 9.289 -15.836 -8.078 1 98.25 231 GLY B CA 1
ATOM 4435 C C . GLY B 1 231 ? 10.352 -14.945 -7.453 1 98.25 231 GLY B C 1
ATOM 4436 O O . GLY B 1 231 ? 11.422 -15.422 -7.078 1 98.25 231 GLY B O 1
ATOM 4437 N N . ASP B 1 232 ? 10.062 -13.672 -7.406 1 97.69 232 ASP B N 1
ATOM 4438 C CA . ASP B 1 232 ? 10.984 -12.633 -6.969 1 97.69 232 ASP B CA 1
ATOM 4439 C C . ASP B 1 232 ? 11.391 -12.836 -5.508 1 97.69 232 ASP B C 1
ATOM 4441 O O . ASP B 1 232 ? 12.5 -12.492 -5.113 1 97.69 232 ASP B O 1
ATOM 4445 N N . ALA B 1 233 ? 10.461 -13.383 -4.703 1 97.94 233 ALA B N 1
ATOM 4446 C CA . ALA B 1 233 ? 10.781 -13.602 -3.293 1 97.94 233 ALA B CA 1
ATOM 4447 C C . ALA B 1 233 ? 11.945 -14.578 -3.137 1 97.94 233 ALA B C 1
ATOM 4449 O O . ALA B 1 233 ? 12.875 -14.32 -2.369 1 97.94 233 ALA B O 1
ATOM 4450 N N . ILE B 1 234 ? 11.891 -15.672 -3.881 1 97.94 234 ILE B N 1
ATOM 4451 C CA . ILE B 1 234 ? 12.961 -16.656 -3.82 1 97.94 234 ILE B CA 1
ATOM 4452 C C . ILE B 1 234 ? 14.25 -16.047 -4.375 1 97.94 234 ILE B C 1
ATOM 4454 O O . ILE B 1 234 ? 15.328 -16.219 -3.801 1 97.94 234 ILE B O 1
ATOM 4458 N N . GLU B 1 235 ? 14.148 -15.375 -5.504 1 97.94 235 GLU B N 1
ATOM 4459 C CA . GLU B 1 235 ? 15.305 -14.695 -6.066 1 97.94 235 GLU B CA 1
ATOM 4460 C C . GLU B 1 235 ? 15.938 -13.75 -5.047 1 97.94 235 GLU B C 1
ATOM 4462 O O . GLU B 1 235 ? 17.172 -13.695 -4.914 1 97.94 235 GLU B O 1
ATOM 4467 N N . SER B 1 236 ? 15.133 -13.023 -4.328 1 97.38 236 SER B N 1
ATOM 4468 C CA . SER B 1 236 ? 15.594 -12.07 -3.322 1 97.38 236 SER B CA 1
ATOM 4469 C C . SER B 1 236 ? 16.266 -12.789 -2.148 1 97.38 236 SER B C 1
ATOM 4471 O O . SER B 1 236 ? 17.375 -12.43 -1.75 1 97.38 236 SER B O 1
ATOM 4473 N N . TRP B 1 237 ? 15.609 -13.844 -1.605 1 97.12 237 TRP B N 1
ATOM 4474 C CA . TRP B 1 237 ? 16.156 -14.609 -0.489 1 97.12 237 TRP B CA 1
ATOM 4475 C C . TRP B 1 237 ? 17.531 -15.188 -0.846 1 97.12 237 TRP B C 1
ATOM 4477 O O . TRP B 1 237 ? 18.375 -15.375 0.028 1 97.12 237 TRP B O 1
ATOM 4487 N N . THR B 1 238 ? 17.75 -15.438 -2.123 1 97 238 THR B N 1
ATOM 4488 C CA . THR B 1 238 ? 18.953 -16.156 -2.523 1 97 238 THR B CA 1
ATOM 4489 C C . THR B 1 238 ? 19.906 -15.234 -3.283 1 97 238 THR B C 1
ATOM 4491 O O . THR B 1 238 ? 20.891 -15.695 -3.875 1 97 238 THR B O 1
ATOM 4494 N N . LYS B 1 239 ? 19.562 -13.953 -3.334 1 96.94 239 LYS B N 1
ATOM 4495 C CA . LYS B 1 239 ? 20.344 -12.945 -4.035 1 96.94 239 LYS B CA 1
ATOM 4496 C C . LYS B 1 239 ? 20.688 -13.398 -5.449 1 96.94 239 LYS B C 1
ATOM 4498 O O . LYS B 1 239 ? 21.844 -13.289 -5.879 1 96.94 239 LYS B O 1
ATOM 4503 N N . GLY B 1 240 ? 19.75 -14.117 -6.051 1 96.44 240 GLY B N 1
ATOM 4504 C CA . GLY B 1 240 ? 19.906 -14.445 -7.461 1 96.44 240 GLY B CA 1
ATOM 4505 C C . GLY B 1 240 ? 20.531 -15.805 -7.691 1 96.44 240 GLY B C 1
ATOM 4506 O O . GLY B 1 240 ? 20.688 -16.234 -8.836 1 96.44 240 GLY B O 1
ATOM 4507 N N . LEU B 1 241 ? 20.922 -16.484 -6.645 1 96.38 241 LEU B N 1
ATOM 4508 C CA . LEU B 1 241 ? 21.344 -17.859 -6.855 1 96.38 241 LEU B CA 1
ATOM 4509 C C . LEU B 1 241 ? 20.266 -18.656 -7.578 1 96.38 241 LEU B C 1
ATOM 4511 O O . LEU B 1 241 ? 20.562 -19.484 -8.445 1 96.38 241 LEU B O 1
ATOM 4515 N N . TYR B 1 242 ? 19.094 -18.516 -7.188 1 97.06 242 TYR B N 1
ATOM 4516 C CA . TYR B 1 242 ? 17.891 -18.938 -7.91 1 97.06 242 TYR B CA 1
ATOM 4517 C C . TYR B 1 242 ? 17.156 -17.734 -8.5 1 97.06 242 TYR B C 1
ATOM 4519 O O . TYR B 1 242 ? 16.75 -16.828 -7.77 1 97.06 242 TYR B O 1
ATOM 4527 N N . LYS B 1 243 ? 16.922 -17.734 -9.75 1 96.88 243 LYS B N 1
ATOM 4528 C CA . LYS B 1 243 ? 16.344 -16.562 -10.422 1 96.88 243 LYS B CA 1
ATOM 4529 C C . LYS B 1 243 ? 14.906 -16.828 -10.844 1 96.88 243 LYS B C 1
ATOM 4531 O O . LYS B 1 243 ? 14.586 -17.906 -11.352 1 96.88 243 LYS B O 1
ATOM 4536 N N . ALA B 1 244 ? 14.086 -15.852 -10.57 1 97.44 244 ALA B N 1
ATOM 4537 C CA . ALA B 1 244 ? 12.719 -15.93 -11.07 1 97.44 244 ALA B CA 1
ATOM 4538 C C . ALA B 1 244 ? 12.695 -15.945 -12.594 1 97.44 244 ALA B C 1
ATOM 4540 O O . ALA B 1 244 ? 13.281 -15.078 -13.242 1 97.44 244 ALA B O 1
ATOM 4541 N N . PRO B 1 245 ? 12.031 -16.891 -13.156 1 96.69 245 PRO B N 1
ATOM 4542 C CA . PRO B 1 245 ? 12 -16.938 -14.617 1 96.69 245 PRO B CA 1
ATOM 4543 C C . PRO B 1 245 ? 11.117 -15.844 -15.219 1 96.69 245 PRO B C 1
ATOM 4545 O O . PRO B 1 245 ? 9.977 -15.648 -14.781 1 96.69 245 PRO B O 1
ATOM 4548 N N . VAL B 1 246 ? 11.68 -15.172 -16.172 1 95.5 246 VAL B N 1
ATOM 4549 C CA . VAL B 1 246 ? 10.859 -14.281 -17 1 95.5 246 VAL B CA 1
ATOM 4550 C C . VAL B 1 246 ? 9.977 -15.109 -17.922 1 95.5 246 VAL B C 1
ATOM 4552 O O . VAL B 1 246 ? 10.453 -16.047 -18.578 1 95.5 246 VAL B O 1
ATOM 4555 N N . HIS B 1 247 ? 8.727 -14.812 -17.953 1 94.5 247 HIS B N 1
ATOM 4556 C CA . HIS B 1 247 ? 7.816 -15.586 -18.797 1 94.5 247 HIS B CA 1
ATOM 4557 C C . HIS B 1 247 ? 6.719 -14.711 -19.375 1 94.5 247 HIS B C 1
ATOM 4559 O O . HIS B 1 247 ? 6.543 -13.562 -18.953 1 94.5 247 HIS B O 1
ATOM 4565 N N . ARG B 1 248 ? 6.055 -15.203 -20.375 1 90.81 248 ARG B N 1
ATOM 4566 C CA . ARG B 1 248 ? 4.984 -14.516 -21.094 1 90.81 248 ARG B CA 1
ATOM 4567 C C . ARG B 1 248 ? 4.008 -15.516 -21.703 1 90.81 248 ARG B C 1
ATOM 4569 O O . ARG B 1 248 ? 4.273 -16.719 -21.719 1 90.81 248 ARG B O 1
ATOM 4576 N N . VAL B 1 249 ? 2.82 -15.016 -22.047 1 89.31 249 VAL B N 1
ATOM 4577 C CA . VAL B 1 249 ? 1.835 -15.844 -22.719 1 89.31 249 VAL B CA 1
ATOM 4578 C C . VAL B 1 249 ? 1.481 -15.227 -24.078 1 89.31 249 VAL B C 1
ATOM 4580 O O . VAL B 1 249 ? 1.06 -14.07 -24.141 1 89.31 249 VAL B O 1
ATOM 4583 N N . LYS B 1 250 ? 1.646 -15.938 -25.125 1 82.81 250 LYS B N 1
ATOM 4584 C CA . LYS B 1 250 ? 1.247 -15.531 -26.469 1 82.81 250 LYS B CA 1
ATOM 4585 C C . LYS B 1 250 ? -0.153 -16.031 -26.812 1 82.81 250 LYS B C 1
ATOM 4587 O O . LYS B 1 250 ? -0.434 -17.234 -26.688 1 82.81 250 LYS B O 1
ATOM 4592 N N . ASN B 1 251 ? -1.068 -15.117 -27.156 1 74.94 251 ASN B N 1
ATOM 4593 C CA . ASN B 1 251 ? -2.41 -15.508 -27.562 1 74.94 251 ASN B CA 1
ATOM 4594 C C . ASN B 1 251 ? -2.477 -15.781 -29.062 1 74.94 251 ASN B C 1
ATOM 4596 O O . ASN B 1 251 ? -2.426 -14.859 -29.875 1 74.94 251 ASN B O 1
ATOM 4600 N N . THR B 1 252 ? -1.905 -16.703 -29.672 1 65.81 252 THR B N 1
ATOM 4601 C CA . THR B 1 252 ? -1.808 -16.766 -31.125 1 65.81 252 THR B CA 1
ATOM 4602 C C . THR B 1 252 ? -2.852 -17.734 -31.688 1 65.81 252 THR B C 1
ATOM 4604 O O . THR B 1 252 ? -2.887 -17.969 -32.906 1 65.81 252 THR B O 1
ATOM 4607 N N . THR B 1 253 ? -3.828 -17.969 -30.828 1 68.19 253 THR B N 1
ATOM 4608 C CA . THR B 1 253 ? -4.664 -19 -31.422 1 68.19 253 THR B CA 1
ATOM 4609 C C . THR B 1 253 ? -6.105 -18.516 -31.562 1 68.19 253 THR B C 1
ATOM 4611 O O . THR B 1 253 ? -6.457 -17.453 -31.062 1 68.19 253 THR B O 1
ATOM 4614 N N . SER B 1 254 ? -6.777 -19.125 -32.375 1 76.81 254 SER B N 1
ATOM 4615 C CA . SER B 1 254 ? -8.203 -18.906 -32.625 1 76.81 254 SER B CA 1
ATOM 4616 C C . SER B 1 254 ? -9.047 -19.406 -31.469 1 76.81 254 SER B C 1
ATOM 4618 O O . SER B 1 254 ? -10.281 -19.344 -31.516 1 76.81 254 SER B O 1
ATOM 4620 N N . GLN B 1 255 ? -8.352 -19.781 -30.438 1 86.44 255 GLN B N 1
ATOM 4621 C CA . GLN B 1 255 ? -9.109 -20.297 -29.312 1 86.44 255 GLN B CA 1
ATOM 4622 C C . GLN B 1 255 ? -8.789 -19.547 -28.031 1 86.44 255 GLN B C 1
ATOM 4624 O O . GLN B 1 255 ? -7.664 -19.062 -27.844 1 86.44 255 GLN B O 1
ATOM 4629 N N . SER B 1 256 ? -9.789 -19.578 -27.172 1 90.62 256 SER B N 1
ATOM 4630 C CA . SER B 1 256 ? -9.57 -19.047 -25.828 1 90.62 256 SER B CA 1
ATOM 4631 C C . SER B 1 256 ? -8.672 -19.953 -25 1 90.62 256 SER B C 1
ATOM 4633 O O . SER B 1 256 ? -8.766 -21.172 -25.109 1 90.62 256 SER B O 1
ATOM 4635 N N . ARG B 1 257 ? -7.867 -19.312 -24.281 1 92.31 257 ARG B N 1
ATOM 4636 C CA . ARG B 1 257 ? -7.004 -20.016 -23.344 1 92.31 257 ARG B CA 1
ATOM 4637 C C . ARG B 1 257 ? -7.465 -19.797 -21.906 1 92.31 257 ARG B C 1
ATOM 4639 O O . ARG B 1 257 ? -7.82 -18.688 -21.516 1 92.31 257 ARG B O 1
ATOM 4646 N N . TYR B 1 258 ? -7.547 -20.906 -21.141 1 95.19 258 TYR B N 1
ATOM 4647 C CA . TYR B 1 258 ? -7.852 -20.844 -19.719 1 95.19 258 TYR B CA 1
ATOM 4648 C C . TYR B 1 258 ? -6.703 -21.391 -18.891 1 95.19 258 TYR B C 1
ATOM 4650 O O . TYR B 1 258 ? -6.074 -22.391 -19.266 1 95.19 258 TYR B O 1
ATOM 4658 N N . SER B 1 259 ? -6.422 -20.734 -17.844 1 96.31 259 SER B N 1
ATOM 4659 C CA . SER B 1 259 ? -5.367 -21.188 -16.938 1 96.31 259 SER B CA 1
ATOM 4660 C C . SER B 1 259 ? -5.699 -20.844 -15.492 1 96.31 259 SER B C 1
ATOM 4662 O O . SER B 1 259 ? -6.621 -20.078 -15.227 1 96.31 259 SER B O 1
ATOM 4664 N N . MET B 1 260 ? -5.062 -21.516 -14.633 1 98.06 260 MET B N 1
ATOM 4665 C CA . MET B 1 260 ? -5.172 -21.312 -13.188 1 98.06 260 MET B CA 1
ATOM 4666 C C . MET B 1 260 ? -3.797 -21.141 -12.555 1 98.06 260 MET B C 1
ATOM 4668 O O . MET B 1 260 ? -2.898 -21.953 -12.766 1 98.06 260 MET B O 1
ATOM 4672 N N . ALA B 1 261 ? -3.627 -20.094 -11.812 1 98.38 261 ALA B N 1
ATOM 4673 C CA . ALA B 1 261 ? -2.348 -19.812 -11.172 1 98.38 261 ALA B CA 1
ATOM 4674 C C . ALA B 1 261 ? -2.51 -19.703 -9.656 1 98.38 261 ALA B C 1
ATOM 4676 O O . ALA B 1 261 ? -3.281 -18.875 -9.156 1 98.38 261 ALA B O 1
ATOM 4677 N N . PHE B 1 262 ? -1.862 -20.578 -8.945 1 98.75 262 PHE B N 1
ATOM 4678 C CA . PHE B 1 262 ? -1.809 -20.562 -7.492 1 98.75 262 PHE B CA 1
ATOM 4679 C C . PHE B 1 262 ? -0.469 -20.016 -7.008 1 98.75 262 PHE B C 1
ATOM 4681 O O . PHE B 1 262 ? 0.573 -20.641 -7.223 1 98.75 262 PHE B O 1
ATOM 4688 N N . PHE B 1 263 ? -0.528 -18.906 -6.348 1 98.75 263 PHE B N 1
ATOM 4689 C CA . PHE B 1 263 ? 0.669 -18.234 -5.855 1 98.75 263 PHE B CA 1
ATOM 4690 C C . PHE B 1 263 ? 0.873 -18.516 -4.371 1 98.75 263 PHE B C 1
ATOM 4692 O O . PHE B 1 263 ? 0.145 -17.984 -3.529 1 98.75 263 PHE B O 1
ATOM 4699 N N . PHE B 1 264 ? 1.833 -19.328 -4.109 1 98.56 264 PHE B N 1
ATOM 4700 C CA . PHE B 1 264 ? 2.189 -19.688 -2.742 1 98.56 264 PHE B CA 1
ATOM 4701 C C . PHE B 1 264 ? 3.25 -18.734 -2.197 1 98.56 264 PHE B C 1
ATOM 4703 O O . PHE B 1 264 ? 4.312 -18.562 -2.803 1 98.56 264 PHE B O 1
ATOM 4710 N N . GLN B 1 265 ? 2.936 -18.156 -1.083 1 97.62 265 GLN B N 1
ATOM 4711 C CA . GLN B 1 265 ? 3.699 -17 -0.612 1 97.62 265 GLN B CA 1
ATOM 4712 C C . GLN B 1 265 ? 3.988 -17.109 0.882 1 97.62 265 GLN B C 1
ATOM 4714 O O . GLN B 1 265 ? 3.312 -17.844 1.601 1 97.62 265 GLN B O 1
ATOM 4719 N N . PRO B 1 266 ? 5.059 -16.406 1.367 1 97.06 266 PRO B N 1
ATOM 4720 C CA . PRO B 1 266 ? 5.273 -16.344 2.814 1 97.06 266 PRO B CA 1
ATOM 4721 C C . PRO B 1 266 ? 4.203 -15.523 3.537 1 97.06 266 PRO B C 1
ATOM 4723 O O . PRO B 1 266 ? 3.375 -14.875 2.891 1 97.06 266 PRO B O 1
ATOM 4726 N N . ASN B 1 267 ? 4.324 -15.672 4.82 1 94.69 267 ASN B N 1
ATOM 4727 C CA . ASN B 1 267 ? 3.502 -14.789 5.641 1 94.69 267 ASN B CA 1
ATOM 4728 C C . ASN B 1 267 ? 3.697 -13.328 5.258 1 94.69 267 ASN B C 1
ATOM 4730 O O . ASN B 1 267 ? 4.824 -12.883 5.016 1 94.69 267 ASN B O 1
ATOM 4734 N N . LEU B 1 268 ? 2.59 -12.562 5.246 1 93.06 268 LEU B N 1
ATOM 4735 C CA . LEU B 1 268 ? 2.633 -11.18 4.777 1 93.06 268 LEU B CA 1
ATOM 4736 C C . LEU B 1 268 ? 3.508 -10.328 5.688 1 93.06 268 LEU B C 1
ATOM 4738 O O . LEU B 1 268 ? 3.955 -9.25 5.289 1 93.06 268 LEU B O 1
ATOM 4742 N N . GLU B 1 269 ? 3.791 -10.727 6.887 1 90.12 269 GLU B N 1
ATOM 4743 C CA . GLU B 1 269 ? 4.617 -9.969 7.828 1 90.12 269 GLU B CA 1
ATOM 4744 C C . GLU B 1 269 ? 6.094 -10.328 7.672 1 90.12 269 GLU B C 1
ATOM 4746 O O . GLU B 1 269 ? 6.949 -9.75 8.352 1 90.12 269 GLU B O 1
ATOM 4751 N N . THR B 1 270 ? 6.383 -11.164 6.75 1 93.88 270 THR B N 1
ATOM 4752 C CA . THR B 1 270 ? 7.754 -11.617 6.551 1 93.88 270 THR B CA 1
ATOM 4753 C C . THR B 1 270 ? 8.633 -10.484 6.02 1 93.88 270 THR B C 1
ATOM 4755 O O . THR B 1 270 ? 8.211 -9.734 5.137 1 93.88 270 THR B O 1
ATOM 4758 N N . VAL B 1 271 ? 9.82 -10.383 6.605 1 94 271 VAL B N 1
ATOM 4759 C CA . VAL B 1 271 ? 10.852 -9.523 6.039 1 94 271 VAL B CA 1
ATOM 4760 C C . VAL B 1 271 ? 11.758 -10.336 5.117 1 94 271 VAL B C 1
ATOM 4762 O O . VAL B 1 271 ? 12.352 -11.328 5.539 1 94 271 VAL B O 1
ATOM 4765 N N . ILE B 1 272 ? 11.82 -9.938 3.881 1 96.31 272 ILE B N 1
ATOM 4766 C CA . ILE B 1 272 ? 12.68 -10.609 2.91 1 96.31 272 ILE B CA 1
ATOM 4767 C C . ILE B 1 272 ? 14.086 -10.031 2.977 1 96.31 272 ILE B C 1
ATOM 4769 O O . ILE B 1 272 ? 14.297 -8.844 2.695 1 96.31 272 ILE B O 1
ATOM 4773 N N . LYS B 1 273 ? 14.984 -10.82 3.367 1 95.75 273 LYS B N 1
ATOM 4774 C CA . LYS B 1 273 ? 16.422 -10.547 3.383 1 95.75 273 LYS B CA 1
ATOM 4775 C C . LYS B 1 273 ? 17.219 -11.781 2.98 1 95.75 273 LYS B C 1
ATOM 4777 O O . LYS B 1 273 ? 16.719 -12.906 3.074 1 95.75 273 LYS B O 1
ATOM 4782 N N . PRO B 1 274 ? 18.438 -11.539 2.496 1 95.88 274 PRO B N 1
ATOM 4783 C CA . PRO B 1 274 ? 19.219 -12.703 2.07 1 95.88 274 PRO B CA 1
ATOM 4784 C C . PRO B 1 274 ? 19.375 -13.742 3.172 1 95.88 274 PRO B C 1
ATOM 4786 O O . PRO B 1 274 ? 19.562 -13.391 4.34 1 95.88 274 PRO B O 1
ATOM 4789 N N . MET B 1 275 ? 19.219 -14.977 2.797 1 94.12 275 MET B N 1
ATOM 4790 C CA . MET B 1 275 ? 19.469 -16.062 3.744 1 94.12 275 MET B CA 1
ATOM 4791 C C . MET B 1 275 ? 20.922 -16.031 4.238 1 94.12 275 MET B C 1
ATOM 4793 O O . MET B 1 275 ? 21.828 -15.711 3.475 1 94.12 275 MET B O 1
ATOM 4797 N N . ASP B 1 276 ? 21.062 -16.469 5.492 1 92.19 276 ASP B N 1
ATOM 4798 C CA . ASP B 1 276 ? 22.375 -16.438 6.113 1 92.19 276 ASP B CA 1
ATOM 4799 C C . ASP B 1 276 ? 23.203 -17.656 5.703 1 92.19 276 ASP B C 1
ATOM 4801 O O . ASP B 1 276 ? 23.531 -18.5 6.539 1 92.19 276 ASP B O 1
ATOM 4805 N N . ILE B 1 277 ? 23.531 -17.75 4.465 1 92.62 277 ILE B N 1
ATOM 4806 C CA . ILE B 1 277 ? 24.344 -18.781 3.834 1 92.62 277 ILE B CA 1
ATOM 4807 C C . ILE B 1 277 ? 25.516 -18.125 3.1 1 92.62 277 ILE B C 1
ATOM 4809 O O . ILE B 1 277 ? 25.312 -17.219 2.289 1 92.62 277 ILE B O 1
ATOM 4813 N N . PRO B 1 278 ? 26.719 -18.578 3.379 1 93.06 278 PRO B N 1
ATOM 4814 C CA . PRO B 1 278 ? 27.906 -17.922 2.832 1 93.06 278 PRO B CA 1
ATOM 4815 C C . PRO B 1 278 ? 27.828 -17.719 1.318 1 93.06 278 PRO B C 1
ATOM 4817 O O . PRO B 1 278 ? 28.156 -16.656 0.813 1 93.06 278 PRO B O 1
ATOM 4820 N N . GLU B 1 279 ? 27.375 -18.734 0.608 1 92.88 279 GLU B N 1
ATOM 4821 C CA . GLU B 1 279 ? 27.297 -18.656 -0.848 1 92.88 279 GLU B CA 1
ATOM 4822 C C . GLU B 1 279 ? 26.359 -17.547 -1.293 1 92.88 279 GLU B C 1
ATOM 4824 O O . GLU B 1 279 ? 26.562 -16.938 -2.346 1 92.88 279 GLU B O 1
ATOM 4829 N N . ILE B 1 280 ? 25.391 -17.266 -0.552 1 94.81 280 ILE B N 1
ATOM 4830 C CA . ILE B 1 280 ? 24.375 -16.266 -0.873 1 94.81 280 ILE B CA 1
ATOM 4831 C C . ILE B 1 280 ? 24.875 -14.883 -0.436 1 94.81 280 ILE B C 1
ATOM 4833 O O . ILE B 1 280 ? 24.766 -13.914 -1.188 1 94.81 280 ILE B O 1
ATOM 4837 N N . LEU B 1 281 ? 25.422 -14.812 0.738 1 94.25 281 LEU B N 1
ATOM 4838 C CA . LEU B 1 281 ? 25.859 -13.547 1.315 1 94.25 281 LEU B CA 1
ATOM 4839 C C . LEU B 1 281 ? 26.953 -12.906 0.47 1 94.25 281 LEU B C 1
ATOM 4841 O O . LEU B 1 281 ? 27.078 -11.68 0.426 1 94.25 281 LEU B O 1
ATOM 4845 N N . LYS B 1 282 ? 27.703 -13.695 -0.231 1 95.94 282 LYS B N 1
ATOM 4846 C CA . LYS B 1 282 ? 28.828 -13.203 -1.029 1 95.94 282 LYS B CA 1
ATOM 4847 C C . LYS B 1 282 ? 28.344 -12.656 -2.371 1 95.94 282 LYS B C 1
ATOM 4849 O O . LYS B 1 282 ? 29.094 -11.961 -3.068 1 95.94 282 LYS B O 1
ATOM 4854 N N . ARG B 1 283 ? 27.172 -12.883 -2.725 1 95.25 283 ARG B N 1
ATOM 4855 C CA . ARG B 1 283 ? 26.656 -12.477 -4.023 1 95.25 283 ARG B CA 1
ATOM 4856 C C . ARG B 1 283 ? 26.234 -11.008 -4.004 1 95.25 283 ARG B C 1
ATOM 4858 O O . ARG B 1 283 ? 25.781 -10.5 -2.973 1 95.25 283 ARG B O 1
ATOM 4865 N N . ASN B 1 284 ? 26.391 -10.414 -5.184 1 94.69 284 ASN B N 1
ATOM 4866 C CA . ASN B 1 284 ? 25.734 -9.125 -5.414 1 94.69 284 ASN B CA 1
ATOM 4867 C C . ASN B 1 284 ? 24.297 -9.297 -5.906 1 94.69 284 ASN B C 1
ATOM 4869 O O . ASN B 1 284 ? 24.047 -10.094 -6.812 1 94.69 284 ASN B O 1
ATOM 4873 N N . PHE B 1 285 ? 23.516 -8.633 -5.297 1 92.94 285 PHE B N 1
ATOM 4874 C CA . PHE B 1 285 ? 22.109 -8.781 -5.672 1 92.94 285 PHE B CA 1
ATOM 4875 C C . PHE B 1 285 ? 21.75 -7.855 -6.832 1 92.94 285 PHE B C 1
ATOM 4877 O O . PHE B 1 285 ? 21.844 -6.633 -6.699 1 92.94 285 PHE B O 1
ATOM 4884 N N . VAL B 1 286 ? 21.391 -8.414 -7.922 1 92.31 286 VAL B N 1
ATOM 4885 C CA . VAL B 1 286 ? 20.859 -7.73 -9.094 1 92.31 286 VAL B CA 1
ATOM 4886 C C . VAL B 1 286 ? 19.469 -8.266 -9.422 1 92.31 286 VAL B C 1
ATOM 4888 O O . VAL B 1 286 ? 19.328 -9.266 -10.133 1 92.31 286 VAL B O 1
ATOM 4891 N N . PRO B 1 287 ? 18.5 -7.602 -8.906 1 91.75 287 PRO B N 1
ATOM 4892 C CA . PRO B 1 287 ? 17.156 -8.133 -9.078 1 91.75 287 PRO B CA 1
ATOM 4893 C C . PRO B 1 287 ? 16.688 -8.117 -10.539 1 91.75 287 PRO B C 1
ATOM 4895 O O . PRO B 1 287 ? 17.031 -7.188 -11.281 1 91.75 287 PRO B O 1
ATOM 4898 N N . THR B 1 288 ? 15.938 -9.109 -10.945 1 90.19 288 THR B N 1
ATOM 4899 C CA . THR B 1 288 ? 15.305 -9.109 -12.266 1 90.19 288 THR B CA 1
ATOM 4900 C C . THR B 1 288 ? 14.32 -7.957 -12.383 1 90.19 288 THR B C 1
ATOM 4902 O O . THR B 1 288 ? 14.312 -7.242 -13.391 1 90.19 288 THR B O 1
ATOM 4905 N N . ARG B 1 289 ? 13.555 -7.82 -11.367 1 86.81 289 ARG B N 1
ATOM 4906 C CA . ARG B 1 289 ? 12.703 -6.641 -11.266 1 86.81 289 ARG B CA 1
ATOM 4907 C C . ARG B 1 289 ? 13.438 -5.48 -10.609 1 86.81 289 ARG B C 1
ATOM 4909 O O . ARG B 1 289 ? 13.719 -5.512 -9.414 1 86.81 289 ARG B O 1
ATOM 4916 N N . LYS B 1 290 ? 13.68 -4.453 -11.227 1 79.06 290 LYS B N 1
ATOM 4917 C CA . LYS B 1 290 ? 14.641 -3.416 -10.867 1 79.06 290 LYS B CA 1
ATOM 4918 C C . LYS B 1 290 ? 14.164 -2.623 -9.656 1 79.06 290 LYS B C 1
ATOM 4920 O O . LYS B 1 290 ? 14.977 -1.994 -8.961 1 79.06 290 LYS B O 1
ATOM 4925 N N . ASP B 1 291 ? 12.961 -2.648 -9.328 1 77.81 291 ASP B N 1
ATOM 4926 C CA . ASP B 1 291 ? 12.453 -1.802 -8.25 1 77.81 291 ASP B CA 1
ATOM 4927 C C . ASP B 1 291 ? 12.555 -2.512 -6.898 1 77.81 291 ASP B C 1
ATOM 4929 O O . ASP B 1 291 ? 12.211 -1.939 -5.863 1 77.81 291 ASP B O 1
ATOM 4933 N N . ILE B 1 292 ? 13.156 -3.633 -6.871 1 86.81 292 ILE B N 1
ATOM 4934 C CA . ILE B 1 292 ? 13.273 -4.379 -5.625 1 86.81 292 ILE B CA 1
ATOM 4935 C C . ILE B 1 292 ? 14.586 -4.02 -4.934 1 86.81 292 ILE B C 1
ATOM 4937 O O . ILE B 1 292 ? 15.656 -4.121 -5.535 1 86.81 292 ILE B O 1
ATOM 4941 N N . LYS B 1 293 ? 14.508 -3.6 -3.717 1 86.06 293 LYS B N 1
ATOM 4942 C CA . LYS B 1 293 ? 15.656 -3.338 -2.854 1 86.06 293 LYS B CA 1
ATOM 4943 C C . LYS B 1 293 ? 15.57 -4.148 -1.563 1 86.06 293 LYS B C 1
ATOM 4945 O O . LYS B 1 293 ? 14.508 -4.227 -0.941 1 86.06 293 LYS B O 1
ATOM 4950 N N . LEU B 1 294 ? 16.719 -4.707 -1.212 1 91.25 294 LEU B N 1
ATOM 4951 C CA . LEU B 1 294 ? 16.75 -5.52 -0.001 1 91.25 294 LEU B CA 1
ATOM 4952 C C . LEU B 1 294 ? 17.25 -4.703 1.185 1 91.25 294 LEU B C 1
ATOM 4954 O O . LEU B 1 294 ? 18.109 -3.826 1.023 1 91.25 294 LEU B O 1
ATOM 4958 N N . PRO B 1 295 ? 16.781 -4.98 2.432 1 93.25 295 PRO B N 1
ATOM 4959 C CA . PRO B 1 295 ? 15.633 -5.836 2.723 1 93.25 295 PRO B CA 1
ATOM 4960 C C . PRO B 1 295 ? 14.297 -5.129 2.492 1 93.25 295 PRO B C 1
ATOM 4962 O O . PRO B 1 295 ? 14.258 -3.9 2.379 1 93.25 295 PRO B O 1
ATOM 4965 N N . TYR B 1 296 ? 13.219 -5.895 2.32 1 91.62 296 TYR B N 1
ATOM 4966 C CA . TYR B 1 296 ? 11.898 -5.277 2.221 1 91.62 296 TYR B CA 1
ATOM 4967 C C . TYR B 1 296 ? 10.859 -6.09 2.982 1 91.62 296 TYR B C 1
ATOM 4969 O O . TYR B 1 296 ? 11.039 -7.289 3.203 1 91.62 296 TYR B O 1
ATOM 4977 N N . HIS B 1 297 ? 9.805 -5.422 3.443 1 92.12 297 HIS B N 1
ATOM 4978 C CA . HIS B 1 297 ? 8.641 -6.062 4.031 1 92.12 297 HIS B CA 1
ATOM 4979 C C . HIS B 1 297 ? 7.742 -6.668 2.957 1 92.12 297 HIS B C 1
ATOM 4981 O O . HIS B 1 297 ? 7.195 -5.949 2.119 1 92.12 297 HIS B O 1
ATOM 4987 N N . TYR B 1 298 ? 7.484 -7.949 2.996 1 94.31 298 TYR B N 1
ATOM 4988 C CA . TYR B 1 298 ? 6.875 -8.68 1.89 1 94.31 298 TYR B CA 1
ATOM 4989 C C . TYR B 1 298 ? 5.469 -8.164 1.606 1 94.31 298 TYR B C 1
ATOM 4991 O O . TYR B 1 298 ? 5.137 -7.844 0.464 1 94.31 298 TYR B O 1
ATOM 4999 N N . GLY B 1 299 ? 4.656 -8.086 2.666 1 93.12 299 GLY B N 1
ATOM 5000 C CA . GLY B 1 299 ? 3.277 -7.656 2.482 1 93.12 299 GLY B CA 1
ATOM 5001 C C . GLY B 1 299 ? 3.16 -6.27 1.879 1 93.12 299 GLY B C 1
ATOM 5002 O O . GLY B 1 299 ? 2.312 -6.031 1.016 1 93.12 299 GLY B O 1
ATOM 5003 N N . GLN B 1 300 ? 3.957 -5.363 2.307 1 90.19 300 GLN B N 1
ATOM 5004 C CA . GLN B 1 300 ? 3.934 -4 1.784 1 90.19 300 GLN B CA 1
ATOM 5005 C C . GLN B 1 300 ? 4.367 -3.967 0.322 1 90.19 300 GLN B C 1
ATOM 5007 O O . GLN B 1 300 ? 3.746 -3.285 -0.499 1 90.19 300 GLN B O 1
ATOM 5012 N N . GLN B 1 301 ? 5.441 -4.715 0.039 1 92 301 GLN B N 1
ATOM 5013 C CA . GLN B 1 301 ? 5.918 -4.773 -1.34 1 92 301 GLN B CA 1
ATOM 5014 C C . GLN B 1 301 ? 4.871 -5.398 -2.258 1 92 301 GLN B C 1
ATOM 5016 O O . GLN B 1 301 ? 4.66 -4.93 -3.377 1 92 301 GLN B O 1
ATOM 5021 N N . LEU B 1 302 ? 4.293 -6.438 -1.749 1 94.38 302 LEU B N 1
ATOM 5022 C CA . LEU B 1 302 ? 3.254 -7.094 -2.535 1 94.38 302 LEU B CA 1
ATOM 5023 C C . LEU B 1 302 ? 2.107 -6.133 -2.83 1 94.38 302 LEU B C 1
ATOM 5025 O O . LEU B 1 302 ? 1.63 -6.059 -3.965 1 94.38 302 LEU B O 1
ATOM 5029 N N . TYR B 1 303 ? 1.664 -5.434 -1.838 1 92.75 303 TYR B N 1
ATOM 5030 C CA . TYR B 1 303 ? 0.579 -4.477 -2.012 1 92.75 303 TYR B CA 1
ATOM 5031 C C . TYR B 1 303 ? 0.956 -3.404 -3.027 1 92.75 303 TYR B C 1
ATOM 5033 O O . TYR B 1 303 ? 0.147 -3.041 -3.885 1 92.75 303 TYR B O 1
ATOM 5041 N N . LYS B 1 304 ? 2.109 -2.891 -2.869 1 90.44 304 LYS B N 1
ATOM 5042 C CA . LYS B 1 304 ? 2.602 -1.916 -3.838 1 90.44 304 LYS B CA 1
ATOM 5043 C C . LYS B 1 304 ? 2.527 -2.469 -5.258 1 90.44 304 LYS B C 1
ATOM 5045 O O . LYS B 1 304 ? 2.062 -1.785 -6.172 1 90.44 304 LYS B O 1
ATOM 5050 N N . ASN B 1 305 ? 2.988 -3.686 -5.453 1 91.38 305 ASN B N 1
ATOM 5051 C CA . ASN B 1 305 ? 2.969 -4.328 -6.762 1 91.38 305 ASN B CA 1
ATOM 5052 C C . ASN B 1 305 ? 1.547 -4.461 -7.301 1 91.38 305 ASN B C 1
ATOM 5054 O O . ASN B 1 305 ? 1.304 -4.234 -8.484 1 91.38 305 ASN B O 1
ATOM 5058 N N . TYR B 1 306 ? 0.631 -4.836 -6.438 1 91.31 306 TYR B N 1
ATOM 5059 C CA . TYR B 1 306 ? -0.759 -4.992 -6.852 1 91.31 306 TYR B CA 1
ATOM 5060 C C . TYR B 1 306 ? -1.376 -3.645 -7.211 1 91.31 306 TYR B C 1
ATOM 5062 O O . TYR B 1 306 ? -2.15 -3.545 -8.164 1 91.31 306 TYR B O 1
ATOM 5070 N N . CYS B 1 307 ? -1.071 -2.623 -6.445 1 88.12 307 CYS B N 1
ATOM 5071 C CA . CYS B 1 307 ? -1.537 -1.286 -6.793 1 88.12 307 CYS B CA 1
ATOM 5072 C C . CYS B 1 307 ? -1.07 -0.894 -8.188 1 88.12 307 CYS B C 1
ATOM 5074 O O . CYS B 1 307 ? -1.834 -0.313 -8.969 1 88.12 307 CYS B O 1
ATOM 5076 N N . GLN B 1 308 ? 0.114 -1.233 -8.5 1 84.75 308 GLN B N 1
ATOM 5077 C CA . GLN B 1 308 ? 0.69 -0.891 -9.797 1 84.75 308 GLN B CA 1
ATOM 5078 C C . GLN B 1 308 ? 0.011 -1.666 -10.922 1 84.75 308 GLN B C 1
ATOM 5080 O O . GLN B 1 308 ? -0.264 -1.111 -11.984 1 84.75 308 GLN B O 1
ATOM 5085 N N . SER B 1 309 ? -0.247 -2.904 -10.617 1 85.75 309 SER B N 1
ATOM 5086 C CA . SER B 1 309 ? -0.748 -3.787 -11.664 1 85.75 309 SER B CA 1
ATOM 5087 C C . SER B 1 309 ? -2.258 -3.654 -11.828 1 85.75 309 SER B C 1
ATOM 5089 O O . SER B 1 309 ? -2.779 -3.736 -12.938 1 85.75 309 SER B O 1
ATOM 5091 N N . PHE B 1 310 ? -2.994 -3.469 -10.648 1 86.94 310 PHE B N 1
ATOM 5092 C CA . PHE B 1 310 ? -4.445 -3.582 -10.68 1 86.94 310 PHE B CA 1
ATOM 5093 C C . PHE B 1 310 ? -5.102 -2.268 -10.266 1 86.94 310 PHE B C 1
ATOM 5095 O O . PHE B 1 310 ? -6.324 -2.133 -10.32 1 86.94 310 PHE B O 1
ATOM 5102 N N . GLY B 1 311 ? -4.297 -1.308 -9.891 1 83 311 GLY B N 1
ATOM 5103 C CA . GLY B 1 311 ? -4.836 -0.064 -9.359 1 83 311 GLY B CA 1
ATOM 5104 C C . GLY B 1 311 ? -5.156 -0.135 -7.879 1 83 311 GLY B C 1
ATOM 5105 O O . GLY B 1 311 ? -5.176 -1.221 -7.293 1 83 311 GLY B O 1
ATOM 5106 N N . VAL B 1 312 ? -5.344 1.018 -7.332 1 81.38 312 VAL B N 1
ATOM 5107 C CA . VAL B 1 312 ? -5.727 1.09 -5.926 1 81.38 312 VAL B CA 1
ATOM 5108 C C . VAL B 1 312 ? -7.234 0.873 -5.793 1 81.38 312 VAL B C 1
ATOM 5110 O O . VAL B 1 312 ? -8.023 1.48 -6.52 1 81.38 312 VAL B O 1
ATOM 5113 N N . ILE B 1 313 ? -7.609 -0.036 -4.957 1 77.75 313 ILE B N 1
ATOM 5114 C CA . ILE B 1 313 ? -9.031 -0.314 -4.758 1 77.75 313 ILE B CA 1
ATOM 5115 C C . ILE B 1 313 ? -9.656 0.789 -3.908 1 77.75 313 ILE B C 1
ATOM 5117 O O . ILE B 1 313 ? -9.18 1.081 -2.809 1 77.75 313 ILE B O 1
ATOM 5121 N N . GLU B 1 314 ? -10.516 1.511 -4.57 1 68.31 314 GLU B N 1
ATOM 5122 C CA . GLU B 1 314 ? -11.25 2.562 -3.875 1 68.31 314 GLU B CA 1
ATOM 5123 C C . GLU B 1 314 ? -12.602 2.057 -3.379 1 68.31 314 GLU B C 1
ATOM 5125 O O . GLU B 1 314 ? -13.312 1.354 -4.102 1 68.31 314 GLU B O 1
ATOM 5130 N N . HIS B 1 315 ? -12.727 1.75 -2.279 1 55.16 315 HIS B N 1
ATOM 5131 C CA . HIS B 1 315 ? -14.102 1.42 -1.926 1 55.16 315 HIS B CA 1
ATOM 5132 C C . HIS B 1 315 ? -15.016 2.631 -2.078 1 55.16 315 HIS B C 1
ATOM 5134 O O . HIS B 1 315 ? -14.688 3.727 -1.617 1 55.16 315 HIS B O 1
ATOM 5140 N N . ALA B 1 316 ? -15.523 2.623 -3.408 1 42.5 316 ALA B N 1
ATOM 5141 C CA . ALA B 1 316 ? -16.391 3.715 -3.84 1 42.5 316 ALA B CA 1
ATOM 5142 C C . ALA B 1 316 ? -16.969 4.469 -2.641 1 42.5 316 ALA B C 1
ATOM 5144 O O . ALA B 1 316 ? -17.656 3.885 -1.801 1 42.5 316 ALA B O 1
ATOM 5145 N N . VAL B 1 317 ? -16.125 5.41 -2.174 1 36.41 317 VAL B N 1
ATOM 5146 C CA . VAL B 1 317 ? -16.875 6.438 -1.451 1 36.41 317 VAL B CA 1
ATOM 5147 C C . VAL B 1 317 ? -17.844 7.129 -2.398 1 36.41 317 VAL B C 1
ATOM 5149 O O . VAL B 1 317 ? -17.5 7.434 -3.543 1 36.41 317 VAL B O 1
ATOM 5152 N N . ASP B 1 318 ? -19.031 6.762 -2.521 1 30.61 318 ASP B N 1
ATOM 5153 C CA . ASP B 1 318 ? -19.953 7.711 -3.15 1 30.61 318 ASP B CA 1
ATOM 5154 C C . ASP B 1 318 ? -19.406 9.133 -3.066 1 30.61 318 ASP B C 1
ATOM 5156 O O . ASP B 1 318 ? -19.188 9.664 -1.972 1 30.61 318 ASP B O 1
ATOM 5160 N N . SER B 1 319 ? -18.469 9.477 -3.932 1 34 319 SER B N 1
ATOM 5161 C CA . SER B 1 319 ? -17.969 10.836 -4.059 1 34 319 SER B CA 1
ATOM 5162 C C . SER B 1 319 ? -18.906 11.836 -3.396 1 34 319 SER B C 1
ATOM 5164 O O . SER B 1 319 ? -18.516 12.977 -3.129 1 34 319 SER B O 1
ATOM 5166 N N . THR B 1 320 ? -20.125 11.719 -3.709 1 32.88 320 THR B N 1
ATOM 5167 C CA . THR B 1 320 ? -21.094 12.727 -3.293 1 32.88 320 THR B CA 1
ATOM 5168 C C . THR B 1 320 ? -21.031 12.945 -1.784 1 32.88 320 THR B C 1
ATOM 5170 O O . THR B 1 320 ? -21.656 13.875 -1.262 1 32.88 320 THR B O 1
ATOM 5173 N N . THR B 1 321 ? -20.594 11.922 -0.91 1 32.22 321 THR B N 1
ATOM 5174 C CA . THR B 1 321 ? -21.203 11.961 0.419 1 32.22 321 THR B CA 1
ATOM 5175 C C . THR B 1 321 ? -20.234 12.594 1.423 1 32.22 321 THR B C 1
ATOM 5177 O O . THR B 1 321 ? -19.625 11.898 2.23 1 32.22 321 THR B O 1
ATOM 5180 N N . ILE B 1 322 ? -19.172 13.078 1.093 1 34.38 322 ILE B N 1
ATOM 5181 C CA . ILE B 1 322 ? -18.953 13.992 2.211 1 34.38 322 ILE B CA 1
ATOM 5182 C C . ILE B 1 322 ? -20.234 14.766 2.518 1 34.38 322 ILE B C 1
ATOM 5184 O O . ILE B 1 322 ? -20.719 15.523 1.679 1 34.38 322 ILE B O 1
ATOM 5188 N N . GLN B 1 323 ? -21.344 14.164 3.035 1 29.61 323 GLN B N 1
ATOM 5189 C CA . GLN B 1 323 ? -22.484 14.914 3.527 1 29.61 323 GLN B CA 1
ATOM 5190 C C . GLN B 1 323 ? -22.078 15.906 4.613 1 29.61 323 GLN B C 1
ATOM 5192 O O . GLN B 1 323 ? -21.25 15.594 5.461 1 29.61 323 GLN B O 1
#

Secondary structure (DSSP, 8-state):
------EEE-HHHHHT-HHHHHHHHHHHHHHHHHTSEEEEES-S--HHHHHHHHHHHHHHHTS-HHHHHTTBGGGSGGG-EEEPTT--EETTEE---EEEEEE-------TT--------TTTSTTHHHHHHHHHHHHHHHHHHHHHHHHHTSTTHHHHHHHHSSS-EEEEEEEEE---S-TT-EEEEEE--SSSEEEEEE-SS--EEEE-TTS-EEE----TT-EEEEE-HHHHHHTTTSS-PPPEEEE--SSS-EEEEEEEEE--TT-EE---S-HHHHTSPP--SSTT--SSEEHHHHHHHHHHHHH--------TT---/------EEE-HHHHHT-HHHHHHHHHHHHHHHHHTSEEEEES-S--HHHHHHHHHHHHHHHTS-HHHHHTTBGGGSGGG-EEEPTT--EETTEE---EEEEEE-------TT--------TTTSTTHHHHHHHHHHHHHHHHHHHHHHHHHTSTTHHHHHHHHSSS-EEEEEEEEE---S-TT-EEEEEE--SSSEEEEEE-S---EEEE-TTS-EEE----TT-EEEEE-HHHHHHTTTSS-PPPEEEE--SSS-EEEEEEEEE--TT-EE---S-HHHHTSPP--SSTT--SSEEHHHHHHHHHHHHH--------TT---